Protein AF-A0A8T0A232-F1 (afdb_monomer)

pLDDT: mean 74.42, std 22.19, range [24.77, 98.38]

Sequence (380 aa):
MIFDNGHLLMFKILIAAQDFPTNPRFPLVLSEMINKCSNPKLYYELKGALNELLFWLDFSDQKQTLLLLFALNNYCKALFDWFYPLIPSINPSTSYQEKEFLEDNAEENAIEDEGTEKNKKDSNYPLIQNLVTILNRTKHFISSQHLPVQLAVLDILKYSLKLVKNYENELLPMIHQNWRGLIQKFGREQEENANFQNVQLSNSEMLVAIKSTEIIVIMTEISKDFVYWKIVKEYLPRVCALLENLFKQTQTTKIITVSEDVVKYSATFKLQMALIESIPSIIENSGAFKQNDNLQKLKEILIIYSNCQDINLSNSSEQHSFLCIFLYSFLLESLNRISDIFFRICVGFVIVISAKHCILDANAFEEYSRRLRLRSFVWY

Secondary structure (DSSP, 8-state):
--GGGHHHHHHHHHHHHTTTTT-TTHHHHHHHHHHH---GGGHHHHHHHHHHHHHHHHH--HHHHHHHHHHHHHHHHHHHHHHGGGSPP--GGGSSSSSSS------------HHHHHHHTSTTHHHHHHHHHHHHHHGGGGG-S-HHHHHHHHHHHHHHHHHHTT-HHHHHHHHHHHHHHHHGGG----TTT--S------HHHHHHHHHHHHHHHHHHHHHGGGGHHHIIIIIHHHHHHHHHHHHHHHHHS--SS--HHHHHTSHHHHHHHHHHHHHHHHHHHHTTTS--HHHHHHHHHHHHHHTGGGSS--THHHHHHHHHHHHHHHHHHHHHT--THHHHHHHHHHHHHHHHH----HHHHHHHHHHHHHHHTS--

Nearest PDB structures (foldseek):
  6wx8-assembly1_A  TM=2.902E-01  e=8.736E-02  Homo sapiens
  7z84-assembly1_L  TM=2.241E-01  e=3.233E+00  Escherichia coli BL21(DE3)
  7p7c-assembly1_L  TM=2.358E-01  e=4.147E+00  Escherichia coli BL21(DE3)
  7p63-assembly1_L  TM=1.782E-01  e=4.896E+00  Escherichia coli BL21(DE3)

Solvent-accessible surface area (backbone atoms only — not comparable to full-atom values): 21781 Å² total; per-residue (Å²): 116,75,54,81,43,46,71,70,52,46,60,58,42,44,60,34,43,79,42,38,90,87,30,76,56,37,36,59,56,50,29,56,51,49,77,63,40,90,60,64,76,52,56,78,68,43,52,63,47,51,51,42,44,60,55,48,54,78,74,43,54,76,72,53,34,44,43,38,42,49,22,50,27,44,51,34,44,46,50,35,73,63,40,48,88,69,57,74,80,77,69,85,86,74,82,75,81,82,79,84,81,77,91,83,79,94,73,99,68,89,77,75,57,69,68,60,62,56,48,69,70,40,91,60,37,68,59,47,51,51,43,53,49,50,50,70,73,43,47,70,41,48,70,47,91,47,65,72,48,25,53,37,41,52,52,32,49,51,34,36,51,67,63,30,45,78,41,56,91,61,34,53,58,53,51,60,70,42,44,64,50,47,55,50,47,57,41,70,85,60,60,103,80,49,73,72,68,86,65,78,72,54,65,69,49,31,53,51,29,37,54,38,47,56,44,51,41,50,50,18,65,58,49,26,59,79,45,26,62,53,42,67,70,57,44,44,55,34,50,46,37,39,54,55,44,54,50,52,51,62,66,66,55,65,86,73,89,68,60,69,67,62,53,65,72,32,46,67,48,49,30,53,49,46,52,63,72,42,44,63,59,35,35,60,34,16,61,61,55,63,95,45,73,53,59,55,52,42,44,57,51,31,51,57,57,34,68,54,73,84,62,94,54,72,73,64,51,49,52,50,19,52,49,26,50,51,48,42,50,51,53,51,40,54,66,61,73,62,60,75,68,52,58,57,48,53,53,46,51,51,48,56,52,46,68,73,74,51,98,62,67,64,66,66,54,50,51,54,50,45,62,55,52,66,64,65,69,76,75,126

Structure (mmCIF, N/CA/C/O backbone):
data_AF-A0A8T0A232-F1
#
_entry.id   AF-A0A8T0A232-F1
#
loop_
_atom_site.group_PDB
_atom_site.id
_atom_site.type_symbol
_atom_site.label_atom_id
_atom_site.label_alt_id
_atom_site.label_comp_id
_atom_site.label_asym_id
_atom_site.label_entity_id
_atom_site.label_seq_id
_atom_site.pdbx_PDB_ins_code
_atom_site.Cartn_x
_atom_site.Cartn_y
_atom_site.Cartn_z
_atom_site.occupancy
_atom_site.B_iso_or_equiv
_atom_site.auth_seq_id
_atom_site.auth_comp_id
_atom_site.auth_asym_id
_atom_site.auth_atom_id
_atom_site.pdbx_PDB_model_num
ATOM 1 N N . MET A 1 1 ? 5.574 21.201 -25.820 1.00 47.62 1 MET A N 1
ATOM 2 C CA . MET A 1 1 ? 6.580 21.007 -26.890 1.00 47.62 1 MET A CA 1
ATOM 3 C C . MET A 1 1 ? 7.589 19.888 -26.609 1.00 47.62 1 MET A C 1
ATOM 5 O O . MET A 1 1 ? 7.643 18.974 -27.414 1.00 47.62 1 MET A O 1
ATOM 9 N N . ILE A 1 2 ? 8.384 19.890 -25.520 1.00 51.84 2 ILE A N 1
ATOM 10 C CA . ILE A 1 2 ? 9.349 18.782 -25.262 1.00 51.84 2 ILE A CA 1
ATOM 11 C C . ILE A 1 2 ? 8.635 17.463 -24.905 1.00 51.84 2 ILE A C 1
ATOM 13 O O . ILE A 1 2 ? 9.009 16.407 -25.402 1.00 51.84 2 ILE A O 1
ATOM 17 N N . PHE A 1 3 ? 7.577 17.524 -24.094 1.00 57.38 3 PHE A N 1
ATOM 18 C CA . PHE A 1 3 ? 6.860 16.334 -23.608 1.00 57.38 3 PHE A CA 1
ATOM 19 C C . PHE A 1 3 ? 5.857 15.747 -24.615 1.00 57.38 3 PHE A C 1
ATOM 21 O O . PHE A 1 3 ? 5.478 14.586 -24.485 1.00 57.38 3 PHE A O 1
ATOM 28 N N . ASP A 1 4 ? 5.517 16.499 -25.669 1.00 59.53 4 ASP A N 1
ATOM 29 C CA . ASP A 1 4 ? 4.760 15.988 -26.825 1.00 59.53 4 ASP A CA 1
ATOM 30 C C . ASP A 1 4 ? 5.613 15.008 -27.658 1.00 59.53 4 ASP A C 1
ATOM 32 O O . ASP A 1 4 ? 5.086 14.143 -28.353 1.00 59.53 4 ASP A O 1
ATOM 36 N N . ASN A 1 5 ? 6.944 15.087 -27.514 1.00 66.62 5 ASN A N 1
ATOM 37 C CA . ASN A 1 5 ? 7.934 14.204 -28.131 1.00 66.62 5 ASN A CA 1
ATOM 38 C C . ASN A 1 5 ? 8.553 13.214 -27.124 1.00 66.62 5 ASN A C 1
ATOM 40 O O . ASN A 1 5 ? 9.725 12.859 -27.253 1.00 66.62 5 ASN A O 1
ATOM 44 N N . GLY A 1 6 ? 7.791 12.766 -26.116 1.00 69.25 6 GLY A N 1
ATOM 45 C CA . GLY A 1 6 ? 8.269 11.827 -25.085 1.00 69.25 6 GLY A CA 1
ATOM 46 C C . GLY A 1 6 ? 8.980 10.587 -25.648 1.00 69.25 6 GLY A C 1
ATOM 47 O O . GLY A 1 6 ? 9.989 10.157 -25.095 1.00 69.25 6 GLY A O 1
ATOM 48 N N . HIS A 1 7 ? 8.548 10.108 -26.816 1.00 74.44 7 HIS A N 1
ATOM 49 C CA . HIS A 1 7 ? 9.172 8.994 -27.534 1.00 74.44 7 HIS A CA 1
ATOM 50 C C . HIS A 1 7 ? 10.646 9.225 -27.912 1.00 74.44 7 HIS A C 1
ATOM 52 O O . HIS A 1 7 ? 11.475 8.321 -27.802 1.00 74.44 7 HIS A O 1
ATOM 58 N N . LEU A 1 8 ? 11.026 10.455 -28.285 1.00 77.69 8 LEU A N 1
ATOM 59 C CA . LEU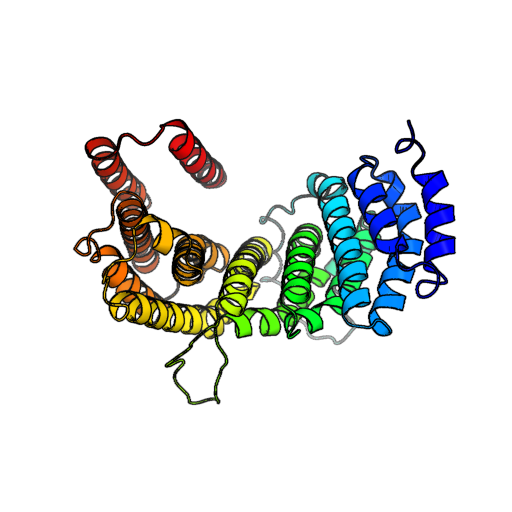 A 1 8 ? 12.420 10.797 -28.600 1.00 77.69 8 LEU A CA 1
ATOM 60 C C . LEU A 1 8 ? 13.305 10.784 -27.351 1.00 77.69 8 LEU A C 1
ATOM 62 O O . LEU A 1 8 ? 14.491 10.451 -27.420 1.00 77.69 8 LEU A O 1
ATOM 66 N N . LEU A 1 9 ? 12.738 11.163 -26.203 1.00 84.00 9 LEU A N 1
ATOM 67 C CA . LEU A 1 9 ? 13.452 11.126 -24.932 1.00 84.00 9 LEU A CA 1
ATOM 68 C C . LEU A 1 9 ? 13.576 9.690 -24.413 1.00 84.00 9 LEU A C 1
ATOM 70 O O . LEU A 1 9 ? 14.602 9.350 -23.821 1.00 84.00 9 LEU A O 1
ATOM 74 N N . MET A 1 10 ? 12.583 8.841 -24.695 1.00 88.06 10 MET A N 1
ATOM 75 C CA . MET A 1 10 ? 12.567 7.453 -24.252 1.00 88.06 10 MET A CA 1
ATOM 76 C C . MET A 1 10 ? 13.795 6.680 -24.739 1.00 88.06 10 MET A C 1
ATOM 78 O O . MET A 1 10 ? 14.449 6.022 -23.937 1.00 88.06 10 MET A O 1
ATOM 82 N N . PHE A 1 11 ? 14.189 6.834 -26.007 1.00 87.44 11 PHE A N 1
ATOM 83 C CA . PHE A 1 11 ? 15.398 6.189 -26.537 1.00 87.44 11 PHE A CA 1
ATOM 84 C C . PHE A 1 11 ? 16.666 6.551 -25.743 1.00 87.44 11 PHE A C 1
ATOM 86 O O . PHE A 1 11 ? 17.450 5.676 -25.378 1.00 87.44 11 PHE A O 1
ATOM 93 N N . LYS A 1 12 ? 16.851 7.835 -25.409 1.00 88.75 12 LYS A N 1
ATOM 94 C CA . LYS A 1 12 ? 18.006 8.288 -24.613 1.00 88.75 12 LYS A CA 1
ATOM 95 C C . LYS A 1 12 ? 17.964 7.765 -23.181 1.00 88.75 12 LYS A C 1
ATOM 97 O O . LYS A 1 12 ? 19.005 7.415 -22.633 1.00 88.75 12 LYS A O 1
ATOM 102 N N . ILE A 1 13 ? 16.775 7.718 -22.581 1.00 91.69 13 ILE A N 1
ATOM 103 C CA . ILE A 1 13 ? 16.590 7.158 -21.240 1.00 91.69 13 ILE A CA 1
ATOM 104 C C . ILE A 1 13 ? 16.913 5.664 -21.241 1.00 91.69 13 ILE A C 1
ATOM 106 O O . ILE A 1 13 ? 17.581 5.217 -20.320 1.00 91.69 13 ILE A O 1
ATOM 110 N N . LEU A 1 14 ? 16.493 4.910 -22.261 1.00 92.06 14 LEU A N 1
ATOM 111 C CA . LEU A 1 14 ? 16.801 3.481 -22.375 1.00 92.06 14 LEU A CA 1
ATOM 112 C C . LEU A 1 14 ? 18.308 3.231 -22.466 1.00 92.06 14 LEU A C 1
ATOM 114 O O . LEU A 1 14 ? 18.816 2.381 -21.746 1.00 92.06 14 LEU A O 1
ATOM 118 N N . ILE A 1 15 ? 19.033 4.008 -23.279 1.00 91.19 15 ILE A N 1
ATOM 119 C CA . ILE A 1 15 ? 20.501 3.913 -23.345 1.00 91.19 15 ILE A CA 1
ATOM 120 C C . ILE A 1 15 ? 21.126 4.202 -21.977 1.00 91.19 15 ILE A C 1
ATOM 122 O O . ILE A 1 15 ? 22.000 3.469 -21.530 1.00 91.19 15 ILE A O 1
ATOM 126 N N . ALA A 1 16 ? 20.672 5.256 -21.293 1.00 92.81 16 ALA A N 1
ATOM 127 C CA . ALA A 1 16 ? 21.175 5.585 -19.962 1.00 92.81 16 ALA A CA 1
ATOM 128 C C . ALA A 1 16 ? 20.837 4.497 -18.926 1.00 92.81 16 ALA A C 1
ATOM 130 O O . ALA A 1 16 ? 21.632 4.240 -18.027 1.00 92.81 16 ALA A O 1
ATOM 131 N N . ALA A 1 17 ? 19.676 3.854 -19.052 1.00 93.94 17 ALA A N 1
ATOM 132 C CA . ALA A 1 17 ? 19.223 2.811 -18.143 1.00 93.94 17 ALA A CA 1
ATOM 133 C C . ALA A 1 17 ? 20.078 1.540 -18.231 1.00 93.94 17 ALA A C 1
ATOM 135 O O . ALA A 1 17 ? 20.280 0.904 -17.206 1.00 93.94 17 ALA A O 1
ATOM 136 N N . GLN A 1 18 ? 20.648 1.220 -19.397 1.00 93.25 18 GLN A N 1
ATOM 137 C CA . GLN A 1 18 ? 21.536 0.058 -19.566 1.00 93.25 18 GLN A CA 1
ATOM 138 C C . GLN A 1 18 ? 22.827 0.143 -18.737 1.00 93.25 18 GLN A C 1
ATOM 140 O O . GLN A 1 18 ? 23.438 -0.881 -18.452 1.00 93.25 18 GLN A O 1
ATOM 145 N N . ASP A 1 19 ? 23.242 1.349 -18.339 1.00 92.56 19 ASP A N 1
ATOM 146 C CA . ASP A 1 19 ? 24.403 1.574 -17.477 1.00 92.56 19 ASP A CA 1
ATOM 147 C C . ASP A 1 19 ? 24.033 2.528 -16.333 1.00 92.56 19 ASP A C 1
ATOM 149 O O . ASP A 1 19 ? 24.440 3.696 -16.280 1.00 92.56 19 ASP A O 1
ATOM 153 N N . PHE A 1 20 ? 23.195 2.026 -15.423 1.00 92.69 20 PHE A N 1
ATOM 154 C CA . PHE A 1 20 ? 22.719 2.770 -14.260 1.00 92.69 20 PHE A CA 1
ATOM 155 C C . PHE A 1 20 ? 23.836 3.272 -13.329 1.00 92.69 20 PHE A C 1
ATOM 157 O O . PHE A 1 20 ? 23.733 4.423 -12.890 1.00 92.69 20 PHE A O 1
ATOM 164 N N . PRO A 1 21 ? 24.908 2.505 -13.034 1.00 90.81 21 PRO A N 1
ATOM 165 C CA . PRO A 1 21 ? 26.017 3.009 -12.226 1.00 90.81 21 PRO A CA 1
ATOM 166 C C . PRO A 1 21 ? 26.651 4.279 -12.807 1.00 90.81 21 PRO A C 1
ATOM 168 O O . PRO A 1 21 ? 26.930 5.220 -12.061 1.00 90.81 21 PRO A O 1
ATOM 171 N N . THR A 1 22 ? 26.815 4.344 -14.131 1.00 94.19 22 THR A N 1
ATOM 172 C CA . THR A 1 22 ? 27.332 5.540 -14.816 1.00 94.19 22 THR A CA 1
ATOM 173 C C . THR A 1 22 ? 26.264 6.628 -14.958 1.00 94.19 22 THR A C 1
ATOM 175 O O . THR A 1 22 ? 26.579 7.819 -14.962 1.00 94.19 22 THR A O 1
ATOM 178 N N . ASN A 1 23 ? 24.983 6.250 -15.015 1.00 94.06 23 ASN A N 1
ATOM 179 C CA . ASN A 1 23 ? 23.851 7.157 -15.224 1.00 94.06 23 ASN A CA 1
ATOM 180 C C . ASN A 1 23 ? 22.820 7.109 -14.075 1.00 94.06 23 ASN A C 1
ATOM 182 O O . ASN A 1 23 ? 21.633 6.847 -14.307 1.00 94.06 23 ASN A O 1
ATOM 186 N N . PRO A 1 24 ? 23.192 7.477 -12.833 1.00 93.50 24 PRO A N 1
ATOM 187 C CA . PRO A 1 24 ? 22.336 7.297 -11.654 1.00 93.50 24 PRO A CA 1
ATOM 188 C C . PRO A 1 24 ? 21.073 8.171 -11.660 1.00 93.50 24 PRO A C 1
ATOM 190 O O . PRO A 1 24 ? 20.184 8.018 -10.825 1.00 93.50 24 PRO A O 1
ATOM 193 N N . ARG A 1 25 ? 20.985 9.131 -12.587 1.00 93.88 25 ARG A N 1
ATOM 194 C CA . ARG A 1 25 ? 19.856 10.058 -12.719 1.00 93.88 25 ARG A CA 1
ATOM 195 C C . ARG A 1 25 ? 18.744 9.540 -13.625 1.00 93.88 25 ARG A C 1
ATOM 197 O O . ARG A 1 25 ? 17.676 10.151 -13.620 1.00 93.88 25 ARG A O 1
ATOM 204 N N . PHE A 1 26 ? 18.951 8.456 -14.379 1.00 94.94 26 PHE A N 1
ATOM 205 C CA . PHE A 1 26 ? 17.926 7.974 -15.311 1.00 94.94 26 PHE A CA 1
ATOM 206 C C . PHE A 1 26 ? 16.560 7.723 -14.638 1.00 94.94 26 PHE A C 1
ATOM 208 O O . PHE A 1 26 ? 15.565 8.123 -15.245 1.00 94.94 26 PHE A O 1
ATOM 215 N N . PRO A 1 27 ? 16.453 7.192 -13.394 1.00 96.38 27 PRO A N 1
ATOM 216 C CA . PRO A 1 27 ? 15.145 6.957 -12.781 1.00 96.38 27 PRO A CA 1
ATOM 217 C C . PRO A 1 27 ? 14.387 8.269 -12.533 1.00 96.38 27 PRO A C 1
ATOM 219 O O . PRO A 1 27 ? 13.172 8.337 -12.712 1.00 96.38 27 PRO A O 1
ATOM 222 N N . LEU A 1 28 ? 15.104 9.344 -12.186 1.00 95.12 28 LEU A N 1
ATOM 223 C CA . LEU A 1 28 ? 14.522 10.673 -11.974 1.00 95.12 28 LEU A CA 1
ATOM 224 C C . LEU A 1 28 ? 14.055 11.300 -13.290 1.00 95.12 28 LEU A C 1
ATOM 226 O O . LEU A 1 28 ? 12.950 11.831 -13.358 1.00 95.12 28 LEU A O 1
ATOM 230 N N . VAL A 1 29 ? 14.875 11.208 -14.341 1.00 93.62 29 VAL A N 1
ATOM 231 C CA . VAL A 1 29 ? 14.526 11.728 -15.674 1.00 93.62 29 VAL A CA 1
ATOM 232 C C . VAL A 1 29 ? 13.319 10.980 -16.242 1.00 93.62 29 VAL A C 1
ATOM 234 O O . VAL A 1 29 ? 12.402 11.607 -16.769 1.00 93.62 29 VAL A O 1
ATOM 237 N N . LEU A 1 30 ? 13.287 9.655 -16.079 1.00 94.00 30 LEU A N 1
ATOM 238 C CA . LEU A 1 30 ? 12.154 8.812 -16.448 1.00 94.00 30 LEU A CA 1
ATOM 239 C C . LEU A 1 30 ? 10.885 9.214 -15.688 1.00 94.00 30 LEU A C 1
ATOM 241 O O . LEU A 1 30 ? 9.847 9.414 -16.311 1.00 94.00 30 LEU A O 1
ATOM 245 N N . SER A 1 31 ? 10.979 9.392 -14.368 1.00 94.38 31 SER A N 1
ATOM 246 C CA . SER A 1 31 ? 9.847 9.818 -13.533 1.00 94.38 31 SER A CA 1
ATOM 247 C C . SER A 1 31 ? 9.267 11.154 -13.993 1.00 94.38 31 SER A C 1
ATOM 249 O O . SER A 1 31 ? 8.056 11.291 -14.142 1.00 94.38 31 SER A O 1
ATOM 251 N N . GLU A 1 32 ? 10.132 12.134 -14.256 1.00 91.94 32 GLU A N 1
ATOM 252 C CA . GLU A 1 32 ? 9.721 13.468 -14.693 1.00 91.94 32 GLU A CA 1
ATOM 253 C C . GLU A 1 32 ? 9.086 13.448 -16.089 1.00 91.94 32 GLU A C 1
ATOM 255 O O . GLU A 1 32 ? 8.097 14.139 -16.336 1.00 91.94 32 GLU A O 1
ATOM 260 N N . MET A 1 33 ? 9.625 12.631 -16.999 1.00 90.81 33 MET A N 1
ATOM 261 C CA . MET A 1 33 ? 9.041 12.423 -18.323 1.00 90.81 33 MET A CA 1
ATOM 262 C C . MET A 1 33 ? 7.644 11.805 -18.222 1.00 90.81 33 MET A C 1
ATOM 264 O O . MET A 1 33 ? 6.721 12.297 -18.869 1.00 90.81 33 MET A O 1
ATOM 268 N N . ILE A 1 34 ? 7.489 10.755 -17.409 1.00 91.31 34 ILE A N 1
ATOM 269 C CA . ILE A 1 34 ? 6.213 10.064 -17.198 1.00 91.31 34 ILE A CA 1
ATOM 270 C C . ILE A 1 34 ? 5.174 11.029 -16.616 1.00 91.31 34 ILE A C 1
ATOM 272 O O . ILE A 1 34 ? 4.088 11.154 -17.172 1.00 91.31 34 ILE A O 1
ATOM 276 N N . ASN A 1 35 ? 5.522 11.772 -15.561 1.00 88.38 35 ASN A N 1
ATOM 277 C CA . ASN A 1 35 ? 4.600 12.695 -14.887 1.00 88.38 35 ASN A CA 1
ATOM 278 C C . ASN A 1 35 ? 4.098 13.835 -15.781 1.00 88.38 35 ASN A C 1
ATOM 280 O O . ASN A 1 35 ? 3.027 14.388 -15.535 1.00 88.38 35 ASN A O 1
ATOM 284 N N . LYS A 1 36 ? 4.875 14.215 -16.799 1.00 85.88 36 LYS A N 1
ATOM 285 C CA . LYS A 1 36 ? 4.528 15.298 -17.728 1.00 85.88 36 LYS A CA 1
ATOM 286 C C . LYS A 1 36 ? 3.906 14.818 -19.033 1.00 85.88 36 LYS A C 1
ATOM 288 O O . LYS A 1 36 ? 3.436 15.651 -19.806 1.00 85.88 36 LYS A O 1
ATOM 293 N N . CYS A 1 37 ? 3.903 13.515 -19.301 1.00 83.06 37 CYS A N 1
ATOM 294 C CA . CYS A 1 37 ? 3.258 12.963 -20.480 1.00 83.06 37 CYS A CA 1
ATOM 295 C C . CYS A 1 37 ? 1.835 12.509 -20.137 1.00 83.06 37 CYS A C 1
ATOM 297 O O . CYS A 1 37 ? 1.627 11.692 -19.248 1.00 83.06 37 CYS A O 1
ATOM 299 N N . SER A 1 38 ? 0.840 13.011 -20.866 1.00 75.31 38 SER A N 1
ATOM 300 C CA . SER A 1 38 ? -0.563 12.604 -20.685 1.00 75.31 38 SER A CA 1
ATOM 301 C C . SER A 1 38 ? -1.032 11.585 -21.726 1.00 75.31 38 SER A C 1
ATOM 303 O O . SER A 1 38 ? -2.224 11.313 -21.806 1.00 75.31 38 SER A O 1
ATOM 305 N N . ASN A 1 39 ? -0.131 11.057 -22.562 1.00 81.81 39 ASN A N 1
ATOM 306 C CA . ASN A 1 39 ? -0.492 10.189 -23.680 1.00 81.81 39 ASN A CA 1
ATOM 307 C C . ASN A 1 39 ? -0.329 8.699 -23.312 1.00 81.81 39 ASN A C 1
ATOM 309 O O . ASN A 1 39 ? 0.810 8.232 -23.230 1.00 81.81 39 ASN A O 1
ATOM 313 N N . PRO A 1 40 ? -1.424 7.916 -23.209 1.00 83.19 40 PRO A N 1
ATOM 314 C CA . PRO A 1 40 ? -1.359 6.488 -22.885 1.00 83.19 40 PRO A CA 1
ATOM 315 C C . PRO A 1 40 ? -0.556 5.655 -23.893 1.00 83.19 40 PRO A C 1
ATOM 317 O O . PRO A 1 40 ? -0.054 4.591 -23.543 1.00 83.19 40 PRO A O 1
ATOM 320 N N . LYS A 1 41 ? -0.379 6.131 -25.138 1.00 83.44 41 LYS A N 1
ATOM 321 C CA . LYS A 1 41 ? 0.431 5.435 -26.157 1.00 83.44 41 LYS A CA 1
ATOM 322 C C . LYS A 1 41 ? 1.889 5.253 -25.731 1.00 83.44 41 LYS A C 1
ATOM 324 O O . LYS A 1 41 ? 2.521 4.296 -26.169 1.00 83.44 41 LYS A O 1
ATOM 329 N N . LEU A 1 42 ? 2.393 6.115 -24.843 1.00 85.06 42 LEU A N 1
ATOM 330 C CA . LEU A 1 42 ? 3.742 6.013 -24.285 1.00 85.06 42 LEU A CA 1
ATOM 331 C C . LEU A 1 42 ? 3.959 4.695 -23.517 1.00 85.06 42 LEU A C 1
ATOM 333 O O . LEU A 1 42 ? 5.088 4.222 -23.426 1.00 85.06 42 LEU A O 1
ATOM 337 N N . TYR A 1 43 ? 2.892 4.059 -23.017 1.00 85.25 43 TYR A N 1
ATOM 338 C CA . TYR A 1 43 ? 2.962 2.768 -22.326 1.00 85.25 43 TYR A CA 1
ATOM 339 C C . TYR A 1 43 ? 3.788 1.718 -23.083 1.00 85.25 43 TYR A C 1
ATOM 341 O O . TYR A 1 43 ? 4.639 1.057 -22.484 1.00 85.25 43 TYR A O 1
ATOM 349 N N . TYR A 1 44 ? 3.576 1.595 -24.396 1.00 83.94 44 TYR A N 1
ATOM 350 C CA . TYR A 1 44 ? 4.246 0.579 -25.210 1.00 83.94 44 TYR A CA 1
ATOM 351 C C . TYR A 1 44 ? 5.761 0.795 -25.299 1.00 83.94 44 TYR A C 1
ATOM 353 O O . TYR A 1 44 ? 6.518 -0.167 -25.409 1.00 83.94 44 TYR A O 1
ATOM 361 N N . GLU A 1 45 ? 6.211 2.041 -25.184 1.00 85.94 45 GLU A N 1
ATOM 362 C CA . GLU A 1 45 ? 7.628 2.403 -25.227 1.00 85.94 45 GLU A CA 1
ATOM 363 C C . GLU A 1 45 ? 8.292 2.289 -23.846 1.00 85.94 45 GLU A C 1
ATOM 365 O O . GLU A 1 45 ? 9.486 2.002 -23.743 1.00 85.94 45 GLU A O 1
ATOM 370 N N . LEU A 1 46 ? 7.512 2.427 -22.767 1.00 88.50 46 LEU A N 1
ATOM 371 C CA . LEU A 1 46 ? 8.008 2.316 -21.394 1.00 88.50 46 LEU A CA 1
ATOM 372 C C . LEU A 1 46 ? 8.367 0.884 -20.987 1.00 88.50 46 LEU A C 1
ATOM 374 O O . LEU A 1 46 ? 9.040 0.702 -19.973 1.00 88.50 46 LEU A O 1
ATOM 378 N N . LYS A 1 47 ? 7.950 -0.138 -21.745 1.00 87.50 47 LYS A N 1
ATOM 379 C CA . LYS A 1 47 ? 8.217 -1.544 -21.399 1.00 87.50 47 LYS A CA 1
ATOM 380 C C . LYS A 1 47 ? 9.714 -1.830 -21.249 1.00 87.50 47 LYS A C 1
ATOM 382 O O . LYS A 1 47 ? 10.107 -2.507 -20.304 1.00 87.50 47 LYS A O 1
ATOM 387 N N . GLY A 1 48 ? 10.547 -1.283 -22.137 1.00 90.25 48 GLY A N 1
ATOM 388 C CA . GLY A 1 48 ? 12.002 -1.419 -22.024 1.00 90.25 48 GLY A CA 1
ATOM 389 C C . GLY A 1 48 ? 12.529 -0.796 -20.731 1.00 90.25 48 GLY A C 1
ATOM 390 O O . GLY A 1 48 ? 13.293 -1.421 -20.008 1.00 90.25 48 GLY A O 1
ATOM 391 N N . ALA A 1 49 ? 12.043 0.396 -20.386 1.00 92.06 49 ALA A N 1
ATOM 392 C CA . ALA A 1 49 ? 12.489 1.115 -19.200 1.00 92.06 49 ALA A CA 1
ATOM 393 C C . ALA A 1 49 ? 12.037 0.421 -17.910 1.00 92.06 49 ALA A C 1
ATOM 395 O O . ALA A 1 49 ? 12.791 0.382 -16.942 1.00 92.06 49 ALA A O 1
ATOM 396 N N . LEU A 1 50 ? 10.838 -0.169 -17.904 1.00 94.81 50 LEU A N 1
ATOM 397 C CA . LEU A 1 50 ? 10.364 -1.003 -16.804 1.00 94.81 50 LEU A CA 1
ATOM 398 C C . LEU A 1 50 ? 11.290 -2.204 -16.573 1.00 94.81 50 LEU A C 1
ATOM 400 O O . LEU A 1 50 ? 11.651 -2.476 -15.430 1.00 94.81 50 LEU A O 1
ATOM 404 N N . ASN A 1 51 ? 11.687 -2.901 -17.640 1.00 94.69 51 ASN A N 1
ATOM 405 C CA . ASN A 1 51 ? 12.588 -4.047 -17.528 1.00 94.69 51 ASN A CA 1
ATOM 406 C C . ASN A 1 51 ? 13.938 -3.641 -16.926 1.00 94.69 51 ASN A C 1
ATOM 408 O O . ASN A 1 51 ? 14.406 -4.308 -16.011 1.00 94.69 51 ASN A O 1
ATOM 412 N N . GLU A 1 52 ? 14.514 -2.521 -17.372 1.00 96.00 52 GLU A N 1
ATOM 413 C CA . GLU A 1 52 ? 15.760 -1.992 -16.803 1.00 96.00 52 GLU A CA 1
ATOM 414 C C . GLU A 1 52 ? 15.592 -1.595 -15.328 1.00 96.00 52 GLU A C 1
ATOM 416 O O . GLU A 1 52 ? 16.418 -1.952 -14.492 1.00 96.00 52 GLU A O 1
ATOM 421 N N . LEU A 1 53 ? 14.493 -0.916 -14.965 1.00 96.88 53 LEU A N 1
ATOM 422 C CA . LEU A 1 53 ? 14.203 -0.580 -13.565 1.00 96.88 53 LEU A CA 1
ATOM 423 C C . LEU A 1 53 ? 14.149 -1.834 -12.684 1.00 96.88 53 LEU A C 1
ATOM 425 O O . LEU A 1 53 ? 14.742 -1.853 -11.608 1.00 96.88 53 LEU A O 1
ATOM 429 N N . LEU A 1 54 ? 13.437 -2.872 -13.132 1.00 96.81 54 LEU A N 1
ATOM 430 C CA . LEU A 1 54 ? 13.285 -4.126 -12.394 1.00 96.81 54 LEU A CA 1
ATOM 431 C C . LEU A 1 54 ? 14.569 -4.957 -12.361 1.00 96.81 54 LEU A C 1
ATOM 433 O O . LEU A 1 54 ? 14.781 -5.671 -11.380 1.00 96.81 54 LEU A O 1
ATOM 437 N N . PHE A 1 55 ? 15.394 -4.880 -13.405 1.00 96.31 55 PHE A N 1
ATOM 438 C CA . PHE A 1 55 ? 16.711 -5.507 -13.454 1.00 96.31 55 PHE A CA 1
ATOM 439 C C . PHE A 1 55 ? 17.636 -4.874 -12.415 1.00 96.31 55 PHE A C 1
ATOM 441 O O . PHE A 1 55 ? 18.145 -5.569 -11.540 1.00 96.31 55 PHE A O 1
ATOM 448 N N . TRP A 1 56 ? 17.784 -3.547 -12.437 1.00 97.06 56 TRP A N 1
ATOM 449 C CA . TRP A 1 56 ? 18.666 -2.848 -11.501 1.00 97.06 56 TRP A CA 1
ATOM 450 C C . TRP A 1 56 ? 18.194 -2.914 -10.053 1.00 97.06 56 TRP A C 1
ATOM 452 O O . TRP A 1 56 ? 19.028 -2.856 -9.153 1.00 97.06 56 TRP A O 1
ATOM 462 N N . LEU A 1 57 ? 16.890 -3.082 -9.814 1.00 96.50 57 LEU A N 1
ATOM 463 C CA . LEU A 1 57 ? 16.335 -3.196 -8.464 1.00 96.50 57 LEU A CA 1
ATOM 464 C C . LEU A 1 57 ? 16.922 -4.385 -7.686 1.00 96.50 57 LEU A C 1
ATOM 466 O O . LEU A 1 57 ? 17.064 -4.292 -6.470 1.00 96.50 57 LEU A O 1
ATOM 470 N N . ASP A 1 58 ? 17.314 -5.462 -8.373 1.00 92.50 58 ASP A N 1
ATOM 471 C CA . ASP A 1 58 ? 17.931 -6.639 -7.740 1.00 92.50 58 ASP A CA 1
ATOM 472 C C . ASP A 1 58 ? 19.378 -6.428 -7.308 1.00 92.50 58 ASP A C 1
ATOM 474 O O . ASP A 1 58 ? 19.857 -7.106 -6.401 1.00 92.50 58 ASP A O 1
ATOM 478 N N . PHE A 1 59 ? 20.085 -5.514 -7.968 1.00 92.00 59 PHE A N 1
ATOM 479 C CA . PHE A 1 59 ? 21.522 -5.309 -7.782 1.00 92.00 59 PHE A CA 1
ATOM 480 C C . PHE A 1 59 ? 21.846 -3.972 -7.113 1.00 92.00 59 PHE A C 1
ATOM 482 O O . PHE A 1 59 ? 23.014 -3.630 -6.936 1.00 92.00 59 PHE A O 1
ATOM 489 N N . SER A 1 60 ? 20.820 -3.199 -6.760 1.00 91.81 60 SER A N 1
ATOM 490 C CA . SER A 1 60 ? 20.988 -1.841 -6.262 1.00 91.81 60 SER A CA 1
ATOM 491 C C . SER A 1 60 ? 21.350 -1.773 -4.782 1.00 91.81 60 SER A C 1
ATOM 493 O O . SER A 1 60 ? 20.813 -2.507 -3.953 1.00 91.81 60 SER A O 1
ATOM 495 N N . ASP A 1 61 ? 22.193 -0.801 -4.428 1.00 92.31 61 ASP A N 1
ATOM 496 C CA . ASP A 1 61 ? 22.344 -0.383 -3.034 1.00 92.31 61 ASP A CA 1
ATOM 497 C C . ASP A 1 61 ? 21.076 0.328 -2.517 1.00 92.31 61 ASP A C 1
ATOM 499 O O . ASP A 1 61 ? 20.129 0.602 -3.257 1.00 92.31 61 ASP A O 1
ATOM 503 N N . GLN A 1 62 ? 21.038 0.676 -1.231 1.00 90.56 62 GLN A N 1
ATOM 504 C CA . GLN A 1 62 ? 19.871 1.314 -0.612 1.00 90.56 62 GLN A CA 1
ATOM 505 C C . GLN A 1 62 ? 19.474 2.660 -1.251 1.00 90.56 62 GLN A C 1
ATOM 507 O O . GLN A 1 62 ? 18.285 2.982 -1.342 1.00 90.56 62 GLN A O 1
ATOM 512 N N . LYS A 1 63 ? 20.447 3.472 -1.677 1.00 91.81 63 LYS A N 1
ATOM 513 C CA . LYS A 1 63 ? 20.205 4.809 -2.238 1.00 91.81 63 LYS A CA 1
ATOM 514 C C . LYS A 1 63 ? 19.678 4.693 -3.666 1.00 91.81 63 LYS A C 1
ATOM 516 O O . LYS A 1 63 ? 18.735 5.386 -4.040 1.00 91.81 63 LYS A O 1
ATOM 521 N N . GLN A 1 64 ? 20.255 3.774 -4.426 1.00 94.69 64 GLN A N 1
ATOM 522 C CA . GLN A 1 64 ? 19.815 3.384 -5.753 1.00 94.69 64 GLN A CA 1
ATOM 523 C C . GLN A 1 64 ? 18.419 2.746 -5.730 1.00 94.69 64 GLN A C 1
ATOM 525 O O . GLN A 1 64 ? 17.557 3.162 -6.502 1.00 94.69 64 GLN A O 1
ATOM 530 N N . THR A 1 65 ? 18.158 1.837 -4.784 1.00 96.19 65 THR A N 1
ATOM 531 C CA . THR A 1 65 ? 16.843 1.210 -4.560 1.00 96.19 65 THR A CA 1
ATOM 532 C C . THR A 1 65 ? 15.758 2.276 -4.430 1.00 96.19 65 THR A C 1
ATOM 534 O O . THR A 1 65 ? 14.711 2.184 -5.063 1.00 96.19 65 THR A O 1
ATOM 537 N N . LEU A 1 66 ? 16.011 3.335 -3.651 1.00 96.12 66 LEU A N 1
ATOM 538 C CA . LEU A 1 66 ? 15.046 4.420 -3.476 1.00 96.12 66 LEU A CA 1
ATOM 539 C C . LEU A 1 66 ? 14.738 5.154 -4.792 1.00 96.12 66 LEU A C 1
ATOM 541 O O . LEU A 1 66 ? 13.578 5.467 -5.048 1.00 96.12 66 LEU A O 1
ATOM 545 N N . LEU A 1 67 ? 15.747 5.414 -5.630 1.00 96.75 67 LEU A N 1
ATOM 546 C CA . LEU A 1 67 ? 15.555 6.063 -6.934 1.00 96.75 67 LEU A CA 1
ATOM 547 C C . LEU A 1 67 ? 14.758 5.177 -7.899 1.00 96.75 67 LEU A C 1
ATOM 549 O O . LEU A 1 67 ? 13.875 5.671 -8.602 1.00 96.75 67 LEU A O 1
ATOM 553 N N . LEU A 1 68 ? 15.040 3.873 -7.908 1.00 97.94 68 LEU A N 1
ATOM 554 C CA . LEU A 1 68 ? 14.337 2.897 -8.739 1.00 97.94 68 LEU A CA 1
ATOM 555 C C . LEU A 1 68 ? 12.878 2.737 -8.296 1.00 97.94 68 LEU A C 1
ATOM 557 O O . LEU A 1 68 ? 11.974 2.808 -9.126 1.00 97.94 68 LEU A O 1
ATOM 561 N N . LEU A 1 69 ? 12.625 2.615 -6.989 1.00 98.00 69 LEU A N 1
ATOM 562 C CA . LEU A 1 69 ? 11.269 2.562 -6.433 1.00 98.00 69 LEU A CA 1
ATOM 563 C C . LEU A 1 69 ? 10.498 3.861 -6.671 1.00 98.00 69 LEU A C 1
ATOM 565 O O . LEU A 1 69 ? 9.302 3.817 -6.943 1.00 98.00 69 LEU A O 1
ATOM 569 N N . PHE A 1 70 ? 11.166 5.016 -6.616 1.00 96.75 70 PHE A N 1
ATOM 570 C CA . PHE A 1 70 ? 10.548 6.288 -6.980 1.00 96.75 70 PHE A CA 1
ATOM 571 C C . PHE A 1 70 ? 10.074 6.276 -8.440 1.00 96.75 70 PHE A C 1
ATOM 573 O O . PHE A 1 70 ? 8.929 6.639 -8.713 1.00 96.75 70 PHE A O 1
ATOM 580 N N . ALA A 1 71 ? 10.901 5.799 -9.372 1.00 97.19 71 ALA A N 1
ATOM 581 C CA . ALA A 1 71 ? 10.507 5.673 -10.774 1.00 97.19 71 ALA A CA 1
ATOM 582 C C . ALA A 1 71 ? 9.385 4.652 -10.992 1.00 97.19 71 ALA A C 1
ATOM 584 O O . ALA A 1 71 ? 8.429 4.949 -11.707 1.00 97.19 71 ALA A O 1
ATOM 585 N N . LEU A 1 72 ? 9.443 3.495 -10.325 1.00 98.00 72 LEU A N 1
ATOM 586 C CA . LEU A 1 72 ? 8.378 2.490 -10.369 1.00 98.00 72 LEU A CA 1
ATOM 587 C C . LEU A 1 72 ? 7.054 3.022 -9.808 1.00 98.00 72 LEU A C 1
ATOM 589 O O . LEU A 1 72 ? 5.999 2.746 -10.374 1.00 98.00 72 LEU A O 1
ATOM 593 N N . ASN A 1 73 ? 7.089 3.821 -8.739 1.00 97.44 73 ASN A N 1
ATOM 594 C CA . ASN A 1 73 ? 5.893 4.450 -8.184 1.00 97.44 73 ASN A CA 1
ATOM 595 C C . ASN A 1 73 ? 5.260 5.436 -9.177 1.00 97.44 73 ASN A C 1
ATOM 597 O O . ASN A 1 73 ? 4.062 5.358 -9.440 1.00 97.44 73 ASN A O 1
ATOM 601 N N . ASN A 1 74 ? 6.062 6.320 -9.785 1.00 95.75 74 ASN A N 1
ATOM 602 C CA . ASN A 1 74 ? 5.563 7.248 -10.809 1.00 95.75 74 ASN A CA 1
ATOM 603 C C . ASN A 1 74 ? 5.039 6.502 -12.046 1.00 95.75 74 ASN A C 1
ATOM 605 O O . ASN A 1 74 ? 4.010 6.887 -12.592 1.00 95.75 74 ASN A O 1
ATOM 609 N N . TYR A 1 75 ? 5.684 5.400 -12.441 1.00 95.31 75 TYR A N 1
ATOM 610 C CA . TYR A 1 75 ? 5.182 4.513 -13.490 1.00 95.31 75 TYR A CA 1
ATOM 611 C C . TYR A 1 75 ? 3.799 3.947 -13.135 1.00 95.31 75 TYR A C 1
ATOM 613 O O . TYR A 1 75 ? 2.854 4.133 -13.896 1.00 95.31 75 TYR A O 1
ATOM 621 N N . CYS A 1 76 ? 3.640 3.328 -11.959 1.00 95.94 76 CYS A N 1
ATOM 622 C CA . CYS A 1 76 ? 2.359 2.755 -11.523 1.00 95.94 76 CYS A CA 1
ATOM 623 C C . CYS A 1 76 ? 1.260 3.818 -11.407 1.00 95.94 76 CYS A C 1
ATOM 625 O O . CYS A 1 76 ? 0.122 3.575 -11.807 1.00 95.94 76 CYS A O 1
ATOM 627 N N . LYS A 1 77 ? 1.600 5.005 -10.896 1.00 94.56 77 LYS A N 1
ATOM 628 C CA . LYS A 1 77 ? 0.678 6.138 -10.811 1.00 94.56 77 LYS A CA 1
ATOM 629 C C . LYS A 1 77 ? 0.233 6.613 -12.194 1.00 94.56 77 LYS A C 1
ATOM 631 O O . LYS A 1 77 ? -0.956 6.798 -12.405 1.00 94.56 77 LYS A O 1
ATOM 636 N N . ALA A 1 78 ? 1.151 6.757 -13.146 1.00 92.62 78 ALA A N 1
ATOM 637 C CA . ALA A 1 78 ? 0.791 7.161 -14.500 1.00 92.62 78 ALA A CA 1
ATOM 638 C C . ALA A 1 78 ? -0.079 6.117 -15.202 1.00 92.62 78 ALA A C 1
ATOM 640 O O . ALA A 1 78 ? -1.051 6.481 -15.856 1.00 92.62 78 ALA A O 1
ATOM 641 N N . LEU A 1 79 ? 0.195 4.820 -15.010 1.00 92.19 79 LEU A N 1
ATOM 642 C CA . LEU A 1 79 ? -0.710 3.777 -15.497 1.00 92.19 79 LEU A CA 1
ATOM 643 C C . LEU A 1 79 ? -2.097 3.888 -14.866 1.00 92.19 79 LEU A C 1
ATOM 645 O O . LEU A 1 79 ? -3.096 3.705 -15.558 1.00 92.19 79 LEU A O 1
ATOM 649 N N . PHE A 1 80 ? -2.162 4.206 -13.572 1.00 92.00 80 PHE A N 1
ATOM 650 C CA . PHE A 1 80 ? -3.426 4.444 -12.890 1.00 92.00 80 PHE A CA 1
ATOM 651 C C . PHE A 1 80 ? -4.160 5.620 -13.538 1.00 92.00 80 PHE A C 1
ATOM 653 O O . PHE A 1 80 ? -5.294 5.462 -13.972 1.00 92.00 80 PHE A O 1
ATOM 660 N N . ASP A 1 81 ? -3.499 6.755 -13.721 1.00 90.81 81 ASP A N 1
ATOM 661 C CA . ASP A 1 81 ? -4.120 7.943 -14.306 1.00 90.81 81 ASP A CA 1
ATOM 662 C C . ASP A 1 81 ? -4.547 7.728 -15.776 1.00 90.81 81 ASP A C 1
ATOM 664 O O . ASP A 1 81 ? -5.607 8.199 -16.188 1.00 90.81 81 ASP A O 1
ATOM 668 N N . TRP A 1 82 ? -3.763 6.987 -16.568 1.00 89.50 82 TRP A N 1
ATOM 669 C CA . TRP A 1 82 ? -4.036 6.750 -17.992 1.00 89.50 82 TRP A CA 1
ATOM 670 C C . TRP A 1 82 ? -5.090 5.672 -18.252 1.00 89.50 82 TRP A C 1
ATOM 672 O O . TRP A 1 82 ? -5.870 5.807 -19.194 1.00 89.50 82 TRP A O 1
ATOM 682 N N . PHE A 1 83 ? -5.100 4.595 -17.460 1.00 87.44 83 PHE A N 1
ATOM 683 C CA . PHE A 1 83 ? -5.884 3.396 -17.767 1.00 87.44 83 PHE A CA 1
ATOM 684 C C . PHE A 1 83 ? -6.970 3.080 -16.744 1.00 87.44 83 PHE A C 1
ATOM 686 O O . PHE A 1 83 ? -7.921 2.398 -17.110 1.00 87.44 83 PHE A O 1
ATOM 693 N N . TYR A 1 84 ? -6.911 3.584 -15.505 1.00 82.12 84 TYR A N 1
ATOM 694 C CA . TYR A 1 84 ? -7.948 3.301 -14.502 1.00 82.12 84 TYR A CA 1
ATOM 695 C C . TYR A 1 84 ? -9.374 3.657 -14.963 1.00 82.12 84 TYR A C 1
ATOM 697 O O . TYR A 1 84 ? -10.270 2.846 -14.724 1.00 82.12 84 TYR A O 1
ATOM 705 N N . PRO A 1 85 ? -9.619 4.783 -15.672 1.00 78.88 85 PRO A N 1
ATOM 706 C CA . PRO A 1 85 ? -10.947 5.091 -16.211 1.00 78.88 85 PRO A CA 1
ATOM 707 C C . PRO A 1 85 ? -11.428 4.115 -17.295 1.00 78.88 85 PRO A C 1
ATOM 709 O O . PRO A 1 85 ? -12.618 4.074 -17.592 1.00 78.88 85 PRO A O 1
ATOM 712 N N . LEU A 1 86 ? -10.510 3.368 -17.912 1.00 73.38 86 LEU A N 1
ATOM 713 C CA . LEU A 1 86 ? -10.774 2.489 -19.050 1.00 73.38 86 LEU A CA 1
ATOM 714 C C . LEU A 1 86 ? -11.006 1.032 -18.635 1.00 73.38 86 LEU A C 1
ATOM 716 O O . LEU A 1 86 ? -11.446 0.239 -19.464 1.00 73.38 86 LEU A O 1
ATOM 720 N N . ILE A 1 87 ? -10.709 0.660 -17.384 1.00 73.00 87 ILE A N 1
ATOM 721 C CA . ILE A 1 87 ? -10.893 -0.722 -16.936 1.00 73.00 87 ILE A CA 1
ATOM 722 C C . ILE A 1 87 ? -12.387 -0.962 -16.676 1.00 73.00 87 ILE A C 1
ATOM 724 O O . ILE A 1 87 ? -12.955 -0.304 -15.796 1.00 73.00 87 ILE A O 1
ATOM 728 N N . PRO A 1 88 ? -13.032 -1.902 -17.394 1.00 67.44 88 PRO A N 1
ATOM 729 C CA . PRO A 1 88 ? -14.463 -2.147 -17.257 1.00 67.44 88 PRO A CA 1
ATOM 730 C C . PRO A 1 88 ? -14.806 -2.541 -15.820 1.00 67.44 88 PRO A C 1
ATOM 732 O O . PRO A 1 88 ? -14.163 -3.408 -15.234 1.00 67.44 88 PRO A O 1
ATOM 735 N N . SER A 1 89 ? -15.812 -1.904 -15.220 1.00 63.69 89 SER A N 1
ATOM 736 C CA . SER A 1 89 ? -16.346 -2.342 -13.930 1.00 63.69 89 SER A CA 1
ATOM 737 C C . SER A 1 89 ? -17.102 -3.651 -14.125 1.00 63.69 89 SER A C 1
ATOM 739 O O . SER A 1 89 ? -18.115 -3.673 -14.825 1.00 63.69 89 SER A O 1
ATOM 741 N N . ILE A 1 90 ? -16.639 -4.735 -13.504 1.00 59.09 90 ILE A N 1
ATOM 742 C CA . ILE A 1 90 ? -17.417 -5.973 -13.460 1.00 59.09 90 ILE A CA 1
ATOM 743 C C . ILE A 1 90 ? -18.618 -5.717 -12.541 1.00 59.09 90 ILE A C 1
ATOM 745 O O . ILE A 1 90 ? -18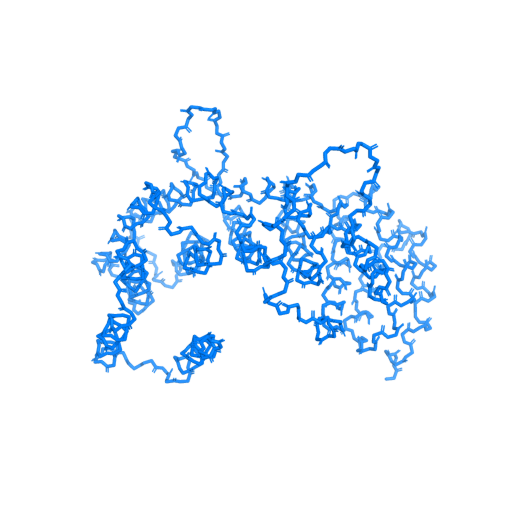.451 -5.452 -11.348 1.00 59.09 90 ILE A O 1
ATOM 749 N N . ASN A 1 91 ? -19.832 -5.755 -13.097 1.00 42.88 91 ASN A N 1
ATOM 750 C CA . ASN A 1 91 ? -21.048 -5.707 -12.290 1.00 42.88 91 ASN A CA 1
ATOM 751 C C . ASN A 1 91 ? -21.102 -6.969 -11.403 1.00 42.88 91 ASN A C 1
ATOM 753 O O . ASN A 1 91 ? -20.931 -8.072 -11.927 1.00 42.88 91 ASN A O 1
ATOM 757 N N . PRO A 1 92 ? -21.361 -6.849 -10.085 1.00 41.34 92 PRO A N 1
ATOM 758 C CA . PRO A 1 92 ? -21.377 -7.985 -9.153 1.00 41.34 92 PRO A CA 1
ATOM 759 C C . PRO A 1 92 ? -22.408 -9.082 -9.465 1.00 41.34 92 PRO A C 1
ATOM 761 O O . PRO A 1 92 ? -22.389 -10.127 -8.824 1.00 41.34 92 PRO A O 1
ATOM 764 N 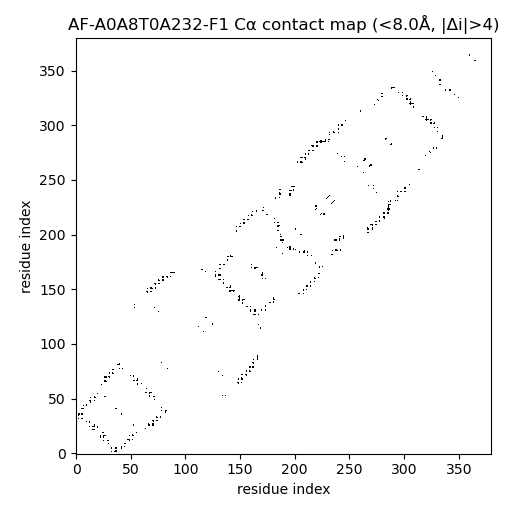N . SER A 1 93 ? -23.324 -8.848 -10.404 1.00 37.53 93 SER A N 1
ATOM 765 C CA . SER A 1 93 ? -24.510 -9.675 -10.633 1.00 37.53 93 SER A CA 1
ATOM 766 C C . SER A 1 93 ? -24.243 -11.015 -11.323 1.00 37.53 93 SER A C 1
ATOM 768 O O . SER A 1 93 ? -25.142 -11.844 -11.362 1.00 37.53 93 SER A O 1
ATOM 770 N N . THR A 1 94 ? -23.052 -11.242 -11.885 1.00 33.34 94 THR A N 1
ATOM 771 C CA . THR A 1 94 ? -22.830 -12.359 -12.829 1.00 33.34 94 THR A CA 1
ATOM 772 C C . THR A 1 94 ? -21.808 -13.413 -12.404 1.00 33.34 94 THR A C 1
ATOM 774 O O . THR A 1 94 ? -21.621 -14.362 -13.151 1.00 33.34 94 THR A O 1
ATOM 777 N N . SER A 1 95 ? -21.152 -13.311 -11.241 1.00 37.44 95 SER A N 1
ATOM 778 C CA . SER A 1 95 ? -20.100 -14.284 -10.867 1.00 37.44 95 SER A CA 1
ATOM 779 C C . SER A 1 95 ? -20.481 -15.306 -9.788 1.00 37.44 95 SER A C 1
ATOM 781 O O . SER A 1 95 ? -19.715 -16.241 -9.577 1.00 37.44 95 SER A O 1
ATOM 783 N N . TYR A 1 96 ? -21.638 -15.180 -9.123 1.00 38.44 96 TYR A N 1
ATOM 784 C CA . TYR A 1 96 ? -21.975 -16.033 -7.966 1.00 38.44 96 TYR A CA 1
ATOM 785 C C . TYR A 1 96 ? -23.247 -16.886 -8.098 1.00 38.44 96 TYR A C 1
ATOM 787 O O . TYR A 1 96 ? -23.497 -17.694 -7.213 1.00 38.44 96 TYR A O 1
ATOM 795 N N . GLN A 1 97 ? -24.045 -16.764 -9.168 1.00 32.34 97 GLN A N 1
ATOM 796 C CA . GLN A 1 97 ? -25.308 -17.522 -9.284 1.00 32.34 97 GLN A CA 1
ATOM 797 C C . GLN A 1 97 ? -25.224 -18.834 -10.084 1.00 32.34 97 GLN A C 1
ATOM 799 O O . GLN A 1 97 ? -26.170 -19.611 -10.040 1.00 32.34 97 GLN A O 1
ATOM 804 N N . GLU A 1 98 ? -24.115 -19.138 -10.765 1.00 35.09 98 GLU A N 1
ATOM 805 C CA . GLU A 1 98 ? -24.040 -20.324 -11.646 1.00 35.09 98 GLU A CA 1
ATOM 806 C C . GLU A 1 98 ? -23.262 -21.527 -11.084 1.00 35.09 98 GLU A C 1
ATOM 808 O O . GLU A 1 98 ? -23.217 -22.566 -11.736 1.00 35.09 98 GLU A O 1
ATOM 813 N N . LYS A 1 99 ? -22.686 -21.457 -9.875 1.00 39.09 99 LYS A N 1
ATOM 814 C CA . LYS A 1 99 ? -21.867 -22.563 -9.329 1.00 39.09 99 LYS A CA 1
ATOM 815 C C . LYS A 1 99 ? -22.578 -23.529 -8.370 1.00 39.09 99 LYS A C 1
ATOM 817 O O . LYS A 1 99 ? -21.940 -24.470 -7.922 1.00 39.09 99 LYS A O 1
ATOM 822 N N . GLU A 1 100 ? -23.873 -23.367 -8.093 1.00 34.81 100 GLU A N 1
ATOM 823 C CA . GLU A 1 100 ? -24.584 -24.211 -7.107 1.00 34.81 100 GLU A CA 1
ATOM 824 C C . GLU A 1 100 ? -25.487 -25.312 -7.710 1.00 34.81 100 GLU A C 1
ATOM 826 O O . GLU A 1 100 ? -26.264 -25.921 -6.984 1.00 34.81 100 GLU A O 1
ATOM 831 N N . PHE A 1 101 ? -25.397 -25.609 -9.017 1.00 33.16 101 PHE A N 1
ATOM 832 C CA . PHE A 1 101 ? -26.290 -26.593 -9.667 1.00 33.16 101 PHE A CA 1
ATOM 833 C C . PHE A 1 101 ? -25.629 -27.743 -10.442 1.00 33.16 101 PHE A C 1
ATOM 835 O O . PHE A 1 101 ? -26.342 -28.500 -11.096 1.00 33.16 101 PHE A O 1
ATOM 842 N N . LEU A 1 102 ? -24.310 -27.937 -10.365 1.00 38.09 102 LEU A N 1
ATOM 843 C CA . LEU A 1 102 ? -23.645 -29.061 -11.043 1.00 38.09 102 LEU A CA 1
ATOM 844 C C . LEU A 1 102 ? -22.565 -29.702 -10.159 1.00 38.09 102 LEU A C 1
ATOM 846 O O . LEU A 1 102 ? -21.391 -29.727 -10.513 1.00 38.09 102 LEU A O 1
ATOM 850 N N . GLU A 1 103 ? -22.970 -30.248 -9.015 1.00 41.56 103 GLU A N 1
ATOM 851 C CA . GLU A 1 103 ? -22.235 -31.343 -8.375 1.00 41.56 103 GLU A CA 1
ATOM 852 C C . GLU A 1 103 ? -23.017 -32.630 -8.614 1.00 41.56 103 GLU A C 1
ATOM 854 O O . GLU A 1 103 ? -23.952 -32.939 -7.889 1.00 41.56 103 GLU A O 1
ATOM 859 N N . ASP A 1 104 ? -22.680 -33.308 -9.710 1.00 34.53 104 ASP A N 1
ATOM 860 C CA . ASP A 1 104 ? -22.710 -34.766 -9.838 1.00 34.53 104 ASP A CA 1
ATOM 861 C C . ASP A 1 104 ? -22.153 -35.113 -11.222 1.00 34.53 104 ASP A C 1
ATOM 863 O O . ASP A 1 104 ? -22.864 -35.081 -12.225 1.00 34.53 104 ASP A O 1
ATOM 867 N N . ASN A 1 105 ? -20.840 -35.343 -11.285 1.00 34.38 105 ASN A N 1
ATOM 868 C CA . ASN A 1 105 ? -20.198 -36.438 -12.019 1.00 34.38 105 ASN A CA 1
ATOM 869 C C . ASN A 1 105 ? -18.680 -36.245 -11.969 1.00 34.38 105 ASN A C 1
ATOM 871 O O . ASN A 1 105 ? -18.116 -35.319 -12.547 1.00 34.38 105 ASN A O 1
ATOM 875 N N . ALA A 1 106 ? -18.033 -37.147 -11.239 1.00 43.19 106 ALA A N 1
ATOM 876 C CA . ALA A 1 106 ? -16.595 -37.302 -11.226 1.00 43.19 106 ALA A CA 1
ATOM 877 C C . ALA A 1 106 ? -16.109 -37.769 -12.602 1.00 43.19 106 ALA A C 1
ATOM 879 O O . ALA A 1 106 ? -16.528 -38.826 -13.058 1.00 43.19 106 ALA A O 1
ATOM 880 N N . GLU A 1 107 ? -15.185 -37.022 -13.203 1.00 34.62 107 GLU A N 1
ATOM 881 C CA . GLU A 1 107 ? -14.152 -37.552 -14.093 1.00 34.62 107 GLU A CA 1
ATOM 882 C C . GLU A 1 107 ? -12.975 -36.563 -14.126 1.00 34.62 107 GLU A C 1
ATOM 884 O O . GLU A 1 107 ? -13.118 -35.388 -14.463 1.00 34.62 107 GLU A O 1
ATOM 889 N N . GLU A 1 108 ? -11.806 -37.044 -13.700 1.00 41.88 108 GLU A N 1
ATOM 890 C CA . GLU A 1 108 ? -10.529 -36.334 -13.747 1.00 41.88 108 GLU A CA 1
ATOM 891 C C . GLU A 1 108 ? -10.168 -36.000 -15.198 1.00 41.88 108 GLU A C 1
ATOM 893 O O . GLU A 1 108 ? -9.753 -36.879 -15.945 1.00 41.88 108 GLU A O 1
ATOM 898 N N . ASN A 1 109 ? -10.278 -34.730 -15.588 1.00 33.62 109 ASN A N 1
ATOM 899 C CA . ASN A 1 109 ? -9.516 -34.134 -16.686 1.00 33.62 109 ASN A CA 1
ATOM 900 C C . ASN A 1 109 ? -9.391 -32.620 -16.460 1.00 33.62 109 ASN A C 1
ATOM 902 O O . ASN A 1 109 ? -10.298 -31.982 -15.935 1.00 33.62 109 ASN A O 1
ATOM 906 N N . ALA A 1 110 ? -8.228 -32.069 -16.814 1.00 43.59 110 ALA A N 1
ATOM 907 C CA . ALA A 1 110 ? -7.789 -30.702 -16.542 1.00 43.59 110 ALA A CA 1
ATOM 908 C C . ALA A 1 110 ? -8.852 -29.632 -16.858 1.00 43.59 110 ALA A C 1
ATOM 910 O O . ALA A 1 110 ? -9.064 -29.270 -18.014 1.00 43.59 110 ALA A O 1
ATOM 911 N N . ILE A 1 111 ? -9.482 -29.088 -15.814 1.00 40.72 111 ILE A N 1
ATOM 912 C CA . ILE A 1 111 ? -10.303 -27.883 -15.915 1.00 40.72 111 ILE A CA 1
ATOM 913 C C . ILE A 1 111 ? -9.331 -26.702 -15.946 1.00 40.72 111 ILE A C 1
ATOM 915 O O . ILE A 1 111 ? -8.908 -26.190 -14.908 1.00 40.72 111 ILE A O 1
ATOM 919 N N . GLU A 1 112 ? -8.925 -26.292 -17.146 1.00 42.56 112 GLU A N 1
ATOM 920 C CA . GLU A 1 112 ? -8.430 -24.933 -17.340 1.00 42.56 112 GLU A CA 1
ATOM 921 C C . GLU A 1 112 ? -9.586 -23.984 -17.002 1.00 42.56 112 GLU A C 1
ATOM 923 O O . GLU A 1 112 ? -10.598 -23.930 -17.692 1.00 42.56 112 GLU A O 1
ATOM 928 N N . ASP A 1 113 ? -9.459 -23.302 -15.865 1.00 49.84 113 ASP A N 1
ATOM 929 C CA . ASP A 1 113 ? -10.452 -22.378 -15.324 1.00 49.84 113 ASP A CA 1
ATOM 930 C C . ASP A 1 113 ? -10.866 -21.340 -16.386 1.00 49.84 113 ASP A C 1
ATOM 932 O O . ASP A 1 113 ? -10.053 -20.502 -16.791 1.00 49.84 113 ASP A O 1
ATOM 936 N N . GLU A 1 114 ? -12.126 -21.386 -16.842 1.00 50.69 114 GLU A N 1
ATOM 937 C CA . GLU A 1 114 ? -12.674 -20.551 -17.930 1.00 50.69 114 GLU A CA 1
ATOM 938 C C . GLU A 1 114 ? -12.451 -19.038 -17.715 1.00 50.69 114 GLU A C 1
ATOM 940 O O . GLU A 1 114 ? -12.398 -18.258 -18.674 1.00 50.69 114 GLU A O 1
ATOM 945 N N . GLY A 1 115 ? -12.290 -18.598 -16.461 1.00 53.94 115 GLY A N 1
ATOM 946 C CA . GLY A 1 115 ? -11.941 -17.215 -16.117 1.00 53.94 115 GLY A CA 1
ATOM 947 C C . GLY A 1 115 ? -10.532 -16.807 -16.569 1.00 53.94 115 GLY A C 1
ATOM 948 O O . GLY A 1 115 ? -10.305 -15.665 -16.977 1.00 53.94 115 GLY A O 1
ATOM 949 N N . THR A 1 116 ? -9.587 -17.747 -16.580 1.00 55.84 116 THR A N 1
ATOM 950 C CA . THR A 1 116 ? -8.187 -17.505 -16.953 1.00 55.84 116 THR A CA 1
ATOM 951 C C . THR A 1 116 ? -8.031 -17.291 -18.459 1.00 55.84 116 THR A C 1
ATOM 953 O O . THR A 1 116 ? -7.272 -16.418 -18.885 1.00 55.84 116 THR A O 1
ATOM 956 N N . GLU A 1 117 ? -8.775 -18.029 -19.288 1.00 57.75 117 GLU A N 1
ATOM 957 C CA . GLU A 1 117 ? -8.757 -17.835 -20.743 1.00 57.75 117 GLU A CA 1
ATOM 958 C C . GLU A 1 117 ? -9.429 -16.529 -21.183 1.00 57.75 117 GLU A C 1
ATOM 960 O O . GLU A 1 117 ? -8.947 -15.872 -22.111 1.00 57.75 117 GLU A O 1
ATOM 965 N N . LYS A 1 118 ? -10.520 -16.123 -20.516 1.00 60.66 118 LYS A N 1
ATOM 966 C CA . LYS A 1 118 ? -11.209 -14.854 -20.806 1.00 60.66 118 LYS A CA 1
ATOM 967 C C . LYS A 1 118 ? -10.305 -13.651 -20.527 1.00 60.66 118 LYS A C 1
ATOM 969 O O . LYS A 1 118 ? -10.210 -12.762 -21.371 1.00 60.66 118 LYS A O 1
ATOM 974 N N . ASN A 1 119 ? -9.569 -13.664 -19.415 1.00 64.94 119 ASN A N 1
ATOM 975 C CA . ASN A 1 119 ? -8.651 -12.579 -19.052 1.00 64.94 119 ASN A CA 1
ATOM 976 C C . ASN A 1 119 ? -7.475 -12.439 -20.029 1.00 64.94 119 ASN A C 1
ATOM 978 O O . ASN A 1 119 ? -7.091 -11.322 -20.367 1.00 64.94 119 ASN A O 1
ATOM 982 N N . LYS A 1 120 ? -6.943 -13.551 -20.552 1.00 66.62 120 LYS A N 1
ATOM 983 C CA . LYS A 1 120 ? -5.836 -13.534 -21.528 1.00 66.62 120 LYS A CA 1
ATOM 984 C C . LYS A 1 120 ? -6.201 -12.889 -22.871 1.00 66.62 120 LYS A C 1
ATOM 986 O O . LYS A 1 120 ? -5.301 -12.486 -23.605 1.00 66.62 120 LYS A O 1
ATOM 991 N N . LYS A 1 121 ? -7.493 -12.794 -23.204 1.00 71.25 121 LYS A N 1
ATOM 992 C CA . LYS A 1 121 ? -7.994 -12.169 -24.443 1.00 71.25 121 LYS A CA 1
ATOM 993 C C . LYS A 1 121 ? -8.239 -10.659 -24.303 1.00 71.25 121 LYS A C 1
ATOM 995 O O . LYS A 1 121 ? -8.518 -10.004 -25.305 1.00 71.25 121 LYS A O 1
ATOM 1000 N N . ASP A 1 122 ? -8.123 -10.100 -23.098 1.00 80.00 122 ASP A N 1
ATOM 1001 C CA . ASP A 1 122 ? -8.260 -8.664 -22.850 1.00 80.00 122 ASP A CA 1
ATOM 1002 C C . ASP A 1 122 ? -7.019 -7.892 -23.336 1.00 80.00 122 ASP A C 1
ATOM 1004 O O . ASP A 1 122 ? -5.882 -8.218 -22.987 1.00 80.00 122 ASP A O 1
ATOM 1008 N N . SER A 1 123 ? -7.231 -6.816 -24.101 1.00 82.00 123 SER A N 1
ATOM 1009 C CA . SER A 1 123 ? -6.166 -5.928 -24.583 1.00 82.00 123 SER A CA 1
ATOM 1010 C C . SER A 1 123 ? -5.321 -5.302 -23.468 1.00 82.00 123 SER A C 1
ATOM 1012 O O . SER A 1 123 ? -4.165 -4.954 -23.701 1.00 82.00 123 SER A O 1
ATOM 1014 N N . ASN A 1 124 ? -5.875 -5.167 -22.260 1.00 85.56 124 ASN A N 1
ATOM 1015 C CA . ASN A 1 124 ? -5.182 -4.608 -21.100 1.00 85.56 124 ASN A CA 1
ATOM 1016 C C . ASN A 1 124 ? -4.374 -5.658 -20.321 1.00 85.56 124 ASN A C 1
ATOM 1018 O O . ASN A 1 124 ? -3.569 -5.289 -19.467 1.00 85.56 124 ASN A O 1
ATOM 1022 N N . TYR A 1 125 ? -4.523 -6.954 -20.612 1.00 87.19 125 TYR A N 1
ATOM 1023 C CA . TYR A 1 125 ? -3.857 -8.020 -19.857 1.00 87.19 125 TYR A CA 1
ATOM 1024 C C . TYR A 1 125 ? -2.319 -7.882 -19.792 1.00 87.19 125 TYR A C 1
ATOM 1026 O O . TYR A 1 125 ? -1.758 -8.076 -18.712 1.00 87.19 125 TYR A O 1
ATOM 1034 N N . PRO A 1 126 ? -1.597 -7.449 -20.851 1.00 89.75 126 PRO A N 1
ATOM 1035 C CA . PRO A 1 126 ? -0.156 -7.185 -20.754 1.00 89.75 126 PRO A CA 1
ATOM 1036 C C . PRO A 1 126 ? 0.216 -6.100 -19.729 1.00 89.75 126 PRO A C 1
ATOM 1038 O O . PRO A 1 126 ? 1.251 -6.195 -19.068 1.00 89.75 126 PRO A O 1
ATOM 1041 N N . LEU A 1 127 ? -0.631 -5.080 -19.561 1.00 91.12 127 LEU A N 1
ATOM 1042 C CA . LEU A 1 127 ? -0.455 -4.051 -18.534 1.00 91.12 127 LEU A CA 1
ATOM 1043 C C . LEU A 1 127 ? -0.609 -4.655 -17.144 1.00 91.12 127 LEU A C 1
ATOM 1045 O O . LEU A 1 127 ? 0.217 -4.394 -16.268 1.00 91.12 127 LEU A O 1
ATOM 1049 N N . ILE A 1 128 ? -1.615 -5.506 -16.960 1.00 93.19 128 ILE A N 1
ATOM 1050 C CA . ILE A 1 128 ? -1.848 -6.211 -15.700 1.00 93.19 128 ILE A CA 1
ATOM 1051 C C . ILE A 1 128 ? -0.663 -7.107 -15.347 1.00 93.19 128 ILE A C 1
ATOM 1053 O O . ILE A 1 128 ? -0.174 -7.043 -14.222 1.00 93.19 128 ILE A O 1
ATOM 1057 N N . GLN A 1 129 ? -0.114 -7.846 -16.312 1.00 94.06 129 GLN A N 1
ATOM 1058 C CA . GLN A 1 129 ? 1.075 -8.678 -16.097 1.00 94.06 129 GLN A CA 1
ATOM 1059 C C . GLN A 1 129 ? 2.306 -7.863 -15.677 1.00 94.06 129 GLN A C 1
ATOM 1061 O O . GLN A 1 129 ? 3.056 -8.279 -14.788 1.00 94.06 129 GLN A O 1
ATOM 1066 N N . ASN A 1 130 ? 2.498 -6.667 -16.242 1.00 94.62 130 ASN A N 1
ATOM 1067 C CA . ASN A 1 130 ? 3.560 -5.765 -15.790 1.00 94.62 130 ASN A CA 1
ATOM 1068 C C . ASN A 1 130 ? 3.354 -5.346 -14.324 1.00 94.62 130 ASN A C 1
ATOM 1070 O O . ASN A 1 130 ? 4.306 -5.374 -13.545 1.00 94.62 130 ASN A O 1
ATOM 1074 N N . LEU A 1 131 ? 2.126 -4.993 -13.925 1.00 96.31 131 LEU A N 1
ATOM 1075 C CA . LEU A 1 131 ? 1.814 -4.622 -12.538 1.00 96.31 131 LEU A CA 1
ATOM 1076 C C . LEU A 1 131 ? 2.017 -5.791 -11.570 1.00 96.31 131 LEU A C 1
ATOM 1078 O O . LEU A 1 131 ? 2.627 -5.611 -10.520 1.00 96.31 131 LEU A O 1
ATOM 1082 N N . VAL A 1 132 ? 1.567 -6.994 -11.934 1.00 96.81 132 VAL A N 1
ATOM 1083 C CA . VAL A 1 132 ? 1.785 -8.222 -11.153 1.00 96.81 132 VAL A CA 1
ATOM 1084 C C . VAL A 1 132 ? 3.279 -8.501 -10.995 1.00 96.81 132 VAL A C 1
ATOM 1086 O O . VAL A 1 132 ? 3.737 -8.853 -9.907 1.00 96.81 132 VAL A O 1
ATOM 1089 N N . THR A 1 133 ? 4.065 -8.283 -12.050 1.00 97.38 133 THR A N 1
ATOM 1090 C CA . THR A 1 133 ? 5.526 -8.413 -11.995 1.00 97.38 133 THR A CA 1
ATOM 1091 C C . THR A 1 133 ? 6.125 -7.403 -11.018 1.00 97.38 133 THR A C 1
ATOM 1093 O O . THR A 1 133 ? 6.894 -7.795 -10.142 1.00 97.38 133 THR A O 1
ATOM 1096 N N . ILE A 1 134 ? 5.736 -6.125 -11.096 1.00 97.94 134 ILE A N 1
ATOM 1097 C CA . ILE A 1 134 ? 6.198 -5.086 -10.160 1.00 97.94 134 ILE A CA 1
ATOM 1098 C C . ILE A 1 134 ? 5.856 -5.481 -8.720 1.00 97.94 134 ILE A C 1
ATOM 1100 O O . ILE A 1 134 ? 6.751 -5.537 -7.881 1.00 97.94 134 ILE A O 1
ATOM 1104 N N . LEU A 1 135 ? 4.596 -5.831 -8.445 1.00 97.75 135 LEU A N 1
ATOM 1105 C CA . LEU A 1 135 ? 4.134 -6.221 -7.112 1.00 97.75 135 LEU A CA 1
ATOM 1106 C C . LEU A 1 135 ? 4.916 -7.412 -6.549 1.00 97.75 135 LEU A C 1
ATOM 1108 O O . LEU A 1 135 ? 5.344 -7.389 -5.393 1.00 97.75 135 LEU A O 1
ATOM 1112 N N . ASN A 1 136 ? 5.163 -8.433 -7.371 1.00 96.88 136 ASN A N 1
ATOM 1113 C CA . ASN A 1 136 ? 5.966 -9.589 -6.979 1.00 96.88 136 ASN A CA 1
ATOM 1114 C C . ASN A 1 136 ? 7.401 -9.219 -6.615 1.00 96.88 136 ASN A C 1
ATOM 1116 O O . ASN A 1 136 ? 7.965 -9.774 -5.669 1.00 96.88 136 ASN A O 1
ATOM 1120 N N . ARG A 1 137 ? 7.981 -8.280 -7.359 1.00 96.50 137 ARG A N 1
ATOM 1121 C CA . ARG A 1 137 ? 9.365 -7.840 -7.197 1.00 96.50 137 ARG A CA 1
ATOM 1122 C C . ARG A 1 137 ? 9.524 -6.883 -6.026 1.00 96.50 137 ARG A C 1
ATOM 1124 O O . ARG A 1 137 ? 10.557 -6.919 -5.372 1.00 96.50 137 ARG A O 1
ATOM 1131 N N . THR A 1 138 ? 8.500 -6.101 -5.687 1.00 97.25 138 THR A N 1
ATOM 1132 C CA . THR A 1 138 ? 8.591 -5.097 -4.621 1.00 97.25 138 THR A CA 1
ATOM 1133 C C . THR A 1 138 ? 8.074 -5.558 -3.257 1.00 97.25 138 THR A C 1
ATOM 1135 O O . THR A 1 138 ? 8.403 -4.924 -2.257 1.00 97.25 138 THR A O 1
ATOM 1138 N N . LYS A 1 139 ? 7.294 -6.647 -3.163 1.00 95.50 139 LYS A N 1
ATOM 1139 C CA . LYS A 1 139 ? 6.620 -7.068 -1.910 1.00 95.50 139 LYS A CA 1
ATOM 1140 C C . LYS A 1 139 ? 7.535 -7.203 -0.690 1.00 95.50 139 LYS A C 1
ATOM 1142 O O . LYS A 1 139 ? 7.151 -6.850 0.422 1.00 95.50 139 LYS A O 1
ATOM 1147 N N . HIS A 1 140 ? 8.765 -7.676 -0.879 1.00 95.12 140 HIS A N 1
ATOM 1148 C CA . HIS A 1 140 ? 9.712 -7.882 0.219 1.00 95.12 140 HIS A CA 1
ATOM 1149 C C . HIS A 1 140 ? 10.197 -6.558 0.842 1.00 95.12 140 HIS A C 1
ATOM 1151 O O . HIS A 1 140 ? 10.504 -6.514 2.035 1.00 95.12 140 HIS A O 1
ATOM 1157 N N . PHE A 1 141 ? 10.181 -5.452 0.085 1.00 96.62 141 PHE A N 1
ATOM 1158 C CA . PHE A 1 141 ? 10.553 -4.128 0.588 1.00 96.62 141 PHE A CA 1
ATOM 1159 C C . PHE A 1 141 ? 9.542 -3.539 1.576 1.00 96.62 141 PHE A C 1
ATOM 1161 O O . PHE A 1 141 ? 9.896 -2.613 2.308 1.00 96.62 141 PHE A O 1
ATOM 1168 N N . ILE A 1 142 ? 8.329 -4.099 1.690 1.00 95.56 142 ILE A N 1
ATOM 1169 C CA . ILE A 1 142 ? 7.401 -3.752 2.780 1.00 95.56 142 ILE A CA 1
ATOM 1170 C C . ILE A 1 142 ? 8.096 -3.964 4.135 1.00 95.56 142 ILE A C 1
ATOM 1172 O O . ILE A 1 142 ? 7.917 -3.173 5.059 1.00 95.56 142 ILE A O 1
ATOM 1176 N N . SER A 1 143 ? 8.956 -4.977 4.256 1.00 93.06 143 SER A N 1
ATOM 1177 C CA . SER A 1 143 ? 9.720 -5.282 5.473 1.00 93.06 143 SER A CA 1
ATOM 1178 C C . SER A 1 143 ? 11.070 -4.560 5.573 1.00 93.06 143 SER A C 1
ATOM 1180 O O . SER A 1 143 ? 11.814 -4.818 6.515 1.00 93.06 143 SER A O 1
ATOM 1182 N N . SER A 1 144 ? 1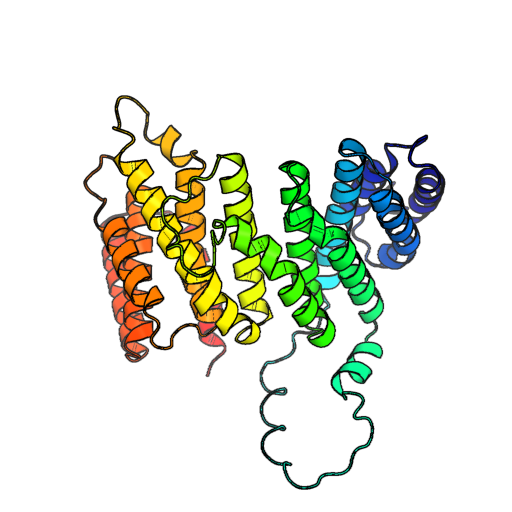1.390 -3.642 4.652 1.00 94.12 144 SER A N 1
ATOM 1183 C CA . SER A 1 144 ? 12.627 -2.849 4.697 1.00 94.12 144 SER A CA 1
ATOM 1184 C C . SER A 1 144 ? 12.747 -2.058 6.002 1.00 94.12 144 SER A C 1
ATOM 1186 O O . SER A 1 144 ? 11.746 -1.613 6.553 1.00 94.12 144 SER A O 1
ATOM 1188 N N . GLN A 1 145 ? 13.970 -1.838 6.483 1.00 91.69 145 GLN A N 1
ATOM 1189 C CA . GLN A 1 145 ? 14.232 -0.976 7.644 1.00 91.69 145 GLN A CA 1
ATOM 1190 C C . GLN A 1 145 ? 14.233 0.517 7.281 1.00 91.69 145 GLN A C 1
ATOM 1192 O O . GLN A 1 145 ? 14.243 1.377 8.159 1.00 91.69 145 GLN A O 1
ATOM 1197 N N . HIS A 1 146 ? 14.231 0.843 5.987 1.00 94.44 146 HIS A N 1
ATOM 1198 C CA . HIS A 1 146 ? 14.313 2.216 5.519 1.00 94.44 146 HIS A CA 1
ATOM 1199 C C . HIS A 1 146 ? 12.923 2.789 5.228 1.00 94.44 146 HIS A C 1
ATOM 1201 O O . HIS A 1 146 ? 12.263 2.392 4.266 1.00 94.44 146 HIS A O 1
ATOM 1207 N N . LEU A 1 147 ? 12.504 3.772 6.030 1.00 94.75 147 LEU A N 1
ATOM 1208 C CA . LEU A 1 147 ? 11.167 4.370 5.961 1.00 94.75 147 LEU A CA 1
ATOM 1209 C C . LEU A 1 147 ? 10.772 4.844 4.541 1.00 94.75 147 LEU A C 1
ATOM 1211 O O . LEU A 1 147 ? 9.714 4.430 4.068 1.00 94.75 147 LEU A O 1
ATOM 1215 N N . PRO A 1 148 ? 11.590 5.629 3.806 1.00 96.38 148 PRO A N 1
ATOM 1216 C CA . PRO A 1 148 ? 11.253 6.029 2.436 1.00 96.38 148 PRO A CA 1
ATOM 1217 C C . PRO A 1 148 ? 11.001 4.860 1.474 1.00 96.38 148 PRO A C 1
ATOM 1219 O O . PRO A 1 148 ? 10.146 4.964 0.599 1.00 96.38 148 PRO A O 1
ATOM 1222 N N . VAL A 1 149 ? 11.716 3.742 1.646 1.00 96.62 149 VAL A N 1
ATOM 1223 C CA . VAL A 1 149 ? 11.534 2.537 0.818 1.00 96.62 149 VAL A CA 1
ATOM 1224 C C . VAL A 1 149 ? 10.190 1.883 1.129 1.00 96.62 149 VAL A C 1
ATOM 1226 O O . VAL A 1 149 ? 9.441 1.569 0.207 1.00 96.62 149 VAL A O 1
ATOM 1229 N N . GLN A 1 150 ? 9.845 1.743 2.414 1.00 96.75 150 GLN A N 1
ATOM 1230 C CA . GLN A 1 150 ? 8.547 1.199 2.822 1.00 96.75 150 GLN A CA 1
ATOM 1231 C C . GLN A 1 150 ? 7.390 2.042 2.275 1.00 96.75 150 GLN A C 1
ATOM 1233 O O . GLN A 1 150 ? 6.461 1.495 1.687 1.00 96.75 150 GLN A O 1
ATOM 1238 N N . LEU A 1 151 ? 7.458 3.369 2.421 1.00 97.25 151 LEU A N 1
ATOM 1239 C CA . LEU A 1 151 ? 6.405 4.269 1.942 1.00 97.25 151 LEU A CA 1
ATOM 1240 C C . LEU A 1 151 ? 6.249 4.217 0.416 1.00 97.25 151 LEU A C 1
ATOM 1242 O O . LEU A 1 151 ? 5.123 4.116 -0.067 1.00 97.25 151 LEU A O 1
ATOM 1246 N N . ALA A 1 152 ? 7.357 4.208 -0.334 1.00 97.25 152 ALA A N 1
ATOM 1247 C CA . ALA A 1 152 ? 7.319 4.102 -1.793 1.00 97.25 152 ALA A CA 1
ATOM 1248 C C . ALA A 1 152 ? 6.652 2.798 -2.261 1.00 97.25 152 ALA A C 1
ATOM 1250 O O . ALA A 1 152 ? 5.854 2.806 -3.195 1.00 97.25 152 ALA A O 1
ATOM 1251 N N . VAL A 1 153 ? 6.937 1.680 -1.590 1.00 98.00 153 VAL A N 1
ATOM 1252 C CA . VAL A 1 153 ? 6.364 0.369 -1.934 1.00 98.00 153 VAL A CA 1
ATOM 1253 C C . VAL A 1 153 ? 4.880 0.294 -1.590 1.00 98.00 153 VAL A C 1
ATOM 1255 O O . VAL A 1 153 ? 4.113 -0.299 -2.346 1.00 98.00 153 VAL A O 1
ATOM 1258 N N . LEU A 1 154 ? 4.446 0.925 -0.496 1.00 98.38 154 LEU A N 1
ATOM 1259 C CA . LEU A 1 154 ? 3.021 1.026 -0.175 1.00 98.38 154 LEU A CA 1
ATOM 1260 C C . LEU A 1 154 ? 2.262 1.864 -1.216 1.00 98.38 154 LEU A C 1
ATOM 1262 O O . LEU A 1 154 ? 1.149 1.495 -1.585 1.00 98.38 154 LEU A O 1
ATOM 1266 N N . ASP A 1 155 ? 2.856 2.936 -1.750 1.00 97.88 155 ASP A N 1
ATOM 1267 C CA . ASP A 1 155 ? 2.252 3.686 -2.862 1.00 97.88 155 ASP A CA 1
ATOM 1268 C C . ASP A 1 155 ? 2.205 2.865 -4.166 1.00 97.88 155 ASP A C 1
ATOM 1270 O O . ASP A 1 155 ? 1.172 2.851 -4.838 1.00 97.88 155 ASP A O 1
ATOM 1274 N N . ILE A 1 156 ? 3.260 2.105 -4.491 1.00 98.38 156 ILE A N 1
ATOM 1275 C CA . ILE A 1 156 ? 3.240 1.152 -5.618 1.00 98.38 156 ILE A CA 1
ATOM 1276 C C . ILE A 1 156 ? 2.080 0.161 -5.455 1.00 98.38 156 ILE A C 1
ATOM 1278 O O . ILE A 1 156 ? 1.313 -0.060 -6.397 1.00 98.38 156 ILE A O 1
ATOM 1282 N N . LEU A 1 157 ? 1.922 -0.404 -4.253 1.00 98.06 157 LEU A N 1
ATOM 1283 C CA . LEU A 1 157 ? 0.863 -1.358 -3.932 1.00 98.06 157 LEU A CA 1
ATOM 1284 C C . LEU A 1 157 ? -0.530 -0.729 -4.087 1.00 98.06 157 LEU A C 1
ATOM 1286 O O . LEU A 1 157 ? -1.406 -1.334 -4.703 1.00 98.06 157 LEU A O 1
ATOM 1290 N N . LYS A 1 158 ? -0.716 0.513 -3.618 1.00 97.00 158 LYS A N 1
ATOM 1291 C CA . LYS A 1 158 ? -1.962 1.286 -3.759 1.00 97.00 158 LYS A CA 1
ATOM 1292 C C . LYS A 1 158 ? -2.423 1.399 -5.211 1.00 97.00 158 LYS A C 1
ATOM 1294 O O . LYS A 1 158 ? -3.578 1.090 -5.504 1.00 97.00 158 LYS A O 1
ATOM 1299 N N . TYR A 1 159 ? -1.563 1.895 -6.103 1.00 96.81 159 TYR A N 1
ATOM 1300 C CA . TYR A 1 159 ? -1.953 2.139 -7.497 1.00 96.81 159 TYR A CA 1
ATOM 1301 C C . TYR A 1 159 ? -2.135 0.830 -8.264 1.00 96.81 159 TYR A C 1
ATOM 1303 O O . TYR A 1 159 ? -3.121 0.664 -8.983 1.00 96.81 159 TYR A O 1
ATOM 1311 N N . SER A 1 160 ? -1.226 -0.124 -8.055 1.00 96.81 160 SER A N 1
ATOM 1312 C CA . SER A 1 160 ? -1.236 -1.396 -8.776 1.00 96.81 160 SER A CA 1
ATOM 1313 C C . SER A 1 160 ? -2.467 -2.236 -8.435 1.00 96.81 160 SER A C 1
ATOM 1315 O O . SER A 1 160 ? -3.144 -2.704 -9.343 1.00 96.81 160 SER A O 1
ATOM 1317 N N . LEU A 1 161 ? -2.830 -2.375 -7.153 1.00 95.81 161 LEU A N 1
ATOM 1318 C CA . LEU A 1 161 ? -4.005 -3.167 -6.759 1.00 95.81 161 LEU A CA 1
ATOM 1319 C C . LEU A 1 161 ? -5.307 -2.627 -7.360 1.00 95.81 161 LEU A C 1
ATOM 1321 O O . LEU A 1 161 ? -6.145 -3.401 -7.815 1.00 95.81 161 LEU A O 1
ATOM 1325 N N . LYS A 1 162 ? -5.467 -1.301 -7.421 1.00 94.31 162 LYS A N 1
ATOM 1326 C CA . LYS A 1 162 ? -6.661 -0.688 -8.019 1.00 94.31 162 LYS A CA 1
ATOM 1327 C C . LYS A 1 162 ? -6.784 -0.959 -9.517 1.00 94.31 162 LYS A C 1
ATOM 1329 O O . LYS A 1 162 ? -7.903 -1.072 -10.007 1.00 94.31 162 LYS A O 1
ATOM 1334 N N . LEU A 1 163 ? -5.667 -1.060 -10.236 1.00 93.44 163 LEU A N 1
ATOM 1335 C CA . LEU A 1 163 ? -5.659 -1.422 -11.656 1.00 93.44 163 LEU A CA 1
ATOM 1336 C C . LEU A 1 163 ? -5.922 -2.919 -11.868 1.00 93.44 163 LEU A C 1
ATOM 1338 O O . LEU A 1 163 ? -6.625 -3.293 -12.798 1.00 93.44 163 LEU A O 1
ATOM 1342 N N . VAL A 1 164 ? -5.418 -3.777 -10.979 1.00 93.31 164 VAL A N 1
ATOM 1343 C CA . VAL A 1 164 ? -5.591 -5.238 -11.072 1.00 93.31 164 VAL A CA 1
ATOM 1344 C C . VAL A 1 164 ? -6.983 -5.694 -10.589 1.00 93.31 164 VAL A C 1
ATOM 1346 O O . VAL A 1 164 ? -7.353 -6.842 -10.797 1.00 93.31 164 VAL A O 1
ATOM 1349 N N . LYS A 1 165 ? -7.806 -4.805 -10.008 1.00 92.00 165 LYS A N 1
ATOM 1350 C CA . LYS A 1 165 ? -9.074 -5.143 -9.325 1.00 92.00 165 LYS A CA 1
ATOM 1351 C C . LYS A 1 165 ? -10.055 -6.035 -10.105 1.00 92.00 165 LYS A C 1
ATOM 1353 O O . LYS A 1 165 ? -10.800 -6.781 -9.489 1.00 92.00 165 LYS A O 1
ATOM 1358 N N . ASN A 1 166 ? -10.082 -5.939 -11.436 1.00 89.44 166 ASN A N 1
ATOM 1359 C CA . ASN A 1 166 ? -11.013 -6.691 -12.286 1.00 89.44 166 ASN A CA 1
ATOM 1360 C C . ASN A 1 166 ? -10.416 -8.008 -12.821 1.00 89.44 166 ASN A C 1
ATOM 1362 O O . ASN A 1 166 ? -11.074 -8.719 -13.569 1.00 89.44 166 ASN A O 1
ATOM 1366 N N . TYR A 1 167 ? -9.180 -8.339 -12.444 1.00 91.25 167 TYR A N 1
ATOM 1367 C CA . TYR A 1 167 ? -8.476 -9.555 -12.849 1.00 91.25 167 TYR A CA 1
ATOM 1368 C C . TYR A 1 167 ? -8.268 -10.421 -11.612 1.00 91.25 167 TYR A C 1
ATOM 1370 O O . TYR A 1 167 ? -7.176 -10.474 -11.055 1.00 91.25 167 TYR A O 1
ATOM 1378 N N . GLU A 1 168 ? -9.337 -11.061 -11.144 1.00 89.88 168 GLU A N 1
ATOM 1379 C CA . GLU A 1 168 ? -9.377 -11.759 -9.852 1.00 89.88 168 GLU A CA 1
ATOM 1380 C C . GLU A 1 168 ? -8.249 -12.797 -9.687 1.00 89.88 168 GLU A C 1
ATOM 1382 O O . GLU A 1 168 ? -7.565 -12.805 -8.661 1.00 89.88 168 GLU A O 1
ATOM 1387 N N . ASN A 1 169 ? -7.964 -13.567 -10.744 1.00 90.88 169 ASN A N 1
ATOM 1388 C CA . ASN A 1 169 ? -6.893 -14.575 -10.772 1.00 90.88 169 ASN A CA 1
ATOM 1389 C C . ASN A 1 169 ? -5.493 -13.976 -10.545 1.00 90.88 169 ASN A C 1
ATOM 1391 O O . ASN A 1 169 ? -4.598 -14.665 -10.065 1.00 90.88 169 ASN A O 1
ATOM 1395 N N . GLU A 1 170 ? -5.312 -12.688 -10.839 1.00 93.88 170 GLU A N 1
ATOM 1396 C CA . GLU A 1 170 ? -4.084 -11.942 -10.563 1.00 93.88 170 GLU A CA 1
ATOM 1397 C C . GLU A 1 170 ? -4.171 -11.188 -9.224 1.00 93.88 170 GLU A C 1
ATOM 1399 O O . GLU A 1 170 ? -3.205 -11.119 -8.461 1.00 93.88 170 GLU A O 1
ATOM 1404 N N . LEU A 1 171 ? -5.345 -10.637 -8.905 1.00 94.62 171 LEU A N 1
ATOM 1405 C CA . LEU A 1 171 ? -5.594 -9.824 -7.719 1.00 94.62 171 LEU A CA 1
ATOM 1406 C C . LEU A 1 171 ? -5.438 -10.619 -6.421 1.00 94.62 171 LEU A C 1
ATOM 1408 O O . LEU A 1 171 ? -4.720 -10.184 -5.516 1.00 94.62 171 LEU A O 1
ATOM 1412 N N . LEU A 1 172 ? -6.130 -11.754 -6.301 1.00 94.81 172 LEU A N 1
ATOM 1413 C CA . LEU A 1 172 ? -6.210 -12.497 -5.042 1.00 94.81 172 LEU A CA 1
ATOM 1414 C C . LEU A 1 172 ? -4.839 -13.021 -4.587 1.00 94.81 172 LEU A C 1
ATOM 1416 O O . LEU A 1 172 ? -4.501 -12.829 -3.410 1.00 94.81 172 LEU A O 1
ATOM 1420 N N . PRO A 1 173 ? -3.984 -13.581 -5.474 1.00 96.00 173 PRO A N 1
ATOM 1421 C CA . PRO A 1 173 ? -2.607 -13.900 -5.113 1.00 96.00 173 PRO A CA 1
ATOM 1422 C C . PRO A 1 173 ? -1.825 -12.676 -4.633 1.00 96.00 173 PRO A C 1
ATOM 1424 O O . PRO A 1 173 ? -1.093 -12.771 -3.645 1.00 96.00 173 PRO A O 1
ATOM 1427 N N . MET A 1 174 ? -1.991 -11.513 -5.275 1.00 97.06 174 MET A N 1
ATOM 1428 C CA . MET A 1 174 ? -1.291 -10.291 -4.865 1.00 97.06 174 MET A CA 1
ATOM 1429 C C . MET A 1 174 ? -1.734 -9.812 -3.482 1.00 97.06 174 MET A C 1
ATOM 1431 O O . MET A 1 174 ? -0.882 -9.436 -2.673 1.00 97.06 174 MET A O 1
ATOM 1435 N N . ILE A 1 175 ? -3.027 -9.887 -3.166 1.00 96.19 175 ILE A N 1
ATOM 1436 C CA . ILE A 1 175 ? -3.538 -9.587 -1.823 1.00 96.19 175 ILE A CA 1
ATOM 1437 C C . ILE A 1 175 ? -2.958 -10.564 -0.806 1.00 96.19 175 ILE A C 1
ATOM 1439 O O . ILE A 1 175 ? -2.365 -10.137 0.185 1.00 96.19 175 ILE A O 1
ATOM 1443 N N . HIS A 1 176 ? -3.071 -11.869 -1.064 1.00 94.44 176 HIS A N 1
ATOM 1444 C CA . HIS A 1 176 ? -2.607 -12.897 -0.138 1.00 94.44 176 HIS A CA 1
ATOM 1445 C C . HIS A 1 176 ? -1.110 -12.762 0.172 1.00 94.44 176 HIS A C 1
ATOM 1447 O O . HIS A 1 176 ? -0.716 -12.775 1.339 1.00 94.44 176 HIS A O 1
ATOM 1453 N N . GLN A 1 177 ? -0.279 -12.587 -0.858 1.00 95.44 177 GLN A N 1
ATOM 1454 C CA . GLN A 1 177 ? 1.174 -12.531 -0.707 1.00 95.44 177 GLN A CA 1
ATOM 1455 C C . GLN A 1 177 ? 1.661 -11.250 -0.014 1.00 95.44 177 GLN A C 1
ATOM 1457 O O . GLN A 1 177 ? 2.638 -11.301 0.733 1.00 95.44 177 GLN A O 1
ATOM 1462 N N . ASN A 1 178 ? 0.998 -10.109 -0.230 1.00 96.31 178 ASN A N 1
ATOM 1463 C CA . ASN A 1 178 ? 1.375 -8.843 0.412 1.00 96.31 178 ASN A CA 1
ATOM 1464 C C . ASN A 1 178 ? 0.787 -8.690 1.825 1.00 96.31 178 ASN A C 1
ATOM 1466 O O . ASN A 1 178 ? 1.329 -7.934 2.634 1.00 96.31 178 ASN A O 1
ATOM 1470 N N . TRP A 1 179 ? -0.274 -9.437 2.153 1.00 95.50 179 TRP A N 1
ATOM 1471 C CA . TRP A 1 179 ? -0.989 -9.353 3.428 1.00 95.50 179 TRP A CA 1
ATOM 1472 C C . TRP A 1 179 ? -0.070 -9.443 4.651 1.00 95.50 179 TRP A C 1
ATOM 1474 O O . TRP A 1 179 ? -0.110 -8.581 5.528 1.00 95.50 179 TRP A O 1
ATOM 1484 N N . ARG A 1 180 ? 0.809 -10.455 4.697 1.00 92.56 180 ARG A N 1
ATOM 1485 C CA . ARG A 1 180 ? 1.694 -10.682 5.852 1.00 92.56 180 ARG A CA 1
ATOM 1486 C C . ARG A 1 180 ? 2.626 -9.493 6.109 1.00 92.56 180 ARG A C 1
ATOM 1488 O O . ARG A 1 180 ? 2.869 -9.146 7.261 1.00 92.56 180 ARG A O 1
ATOM 1495 N N . GLY A 1 181 ? 3.132 -8.857 5.051 1.00 93.38 181 GLY A N 1
ATOM 1496 C CA . GLY A 1 181 ? 3.981 -7.671 5.176 1.00 93.38 181 GLY A CA 1
ATOM 1497 C C . GLY A 1 181 ? 3.224 -6.475 5.760 1.00 93.38 181 GLY A C 1
ATOM 1498 O O . GLY A 1 181 ? 3.775 -5.748 6.586 1.00 93.38 181 GLY A O 1
ATOM 1499 N N . LEU A 1 182 ? 1.957 -6.300 5.371 1.00 95.12 182 LEU A N 1
ATOM 1500 C CA . LEU A 1 182 ? 1.086 -5.231 5.869 1.00 95.12 182 LEU A CA 1
ATOM 1501 C C . LEU A 1 182 ? 0.664 -5.459 7.321 1.00 95.12 182 LEU A C 1
ATOM 1503 O O . LEU A 1 182 ? 0.738 -4.545 8.138 1.00 95.12 182 LEU A O 1
ATOM 1507 N N . ILE A 1 183 ? 0.254 -6.679 7.669 1.00 93.88 183 ILE A N 1
ATOM 1508 C CA . ILE A 1 183 ? -0.319 -6.957 8.990 1.00 93.88 183 ILE A CA 1
ATOM 1509 C C . ILE A 1 183 ? 0.704 -6.800 10.119 1.00 93.88 183 ILE A C 1
ATOM 1511 O O . ILE A 1 183 ? 0.378 -6.361 11.221 1.00 93.88 183 ILE A O 1
ATOM 1515 N N . GLN A 1 184 ? 1.978 -7.060 9.815 1.00 91.88 184 GLN A N 1
ATOM 1516 C CA . GLN A 1 184 ? 3.099 -6.856 10.732 1.00 91.88 184 GLN A CA 1
ATOM 1517 C C . GLN A 1 184 ? 3.354 -5.378 11.075 1.00 91.88 184 GLN A C 1
ATOM 1519 O O . GLN A 1 184 ? 4.120 -5.100 11.998 1.00 91.88 184 GLN A O 1
ATOM 1524 N N . LYS A 1 185 ? 2.728 -4.424 10.367 1.00 92.69 185 LYS A N 1
ATOM 1525 C CA . LYS A 1 185 ? 2.828 -2.983 10.670 1.00 92.69 185 LYS A CA 1
ATOM 1526 C C . LYS A 1 185 ? 1.959 -2.553 11.843 1.00 92.69 185 LYS A C 1
ATOM 1528 O O . LYS A 1 185 ? 2.197 -1.494 12.408 1.00 92.69 185 LYS A O 1
ATOM 1533 N N . PHE A 1 186 ? 1.018 -3.398 12.254 1.00 91.62 186 PHE A N 1
ATOM 1534 C CA . PHE A 1 186 ? 0.128 -3.154 13.390 1.00 91.62 186 PHE A CA 1
ATOM 1535 C C . PHE A 1 186 ? 0.583 -3.883 14.663 1.00 91.62 186 PHE A C 1
ATOM 1537 O O . PHE A 1 186 ? -0.201 -4.090 15.583 1.00 91.62 186 PHE A O 1
ATOM 1544 N N . GLY A 1 187 ? 1.854 -4.291 14.709 1.00 79.25 187 GLY A N 1
ATOM 1545 C CA . GLY A 1 187 ? 2.424 -5.126 15.764 1.00 79.25 187 GLY A CA 1
ATOM 1546 C C . GLY A 1 187 ? 2.824 -6.502 15.238 1.00 79.25 187 GLY A C 1
ATOM 1547 O O . GLY A 1 187 ? 2.377 -6.937 14.176 1.00 79.25 187 GLY A O 1
ATOM 1548 N N . ARG A 1 188 ? 3.703 -7.189 15.970 1.00 69.56 188 ARG A N 1
ATOM 1549 C CA . ARG A 1 188 ? 4.141 -8.556 15.653 1.00 69.56 188 ARG A CA 1
ATOM 1550 C C . ARG A 1 188 ? 3.355 -9.546 16.507 1.00 69.56 188 ARG A C 1
ATOM 1552 O O . ARG A 1 188 ? 3.086 -9.260 17.667 1.00 69.56 188 ARG A O 1
ATOM 1559 N N . GLU A 1 189 ? 3.032 -10.704 15.941 1.00 61.38 189 GLU A N 1
ATOM 1560 C CA . GLU A 1 189 ? 2.728 -11.880 16.762 1.00 61.38 189 GLU A CA 1
ATOM 1561 C C . GLU A 1 189 ? 4.037 -12.281 17.430 1.00 61.38 189 GLU A C 1
ATOM 1563 O O . GLU A 1 189 ? 4.983 -12.688 16.753 1.00 61.38 189 GLU A O 1
ATOM 1568 N N . GLN A 1 190 ? 4.135 -12.077 18.738 1.00 48.97 190 GLN A N 1
ATOM 1569 C CA . GLN A 1 190 ? 5.149 -12.761 19.520 1.00 48.97 190 GLN A CA 1
ATOM 1570 C C . GLN A 1 190 ? 4.539 -14.108 19.903 1.00 48.97 190 GLN A C 1
ATOM 1572 O O . GLN A 1 190 ? 3.838 -14.184 20.884 1.00 48.97 190 GLN A O 1
ATOM 1577 N N . GLU A 1 191 ? 4.771 -15.151 19.108 1.00 44.03 191 GLU A N 1
ATOM 1578 C CA . GLU A 1 191 ? 4.407 -16.543 19.434 1.00 44.03 191 GLU A CA 1
ATOM 1579 C C . GLU A 1 191 ? 2.897 -16.858 19.514 1.00 44.03 191 GLU A C 1
ATOM 1581 O O . GLU A 1 191 ? 2.053 -16.024 19.828 1.00 44.03 191 GLU A O 1
ATOM 1586 N N . GLU A 1 192 ? 2.549 -18.114 19.228 1.00 40.91 192 GLU A N 1
ATOM 1587 C CA . GLU A 1 192 ? 1.174 -18.631 19.076 1.00 40.91 192 GLU A CA 1
ATOM 1588 C C . GLU A 1 192 ? 0.302 -18.539 20.349 1.00 40.91 192 GLU A C 1
ATOM 1590 O O . GLU A 1 192 ? -0.862 -18.925 20.324 1.00 40.91 192 GLU A O 1
ATOM 1595 N N . ASN A 1 193 ? 0.833 -17.982 21.445 1.00 42.06 193 ASN A N 1
ATOM 1596 C CA . ASN A 1 193 ? 0.148 -17.807 22.726 1.00 42.06 193 ASN A CA 1
ATOM 1597 C C . ASN A 1 193 ? 0.361 -16.432 23.390 1.00 42.06 193 ASN A C 1
ATOM 1599 O O . ASN A 1 193 ? -0.182 -16.221 24.479 1.00 42.06 193 ASN A O 1
ATOM 1603 N N . ALA A 1 194 ? 1.125 -15.489 22.811 1.00 47.06 194 ALA A N 1
ATOM 1604 C CA . ALA A 1 194 ? 1.215 -14.169 23.435 1.00 47.06 194 ALA A CA 1
ATOM 1605 C C . ALA A 1 194 ? 0.052 -13.292 22.987 1.00 47.06 194 ALA A C 1
ATOM 1607 O O . ALA A 1 194 ? -0.127 -12.960 21.814 1.00 47.06 194 ALA A O 1
ATOM 1608 N N . ASN A 1 195 ? -0.725 -12.861 23.973 1.00 54.78 195 ASN A N 1
ATOM 1609 C CA . ASN A 1 195 ? -1.628 -11.735 23.823 1.00 54.78 195 ASN A CA 1
ATOM 1610 C C . ASN A 1 195 ? -0.869 -10.573 23.156 1.00 54.78 195 ASN A C 1
ATOM 1612 O O . ASN A 1 195 ? 0.259 -10.286 23.555 1.00 54.78 195 ASN A O 1
ATOM 1616 N N . PHE A 1 196 ? -1.487 -9.884 22.186 1.00 59.19 196 PHE A N 1
ATOM 1617 C CA . PHE A 1 196 ? -0.972 -8.652 21.562 1.00 59.19 196 PHE A CA 1
ATOM 1618 C C . PHE A 1 196 ? -0.876 -7.501 22.586 1.00 59.19 196 PHE A C 1
ATOM 1620 O O . PHE A 1 196 ? -1.544 -6.479 22.481 1.00 59.19 196 PHE A O 1
ATOM 1627 N N . GLN A 1 197 ? -0.095 -7.661 23.643 1.00 52.38 197 GLN A N 1
ATOM 1628 C CA . GLN A 1 197 ? 0.055 -6.697 24.719 1.00 52.38 197 GLN A CA 1
ATOM 1629 C C . GLN A 1 197 ? 1.361 -5.932 24.516 1.00 52.38 197 GLN A C 1
ATOM 1631 O O . GLN A 1 197 ? 2.375 -6.501 24.122 1.00 52.38 197 GLN A O 1
ATOM 1636 N N . ASN A 1 198 ? 1.331 -4.628 24.799 1.00 56.78 198 ASN A N 1
ATOM 1637 C CA . ASN A 1 198 ? 2.505 -3.748 24.791 1.00 56.78 198 ASN A CA 1
ATOM 1638 C C . ASN A 1 198 ? 3.136 -3.502 23.406 1.00 56.78 198 ASN A C 1
ATOM 1640 O O . ASN A 1 198 ? 4.357 -3.405 23.282 1.00 56.78 198 ASN A O 1
ATOM 1644 N N . VAL A 1 199 ? 2.316 -3.334 22.362 1.00 68.88 199 VAL A N 1
ATOM 1645 C CA . VAL A 1 199 ? 2.808 -2.879 21.052 1.00 68.88 199 VAL A CA 1
ATOM 1646 C C . VAL A 1 199 ? 3.202 -1.403 21.161 1.00 68.88 199 VAL A C 1
ATOM 1648 O O . VAL A 1 199 ? 2.346 -0.518 21.148 1.00 68.88 199 VAL A O 1
ATOM 1651 N N . GLN A 1 200 ? 4.500 -1.133 21.294 1.00 76.94 200 GLN A N 1
ATOM 1652 C CA . GLN A 1 200 ? 5.068 0.207 21.154 1.00 76.94 200 GLN A CA 1
ATOM 1653 C C . GLN A 1 200 ? 5.636 0.362 19.745 1.00 76.94 200 GLN A C 1
ATOM 1655 O O . GLN A 1 200 ? 6.486 -0.420 19.328 1.00 76.94 200 GLN A O 1
ATOM 1660 N N . LEU A 1 201 ? 5.148 1.366 19.020 1.00 86.62 201 LEU A N 1
ATOM 1661 C CA . LEU A 1 201 ? 5.643 1.730 17.696 1.00 86.62 201 LEU A CA 1
ATOM 1662 C C . LEU A 1 201 ? 6.463 3.015 17.807 1.00 86.62 201 LEU A C 1
ATOM 1664 O O . LEU A 1 201 ? 6.081 3.944 18.515 1.00 86.62 201 LEU A O 1
ATOM 1668 N N . SER A 1 202 ? 7.570 3.089 17.081 1.00 89.00 202 SER A N 1
ATOM 1669 C CA . SER A 1 202 ? 8.278 4.346 16.833 1.00 89.00 202 SER A CA 1
ATOM 1670 C C . SER A 1 202 ? 7.474 5.261 15.901 1.00 89.00 202 SER A C 1
ATOM 1672 O O . SER A 1 202 ? 6.606 4.808 15.154 1.00 89.00 202 SER A O 1
ATOM 1674 N N . ASN A 1 203 ? 7.799 6.559 15.871 1.00 88.38 203 ASN A N 1
ATOM 1675 C CA . ASN A 1 203 ? 7.129 7.517 14.978 1.00 88.38 203 ASN A CA 1
ATOM 1676 C C . ASN A 1 203 ? 7.173 7.084 13.502 1.00 88.38 203 ASN A C 1
ATOM 1678 O O . ASN A 1 203 ? 6.184 7.234 12.789 1.00 88.38 203 ASN A O 1
ATOM 1682 N N . SER A 1 204 ? 8.296 6.530 13.035 1.00 90.06 204 SER A N 1
ATOM 1683 C CA . SER A 1 204 ? 8.419 6.023 11.664 1.00 90.06 204 SER A CA 1
ATOM 1684 C C . SER A 1 204 ? 7.517 4.817 11.416 1.00 90.06 204 SER A C 1
ATOM 1686 O O . SER A 1 204 ? 6.852 4.763 10.386 1.00 90.06 204 SER A O 1
ATOM 1688 N N . GLU A 1 205 ? 7.441 3.879 12.362 1.00 92.06 205 GLU A N 1
ATOM 1689 C CA . GLU A 1 205 ? 6.543 2.723 12.258 1.00 92.06 205 GLU A CA 1
ATOM 1690 C C . GLU A 1 205 ? 5.070 3.145 12.247 1.00 92.06 205 GLU A C 1
ATOM 1692 O O . GLU A 1 205 ? 4.292 2.597 11.468 1.00 92.06 205 GLU A O 1
ATOM 1697 N N . MET A 1 206 ? 4.696 4.170 13.020 1.00 92.44 206 MET A N 1
ATOM 1698 C CA . MET A 1 206 ? 3.340 4.726 12.995 1.00 92.44 206 MET A CA 1
ATOM 1699 C C . MET A 1 206 ? 2.978 5.314 11.624 1.00 92.44 206 MET A C 1
ATOM 1701 O O . MET A 1 206 ? 1.875 5.078 11.135 1.00 92.44 206 MET A O 1
ATOM 1705 N N . LEU A 1 207 ? 3.899 6.024 10.959 1.00 94.19 207 LEU A N 1
ATOM 1706 C CA . LEU A 1 207 ? 3.670 6.545 9.601 1.00 94.19 207 LEU A CA 1
ATOM 1707 C C . LEU A 1 207 ? 3.429 5.417 8.588 1.00 94.19 207 LEU A C 1
ATOM 1709 O O . LEU A 1 207 ? 2.551 5.520 7.729 1.00 94.19 207 LEU A O 1
ATOM 1713 N N . VAL A 1 208 ? 4.178 4.321 8.708 1.00 95.94 208 VAL A N 1
ATOM 1714 C CA . VAL A 1 208 ? 4.008 3.137 7.856 1.00 95.94 208 VAL A CA 1
ATOM 1715 C C . VAL A 1 208 ? 2.687 2.433 8.162 1.00 95.94 208 VAL A C 1
ATOM 1717 O O . VAL A 1 208 ? 2.017 1.992 7.231 1.00 95.94 208 VAL A O 1
ATOM 1720 N N . ALA A 1 209 ? 2.271 2.358 9.429 1.00 96.06 209 ALA A N 1
ATOM 1721 C CA . ALA A 1 209 ? 0.989 1.781 9.835 1.00 96.06 209 ALA A CA 1
ATOM 1722 C C . ALA A 1 209 ? -0.211 2.604 9.330 1.00 96.06 209 ALA A C 1
ATOM 1724 O O . ALA A 1 209 ? -1.164 2.027 8.804 1.00 96.06 209 ALA A O 1
ATOM 1725 N N . ILE A 1 210 ? -0.137 3.942 9.383 1.00 95.31 210 ILE A N 1
ATOM 1726 C CA . ILE A 1 210 ? -1.134 4.840 8.766 1.00 95.31 210 ILE A CA 1
ATOM 1727 C C . ILE A 1 210 ? -1.268 4.507 7.282 1.00 95.31 210 ILE A C 1
ATOM 1729 O O . ILE A 1 210 ? -2.361 4.241 6.786 1.00 95.31 210 ILE A O 1
ATOM 1733 N N . LYS A 1 211 ? -0.137 4.455 6.573 1.00 97.00 211 LYS A N 1
ATOM 1734 C CA . LYS A 1 211 ? -0.140 4.175 5.139 1.00 97.00 211 LYS A CA 1
ATOM 1735 C C . LYS A 1 211 ? -0.620 2.758 4.823 1.00 97.00 211 LYS A C 1
ATOM 1737 O O . LYS A 1 211 ? -1.342 2.557 3.858 1.00 97.00 211 LYS A O 1
ATOM 1742 N N . SER A 1 212 ? -0.280 1.783 5.661 1.00 97.75 212 SER A N 1
ATOM 1743 C CA . SER A 1 212 ? -0.751 0.401 5.529 1.00 97.75 212 SER A CA 1
ATOM 1744 C C . SER A 1 212 ? -2.260 0.298 5.738 1.00 97.75 212 SER A C 1
ATOM 1746 O O . SER A 1 212 ? -2.904 -0.482 5.048 1.00 97.75 212 SER A O 1
ATOM 1748 N N . THR A 1 213 ? -2.837 1.117 6.621 1.00 97.19 213 THR A N 1
ATOM 1749 C CA . THR A 1 213 ? -4.292 1.183 6.844 1.00 97.19 213 THR A CA 1
ATOM 1750 C C . THR A 1 213 ? -5.023 1.582 5.565 1.00 97.19 213 THR A C 1
ATOM 1752 O O . THR A 1 213 ? -5.992 0.929 5.189 1.00 97.19 213 THR A O 1
ATOM 1755 N N . GLU A 1 214 ? -4.501 2.574 4.833 1.00 96.56 214 GLU A N 1
ATOM 1756 C CA . GLU A 1 214 ? -5.019 2.955 3.510 1.00 96.56 214 GLU A CA 1
ATOM 1757 C C . GLU A 1 214 ? -5.037 1.759 2.541 1.00 96.56 214 GLU A C 1
ATOM 1759 O O . GLU A 1 214 ? -6.015 1.550 1.824 1.00 96.56 214 GLU A O 1
ATOM 1764 N N . ILE A 1 215 ? -3.981 0.938 2.539 1.00 97.94 215 ILE A N 1
ATOM 1765 C CA . ILE A 1 215 ? -3.908 -0.251 1.680 1.00 97.94 215 ILE A CA 1
ATOM 1766 C C . ILE A 1 215 ? -4.908 -1.325 2.108 1.00 97.94 215 ILE A C 1
ATOM 1768 O O . ILE A 1 215 ? -5.532 -1.934 1.243 1.00 97.94 215 ILE A O 1
ATOM 1772 N N . ILE A 1 216 ? -5.091 -1.554 3.411 1.00 97.31 216 ILE A N 1
ATOM 1773 C CA . ILE A 1 216 ? -6.068 -2.530 3.915 1.00 97.31 216 ILE A CA 1
ATOM 1774 C C . ILE A 1 216 ? -7.487 -2.136 3.491 1.00 97.31 216 ILE A C 1
ATOM 1776 O O . ILE A 1 216 ? -8.219 -2.996 3.011 1.00 97.31 216 ILE A O 1
ATOM 1780 N N . VAL A 1 217 ? -7.848 -0.849 3.573 1.00 95.69 217 VAL A N 1
ATOM 1781 C CA . VAL A 1 217 ? -9.137 -0.343 3.060 1.00 95.69 217 VAL A CA 1
ATOM 1782 C C . VAL A 1 217 ? -9.297 -0.642 1.569 1.00 95.69 217 VAL A C 1
ATOM 1784 O O . VAL A 1 217 ? -10.355 -1.088 1.137 1.00 95.69 217 VAL A O 1
ATOM 1787 N N . ILE A 1 218 ? -8.246 -0.428 0.771 1.00 95.94 218 ILE A N 1
ATOM 1788 C CA . ILE A 1 218 ? -8.278 -0.735 -0.665 1.00 95.94 218 ILE A CA 1
ATOM 1789 C C . ILE A 1 218 ? -8.455 -2.236 -0.891 1.00 95.94 218 ILE A C 1
ATOM 1791 O O . ILE A 1 218 ? -9.267 -2.623 -1.723 1.00 95.94 218 ILE A O 1
ATOM 1795 N N . MET A 1 219 ? -7.718 -3.080 -0.162 1.00 96.50 219 MET A N 1
ATOM 1796 C CA . MET A 1 219 ? -7.821 -4.534 -0.282 1.00 96.50 219 MET A CA 1
ATOM 1797 C C . MET A 1 219 ? -9.231 -5.020 0.046 1.00 96.50 219 MET A C 1
ATOM 1799 O O . MET A 1 219 ? -9.766 -5.826 -0.711 1.00 96.50 219 MET A O 1
ATOM 1803 N N . THR A 1 220 ? -9.852 -4.523 1.118 1.00 94.56 220 THR A N 1
ATOM 1804 C CA . THR A 1 220 ? -11.230 -4.904 1.455 1.00 94.56 220 THR A CA 1
ATOM 1805 C C . THR A 1 220 ? -12.213 -4.414 0.395 1.00 94.56 220 THR A C 1
ATOM 1807 O O . THR A 1 220 ? -13.054 -5.194 -0.036 1.00 94.56 220 THR A O 1
ATOM 1810 N N . GLU A 1 221 ? -12.067 -3.180 -0.102 1.00 93.25 221 GLU A N 1
ATOM 1811 C CA . GLU A 1 221 ? -12.930 -2.619 -1.154 1.00 93.25 221 GLU A CA 1
ATOM 1812 C C . GLU A 1 221 ? -12.901 -3.451 -2.447 1.00 93.25 221 GLU A C 1
ATOM 1814 O O . GLU A 1 221 ? -13.947 -3.696 -3.046 1.00 93.25 221 GLU A O 1
ATOM 1819 N N . ILE A 1 222 ? -11.719 -3.900 -2.883 1.00 93.12 222 ILE A N 1
ATOM 1820 C CA . ILE A 1 222 ? -11.563 -4.579 -4.182 1.00 93.12 222 ILE A CA 1
ATOM 1821 C C . ILE A 1 222 ? -11.707 -6.102 -4.122 1.00 93.12 222 ILE A C 1
ATOM 1823 O O . ILE A 1 222 ? -11.954 -6.704 -5.160 1.00 93.12 222 ILE A O 1
ATOM 1827 N N . SER A 1 223 ? -11.543 -6.729 -2.952 1.00 88.94 223 SER A N 1
ATOM 1828 C CA . SER A 1 223 ? -11.617 -8.197 -2.804 1.00 88.94 223 SER A CA 1
ATOM 1829 C C . SER A 1 223 ? -12.778 -8.700 -1.956 1.00 88.94 223 SER A C 1
ATOM 1831 O O . SER A 1 223 ? -12.955 -9.909 -1.831 1.00 88.94 223 SER A O 1
ATOM 1833 N N . LYS A 1 224 ? -13.585 -7.786 -1.408 1.00 80.50 224 LYS A N 1
ATOM 1834 C CA . LYS A 1 224 ? -14.821 -8.087 -0.684 1.00 80.50 224 LYS A CA 1
ATOM 1835 C C . LYS A 1 224 ? -14.602 -9.127 0.430 1.00 80.50 224 LYS A C 1
ATOM 1837 O O . LYS A 1 224 ? -13.781 -8.927 1.327 1.00 80.50 224 LYS A O 1
ATOM 1842 N N . ASP A 1 225 ? -15.318 -10.244 0.372 1.00 83.00 225 ASP A N 1
ATOM 1843 C CA . ASP A 1 225 ? -15.348 -11.312 1.366 1.00 83.00 225 ASP A CA 1
ATOM 1844 C C . ASP A 1 225 ? -14.097 -12.205 1.368 1.00 83.00 225 ASP A C 1
ATOM 1846 O O . ASP A 1 225 ? -13.834 -12.865 2.376 1.00 83.00 225 ASP A O 1
ATOM 1850 N N . PHE A 1 226 ? -13.256 -12.167 0.327 1.00 89.62 226 PHE A N 1
ATOM 1851 C CA . PHE A 1 226 ? -12.002 -12.933 0.282 1.00 89.62 226 PHE A CA 1
ATOM 1852 C C . PHE A 1 226 ? -11.093 -12.657 1.491 1.00 89.62 226 PHE A C 1
ATOM 1854 O O . PHE A 1 226 ? -10.426 -13.552 2.016 1.00 89.62 226 PHE A O 1
ATOM 1861 N N . VAL A 1 227 ? -11.070 -11.410 1.968 1.00 91.38 227 VAL A N 1
ATOM 1862 C CA . VAL A 1 227 ? -10.256 -11.006 3.123 1.00 91.38 227 VAL A CA 1
ATOM 1863 C C . VAL A 1 227 ? -10.980 -11.150 4.461 1.00 91.38 227 VAL A C 1
ATOM 1865 O O . VAL A 1 227 ? -10.393 -10.808 5.484 1.00 91.38 227 VAL A O 1
ATOM 1868 N N . TYR A 1 228 ? -12.201 -11.695 4.508 1.00 91.31 228 TYR A N 1
ATOM 1869 C CA . TYR A 1 228 ? -12.987 -11.825 5.743 1.00 91.31 228 TYR A CA 1
ATOM 1870 C C . TYR A 1 228 ? -12.175 -12.437 6.893 1.00 91.31 228 TYR A C 1
ATOM 1872 O O . TYR A 1 228 ? -12.027 -11.827 7.953 1.00 91.31 228 TYR A O 1
ATOM 1880 N N . TRP A 1 229 ? -11.583 -13.619 6.682 1.00 89.81 229 TRP A N 1
ATOM 1881 C CA . TRP A 1 229 ? -10.835 -14.316 7.736 1.00 89.81 229 TRP A CA 1
ATOM 1882 C C . TRP A 1 229 ? -9.573 -13.568 8.145 1.00 89.81 229 TRP A C 1
ATOM 1884 O O . TRP A 1 229 ? -9.256 -13.500 9.330 1.00 89.81 229 TRP A O 1
ATOM 1894 N N . LYS A 1 230 ? -8.898 -12.947 7.178 1.00 92.56 230 LYS A N 1
ATOM 1895 C CA . LYS A 1 230 ? -7.721 -12.107 7.403 1.00 92.56 230 LYS A CA 1
ATOM 1896 C C . LYS A 1 230 ? -8.063 -10.902 8.281 1.00 92.56 230 LYS A C 1
ATOM 1898 O O . LYS A 1 230 ? -7.344 -10.589 9.230 1.00 92.56 230 LYS A O 1
ATOM 1903 N N . ILE A 1 231 ? -9.207 -10.271 8.029 1.00 92.94 231 ILE A N 1
ATOM 1904 C CA . ILE A 1 231 ? -9.697 -9.152 8.832 1.00 92.94 231 ILE A CA 1
ATOM 1905 C C . ILE A 1 231 ? -10.079 -9.612 10.240 1.00 92.94 231 ILE A C 1
ATOM 1907 O O . ILE A 1 231 ? -9.608 -9.047 11.226 1.00 92.94 231 ILE A O 1
ATOM 1911 N N . VAL A 1 232 ? -10.890 -10.664 10.341 1.00 89.62 232 VAL A N 1
ATOM 1912 C CA . VAL A 1 232 ? -11.441 -11.153 11.611 1.00 89.62 232 VAL A CA 1
ATOM 1913 C C . VAL A 1 232 ? -10.375 -11.747 12.530 1.00 89.62 232 VAL A C 1
ATOM 1915 O O . VAL A 1 232 ? -10.429 -11.512 13.736 1.00 89.62 232 VAL A O 1
ATOM 1918 N N . LYS A 1 233 ? -9.429 -12.523 11.989 1.00 88.19 233 LYS A N 1
ATOM 1919 C CA . LYS A 1 233 ? -8.455 -13.290 12.781 1.00 88.19 233 LYS A CA 1
ATOM 1920 C C . LYS A 1 233 ? -7.104 -12.609 12.930 1.00 88.19 233 LYS A C 1
ATOM 1922 O O . LYS A 1 233 ? -6.449 -12.847 13.935 1.00 88.19 233 LYS A O 1
ATOM 1927 N N . GLU A 1 234 ? -6.695 -11.769 11.981 1.00 90.25 234 GLU A N 1
ATOM 1928 C CA . GLU A 1 234 ? -5.353 -11.178 12.006 1.00 90.25 234 GLU A CA 1
ATOM 1929 C C . GLU A 1 234 ? -5.388 -9.659 12.236 1.00 90.25 234 GLU A C 1
ATOM 1931 O O . GLU A 1 234 ? -4.637 -9.152 13.067 1.00 90.25 234 GLU A O 1
ATOM 1936 N N . TYR A 1 235 ? -6.258 -8.920 11.538 1.00 92.12 235 TYR A N 1
ATOM 1937 C CA . TYR A 1 235 ? -6.284 -7.449 11.597 1.00 92.12 235 TYR A CA 1
ATOM 1938 C C . TYR A 1 235 ? -6.992 -6.897 12.833 1.00 92.12 235 TYR A C 1
ATOM 1940 O O . TYR A 1 235 ? -6.389 -6.139 13.593 1.00 92.12 235 TYR A O 1
ATOM 1948 N N . LEU A 1 236 ? -8.252 -7.277 13.064 1.00 90.81 236 LEU A N 1
ATOM 1949 C CA . LEU A 1 236 ? -9.056 -6.718 14.153 1.00 90.81 236 LEU A CA 1
ATOM 1950 C C . LEU A 1 236 ? -8.435 -6.931 15.545 1.00 90.81 236 LEU A C 1
ATOM 1952 O O . LEU A 1 236 ? -8.378 -5.949 16.291 1.00 90.81 236 LEU A O 1
ATOM 1956 N N . PRO A 1 237 ? -7.908 -8.121 15.905 1.00 89.50 237 PRO A N 1
ATOM 1957 C CA . PRO A 1 237 ? -7.247 -8.305 17.198 1.00 89.50 237 PRO A CA 1
ATOM 1958 C C . PRO A 1 237 ? -6.070 -7.342 17.405 1.00 89.50 237 PRO A C 1
ATOM 1960 O O . PRO A 1 237 ? -5.934 -6.745 18.477 1.00 89.50 237 PRO A O 1
ATOM 1963 N N . ARG A 1 238 ? -5.252 -7.138 16.360 1.00 89.88 238 ARG A N 1
ATOM 1964 C CA . ARG A 1 238 ? -4.090 -6.236 16.383 1.00 89.88 238 ARG A CA 1
ATOM 1965 C C . ARG A 1 238 ? -4.504 -4.784 16.519 1.00 89.88 238 ARG A C 1
ATOM 1967 O O . ARG A 1 238 ? -3.943 -4.070 17.342 1.00 89.88 238 ARG A O 1
ATOM 1974 N N . VAL A 1 239 ? -5.498 -4.352 15.746 1.00 91.44 239 VAL A N 1
ATOM 1975 C CA . VAL A 1 239 ? -5.996 -2.973 15.799 1.00 91.44 239 VAL A CA 1
ATOM 1976 C C . VAL A 1 239 ? -6.626 -2.663 17.149 1.00 91.44 239 VAL A C 1
ATOM 1978 O O . VAL A 1 239 ? -6.334 -1.610 17.706 1.00 91.44 239 VAL A O 1
ATOM 1981 N N . CYS A 1 240 ? -7.415 -3.579 17.718 1.00 89.56 240 CYS A N 1
ATOM 1982 C CA . CYS A 1 240 ? -7.991 -3.388 19.050 1.00 89.56 240 CYS A CA 1
ATOM 1983 C C . CYS A 1 240 ? -6.889 -3.211 20.104 1.00 89.56 240 CYS A C 1
ATOM 1985 O O . CYS A 1 240 ? -6.872 -2.224 20.834 1.00 89.56 240 CYS A O 1
ATOM 1987 N N . ALA A 1 241 ? -5.924 -4.132 20.138 1.00 88.06 241 ALA A N 1
ATOM 1988 C CA . ALA A 1 241 ? -4.785 -4.045 21.044 1.00 88.06 241 ALA A CA 1
ATOM 1989 C C . ALA A 1 241 ? -3.956 -2.762 20.852 1.00 88.06 241 ALA A C 1
ATOM 1991 O O . ALA A 1 241 ? -3.536 -2.125 21.820 1.00 88.06 241 ALA A O 1
ATOM 1992 N N . LEU A 1 242 ? -3.711 -2.373 19.601 1.00 89.50 242 LEU A N 1
ATOM 1993 C CA . LEU A 1 242 ? -2.950 -1.176 19.271 1.00 89.50 242 LEU A CA 1
ATOM 1994 C C . LEU A 1 242 ? -3.690 0.090 19.717 1.00 89.50 242 LEU A C 1
ATOM 1996 O O . LEU A 1 242 ? -3.083 0.932 20.370 1.00 89.50 242 LEU A O 1
ATOM 2000 N N . LEU A 1 243 ? -4.991 0.207 19.442 1.00 88.19 243 LEU A N 1
ATOM 2001 C CA . LEU A 1 243 ? -5.809 1.342 19.877 1.00 88.19 243 LEU A CA 1
ATOM 2002 C C . LEU A 1 243 ? -5.860 1.471 21.404 1.00 88.19 243 LEU A C 1
ATOM 2004 O O . LEU A 1 243 ? -5.757 2.591 21.904 1.00 88.19 243 LEU A O 1
ATOM 2008 N N . GLU A 1 244 ? -5.954 0.362 22.144 1.00 86.56 244 GLU A N 1
ATOM 2009 C CA . GLU A 1 244 ? -5.868 0.359 23.614 1.00 86.56 244 GLU A CA 1
ATOM 2010 C C . GLU A 1 244 ? -4.514 0.883 24.110 1.00 86.56 244 GLU A C 1
ATOM 2012 O O . GLU A 1 244 ? -4.453 1.690 25.039 1.00 86.56 244 GLU A O 1
ATOM 2017 N N . ASN A 1 245 ? -3.416 0.440 23.491 1.00 85.06 245 ASN A N 1
ATOM 2018 C CA . ASN A 1 245 ? -2.067 0.865 23.867 1.00 85.06 245 ASN A CA 1
ATOM 2019 C C . ASN A 1 245 ? -1.824 2.343 23.538 1.00 85.06 245 ASN A C 1
ATOM 2021 O O . ASN A 1 245 ? -1.311 3.074 24.385 1.00 85.06 245 ASN A O 1
ATOM 2025 N N . LEU A 1 246 ? -2.218 2.792 22.341 1.00 84.19 246 LEU A N 1
ATOM 2026 C CA . LEU A 1 246 ? -2.108 4.194 21.931 1.00 84.19 246 LEU A CA 1
ATOM 2027 C C . LEU A 1 246 ? -2.917 5.091 22.874 1.00 84.19 246 LEU A C 1
ATOM 2029 O O . LEU A 1 246 ? -2.406 6.108 23.330 1.00 84.19 246 LEU A O 1
ATOM 2033 N N . PHE A 1 247 ? -4.128 4.673 23.252 1.00 80.06 247 PHE A N 1
ATOM 2034 C CA . PHE A 1 247 ? -4.953 5.405 24.212 1.00 80.06 247 PHE A CA 1
ATOM 2035 C C . PHE A 1 247 ? -4.259 5.570 25.573 1.00 80.06 247 PHE A C 1
ATOM 2037 O O . PHE A 1 247 ? -4.141 6.683 26.087 1.00 80.06 247 PHE A O 1
ATOM 2044 N N . LYS A 1 248 ? -3.721 4.479 26.137 1.00 79.56 248 LYS A N 1
ATOM 2045 C CA . LYS A 1 248 ? -2.969 4.514 27.405 1.00 79.56 248 LYS A CA 1
ATOM 2046 C C . LYS A 1 248 ? -1.737 5.418 27.327 1.00 79.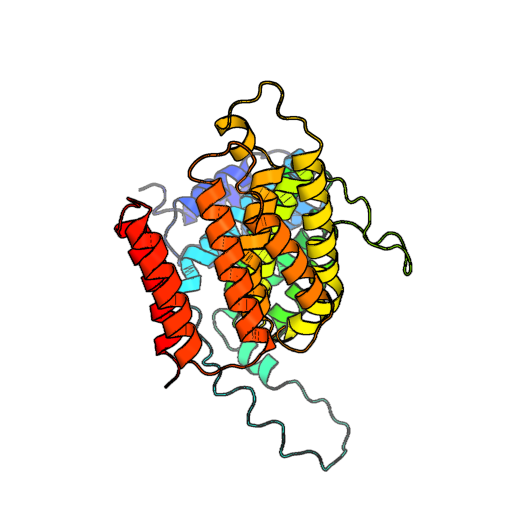56 248 LYS A C 1
ATOM 2048 O O . LYS A 1 248 ? -1.440 6.123 28.293 1.00 79.56 248 LYS A O 1
ATOM 2053 N N . GLN A 1 249 ? -1.022 5.415 26.199 1.00 74.38 249 GLN A N 1
ATOM 2054 C CA . GLN A 1 249 ? 0.129 6.299 25.984 1.00 74.38 249 GLN A CA 1
ATOM 2055 C C . GLN A 1 249 ? -0.292 7.769 26.022 1.00 74.38 249 GLN A C 1
ATOM 2057 O O . GLN A 1 249 ? 0.350 8.552 26.725 1.00 74.38 249 GLN A O 1
ATOM 2062 N N . THR A 1 250 ? -1.391 8.119 25.347 1.00 72.06 250 THR A N 1
ATOM 2063 C CA . THR A 1 250 ? -1.956 9.476 25.343 1.00 72.06 250 THR A CA 1
ATOM 2064 C C . THR A 1 250 ? -2.397 9.925 26.741 1.00 72.06 250 THR A C 1
ATOM 2066 O O . THR A 1 250 ? -2.193 11.079 27.095 1.00 72.06 250 THR A O 1
ATOM 2069 N N . GLN A 1 251 ? -2.938 9.029 27.574 1.00 65.81 251 GLN A N 1
ATOM 2070 C CA . GLN A 1 251 ? -3.309 9.357 28.961 1.00 65.81 251 GLN A CA 1
ATOM 2071 C C . GLN A 1 251 ? -2.103 9.511 29.902 1.00 65.81 251 GLN A C 1
ATOM 2073 O O . GLN A 1 251 ? -2.106 10.349 30.802 1.00 65.81 251 GLN A O 1
ATOM 2078 N N . THR A 1 252 ? -1.073 8.679 29.720 1.00 58.59 252 THR A N 1
ATOM 2079 C CA . THR A 1 252 ? 0.103 8.637 30.610 1.00 58.59 252 THR A CA 1
ATOM 2080 C C . THR A 1 252 ? 1.078 9.777 30.330 1.00 58.59 252 THR A C 1
ATOM 2082 O O . THR A 1 252 ? 1.807 10.203 31.231 1.00 58.59 252 THR A O 1
ATOM 2085 N N . THR A 1 253 ? 1.075 10.317 29.105 1.00 55.41 253 THR A N 1
ATOM 2086 C CA . THR A 1 253 ? 1.721 11.599 28.809 1.00 55.41 253 THR A CA 1
ATOM 2087 C C . THR A 1 253 ? 0.926 12.701 29.501 1.00 55.41 253 THR A C 1
ATOM 2089 O O . THR A 1 253 ? 0.092 13.371 28.905 1.00 55.41 253 THR A O 1
ATOM 2092 N N . LYS A 1 254 ? 1.172 12.864 30.808 1.00 45.88 254 LYS A N 1
ATOM 2093 C CA . LYS A 1 254 ? 0.731 14.011 31.599 1.00 45.88 254 LYS A CA 1
ATOM 2094 C C . LYS A 1 254 ? 0.947 15.263 30.758 1.00 45.88 254 LYS A C 1
ATOM 2096 O O . LYS A 1 254 ? 2.086 15.605 30.441 1.00 45.88 254 LYS A O 1
ATOM 2101 N N . ILE A 1 255 ? -0.167 15.900 30.415 1.00 48.00 255 ILE A N 1
ATOM 2102 C CA . ILE A 1 255 ? -0.311 17.176 29.713 1.00 48.00 255 ILE A CA 1
ATOM 2103 C C . ILE A 1 255 ? 0.270 18.261 30.619 1.00 48.00 255 ILE A C 1
ATOM 2105 O O . ILE A 1 255 ? -0.422 19.048 31.255 1.00 48.00 255 ILE A O 1
ATOM 2109 N N . ILE A 1 256 ? 1.584 18.230 30.774 1.00 41.78 256 ILE A N 1
ATOM 2110 C CA . ILE A 1 256 ? 2.363 19.281 31.385 1.00 41.78 256 ILE A CA 1
ATOM 2111 C C . ILE A 1 256 ? 2.958 19.992 30.174 1.00 41.78 256 ILE A C 1
ATOM 2113 O O . ILE A 1 256 ? 3.872 19.498 29.521 1.00 41.78 256 ILE A O 1
ATOM 2117 N N . THR A 1 257 ? 2.335 21.120 29.831 1.00 43.62 257 THR A N 1
ATOM 2118 C CA . THR A 1 257 ? 2.895 22.187 28.984 1.00 43.62 257 THR A CA 1
ATOM 2119 C C . THR A 1 257 ? 3.091 21.921 27.485 1.00 43.62 257 THR A C 1
ATOM 2121 O O . THR A 1 257 ? 3.979 22.524 26.890 1.00 43.62 257 THR A O 1
ATOM 2124 N N . VAL A 1 258 ? 2.281 21.084 26.832 1.00 51.69 258 VAL A N 1
ATOM 2125 C CA . VAL A 1 258 ? 2.299 20.982 25.357 1.00 51.69 258 VAL A CA 1
ATOM 2126 C C . VAL A 1 258 ? 0.985 21.519 24.795 1.00 51.69 258 VAL A C 1
ATOM 2128 O O . VAL A 1 258 ? -0.084 21.082 25.211 1.00 51.69 258 VAL A O 1
ATOM 2131 N N . SER A 1 259 ? 1.067 22.503 23.894 1.00 53.19 259 SER A N 1
ATOM 2132 C CA . SER A 1 259 ? -0.101 23.122 23.262 1.00 53.19 259 SER A CA 1
ATOM 2133 C C . SER A 1 259 ? -0.896 22.108 22.432 1.00 53.19 259 SER A C 1
ATOM 2135 O O . SER A 1 259 ? -0.325 21.197 21.828 1.00 53.19 259 SER A O 1
ATOM 2137 N N . GLU A 1 260 ? -2.219 22.284 22.385 1.00 56.66 260 GLU A N 1
ATOM 2138 C CA . GLU A 1 260 ? -3.177 21.403 21.694 1.00 56.66 260 GLU A CA 1
ATOM 2139 C C . GLU A 1 260 ? -2.785 21.109 20.238 1.00 56.66 260 GLU A C 1
ATOM 2141 O O . GLU A 1 260 ? -2.945 19.989 19.750 1.00 56.66 260 GLU A O 1
ATOM 2146 N N . ASP A 1 261 ? -2.212 22.100 19.556 1.00 52.25 261 ASP A N 1
ATOM 2147 C CA . ASP A 1 261 ? -1.764 21.976 18.172 1.00 52.25 261 ASP A CA 1
ATOM 2148 C C . ASP A 1 261 ? -0.667 20.918 18.012 1.00 52.25 261 ASP A C 1
ATOM 2150 O O . ASP A 1 261 ? -0.702 20.124 17.075 1.00 52.25 261 ASP A O 1
ATOM 2154 N N . VAL A 1 262 ? 0.274 20.823 18.953 1.00 57.59 262 VAL A N 1
ATOM 2155 C CA . VAL A 1 262 ? 1.409 19.890 18.861 1.00 57.59 262 VAL A CA 1
ATOM 2156 C C . VAL A 1 262 ? 0.949 18.432 18.990 1.00 57.59 262 VAL A C 1
ATOM 2158 O O . VAL A 1 262 ? 1.506 17.552 18.329 1.00 57.59 262 VAL A O 1
ATOM 2161 N N . VAL A 1 263 ? -0.111 18.164 19.763 1.00 60.09 263 VAL A N 1
ATOM 2162 C CA . VAL A 1 263 ? -0.685 16.814 19.910 1.00 60.09 263 VAL A CA 1
ATOM 2163 C C . VAL A 1 263 ? -1.360 16.353 18.614 1.00 60.09 263 VAL A C 1
ATOM 2165 O O . VAL A 1 263 ? -1.148 15.211 18.199 1.00 60.09 263 VAL A O 1
ATOM 2168 N N . LYS A 1 264 ? -2.084 17.240 17.912 1.00 60.59 264 LYS A N 1
ATOM 2169 C CA . LYS A 1 264 ? -2.735 16.933 16.617 1.00 60.59 264 LYS A CA 1
ATOM 2170 C C . LYS A 1 264 ? -1.727 16.560 15.530 1.00 60.59 264 LYS A C 1
ATOM 2172 O O . LYS A 1 264 ? -2.012 15.749 14.649 1.00 60.59 264 LYS A O 1
ATOM 2177 N N . TYR A 1 265 ? -0.524 17.127 15.596 1.00 65.69 265 TYR A N 1
ATOM 2178 C CA . TYR A 1 265 ? 0.543 16.809 14.650 1.00 65.69 265 TYR A CA 1
ATOM 2179 C C . TYR A 1 265 ? 1.348 15.555 15.018 1.00 65.69 265 TYR A C 1
ATOM 2181 O O . TYR A 1 265 ? 2.136 15.097 14.180 1.00 65.69 265 TYR A O 1
ATOM 2189 N N . SER A 1 266 ? 1.123 14.970 16.202 1.00 80.44 266 SER A N 1
ATOM 2190 C CA . SER A 1 266 ? 1.809 13.754 16.648 1.00 80.44 266 SER A CA 1
ATOM 2191 C C . SER A 1 266 ? 1.481 12.542 15.768 1.00 80.44 266 SER A C 1
ATOM 2193 O O . SER A 1 266 ? 0.384 12.411 15.220 1.00 80.44 266 SER A O 1
ATOM 2195 N N . ALA A 1 267 ? 2.448 11.634 15.624 1.00 83.31 267 ALA A N 1
ATOM 2196 C CA . ALA A 1 267 ? 2.258 10.399 14.864 1.00 83.31 267 ALA A CA 1
ATOM 2197 C C . ALA A 1 267 ? 1.212 9.477 15.521 1.00 83.31 267 ALA A C 1
ATOM 2199 O O . ALA A 1 267 ? 0.418 8.861 14.813 1.00 83.31 267 ALA A O 1
ATOM 2200 N N . THR A 1 268 ? 1.163 9.456 16.858 1.00 84.19 268 THR A N 1
ATOM 2201 C CA . THR A 1 268 ? 0.191 8.699 17.662 1.00 84.19 268 THR A CA 1
ATOM 2202 C C . THR A 1 268 ? -1.239 9.099 17.327 1.00 84.19 268 THR A C 1
ATOM 2204 O O . THR A 1 268 ? -2.042 8.240 16.969 1.00 84.19 268 THR A O 1
ATOM 2207 N N . PHE A 1 269 ? -1.543 10.402 17.372 1.00 81.62 269 PHE A N 1
ATOM 2208 C CA . PHE A 1 269 ? -2.883 10.905 17.078 1.00 81.62 269 PHE A CA 1
ATOM 2209 C C . PHE A 1 269 ? -3.289 10.612 15.629 1.00 81.62 269 PHE A C 1
ATOM 2211 O O . PHE A 1 269 ? -4.374 10.095 15.376 1.00 81.62 269 PHE A O 1
ATOM 2218 N N . LYS A 1 270 ? -2.389 10.854 14.665 1.00 84.94 270 LYS A N 1
ATOM 2219 C CA . LYS A 1 270 ? -2.649 10.552 13.246 1.00 84.94 270 LYS A CA 1
ATOM 2220 C C . LYS A 1 270 ? -2.929 9.067 13.005 1.00 84.94 270 LYS A C 1
ATOM 2222 O O . LYS A 1 270 ? -3.773 8.742 12.176 1.00 84.94 270 LYS A O 1
ATOM 2227 N N . LEU A 1 271 ? -2.247 8.173 13.724 1.00 89.88 271 LEU A N 1
ATOM 2228 C CA . LEU A 1 271 ? -2.493 6.734 13.640 1.00 89.88 271 LEU A CA 1
ATOM 2229 C C . LEU A 1 271 ? -3.831 6.340 14.274 1.00 89.88 271 LEU A C 1
ATOM 2231 O O . LEU A 1 271 ? -4.558 5.559 13.667 1.00 89.88 271 LEU A O 1
ATOM 2235 N N . GLN A 1 272 ? -4.180 6.893 15.441 1.00 87.19 272 GLN A N 1
ATOM 2236 C CA . GLN A 1 272 ? -5.492 6.675 16.068 1.00 87.19 272 GLN A CA 1
ATOM 2237 C C . GLN A 1 272 ? -6.627 7.060 15.113 1.00 87.19 272 GLN A C 1
ATOM 2239 O O . GLN A 1 272 ? -7.490 6.228 14.835 1.00 87.19 272 GLN A O 1
ATOM 2244 N N . MET A 1 273 ? -6.565 8.269 14.544 1.00 83.25 273 MET A N 1
ATOM 2245 C CA . MET A 1 273 ? -7.548 8.755 13.570 1.00 83.25 273 MET A CA 1
ATOM 2246 C C . MET A 1 273 ? -7.643 7.836 12.353 1.00 83.25 273 MET A C 1
ATOM 2248 O O . MET A 1 273 ? -8.731 7.377 12.022 1.00 83.25 273 MET A O 1
ATOM 2252 N N . ALA A 1 274 ? -6.508 7.511 11.723 1.00 88.31 274 ALA A N 1
ATOM 2253 C CA . A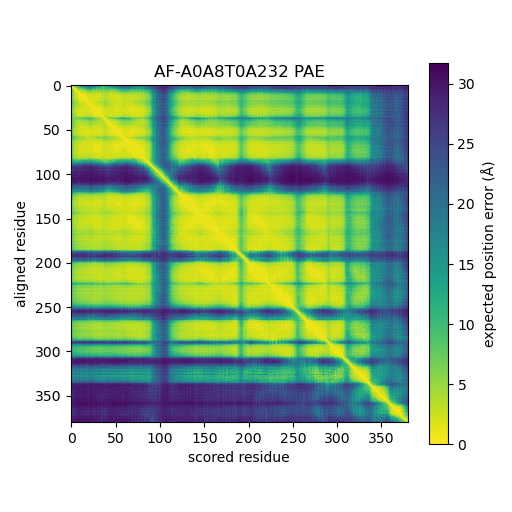LA A 1 274 ? -6.490 6.674 10.526 1.00 88.31 274 ALA A CA 1
ATOM 2254 C C . ALA A 1 274 ? -7.132 5.297 10.769 1.00 88.31 274 ALA A C 1
ATOM 2256 O O . ALA A 1 274 ? -7.889 4.813 9.930 1.00 88.31 274 ALA A O 1
ATOM 2257 N N . LEU A 1 275 ? -6.861 4.675 11.921 1.00 90.81 275 LEU A N 1
ATOM 2258 C CA . LEU A 1 275 ? -7.465 3.398 12.299 1.00 90.81 275 LEU A CA 1
ATOM 2259 C C . LEU A 1 275 ? -8.977 3.541 12.510 1.00 90.81 275 LEU A C 1
ATOM 2261 O O . LEU A 1 275 ? -9.744 2.803 11.893 1.00 90.81 275 LEU A O 1
ATOM 2265 N N . ILE A 1 276 ? -9.402 4.507 13.326 1.00 86.69 276 ILE A N 1
ATOM 2266 C CA . ILE A 1 276 ? -10.811 4.722 13.687 1.00 86.69 276 ILE A CA 1
ATOM 2267 C C . ILE A 1 276 ? -11.655 5.069 12.453 1.00 86.69 276 ILE A C 1
ATOM 2269 O O . ILE A 1 276 ? -12.697 4.455 12.235 1.00 86.69 276 ILE A O 1
ATOM 2273 N N . GLU A 1 277 ? -11.176 5.962 11.587 1.00 84.19 277 GLU A N 1
ATOM 2274 C CA . GLU A 1 277 ? -11.855 6.343 10.340 1.00 84.19 277 GLU A CA 1
ATOM 2275 C C . GLU A 1 277 ? -11.958 5.188 9.331 1.00 84.19 277 GLU A C 1
ATOM 2277 O O . GLU A 1 277 ? -12.913 5.125 8.555 1.00 84.19 277 GLU A O 1
ATOM 2282 N N . SER A 1 278 ? -10.991 4.265 9.328 1.00 88.81 278 SER A N 1
ATOM 2283 C CA . SER A 1 278 ? -10.941 3.158 8.361 1.00 88.81 278 SER A CA 1
ATOM 2284 C C . SER A 1 278 ? -11.840 1.968 8.709 1.00 88.81 278 SER A C 1
ATOM 2286 O O . SER A 1 278 ? -12.308 1.265 7.809 1.00 88.81 278 SER A O 1
ATOM 2288 N N . ILE A 1 279 ? -12.103 1.752 10.002 1.00 87.88 279 ILE A N 1
ATOM 2289 C CA . ILE A 1 279 ? -12.861 0.617 10.540 1.00 87.88 279 ILE A CA 1
ATOM 2290 C C . ILE A 1 279 ? -14.213 0.378 9.849 1.00 87.88 279 ILE A C 1
ATOM 2292 O O . ILE A 1 279 ? -14.447 -0.770 9.466 1.00 87.88 279 ILE A O 1
ATOM 2296 N N . PRO A 1 280 ? -15.106 1.374 9.662 1.00 84.38 280 PRO A N 1
ATOM 2297 C CA . PRO A 1 280 ? -16.426 1.100 9.093 1.00 84.38 280 PRO A CA 1
ATOM 2298 C C . PRO A 1 280 ? -16.321 0.570 7.661 1.00 84.38 280 PRO A C 1
ATOM 2300 O O . PRO A 1 280 ? -16.907 -0.463 7.359 1.00 84.38 280 PRO A O 1
ATOM 2303 N N . SER A 1 281 ? -15.489 1.199 6.822 1.00 86.50 281 SER A N 1
ATOM 2304 C CA . SER A 1 281 ? -15.243 0.749 5.444 1.00 86.50 281 SER A CA 1
ATOM 2305 C C . SER A 1 281 ? -14.636 -0.657 5.410 1.00 86.50 281 SER A C 1
ATOM 2307 O O . SER A 1 281 ? -15.033 -1.500 4.611 1.00 86.50 281 SER A O 1
ATOM 2309 N N . ILE A 1 282 ? -13.695 -0.954 6.314 1.00 90.12 282 ILE A N 1
ATOM 2310 C CA . ILE A 1 282 ? -13.084 -2.283 6.417 1.00 90.12 282 ILE A CA 1
ATOM 2311 C C . ILE A 1 282 ? -14.120 -3.348 6.779 1.00 90.12 282 ILE A C 1
ATOM 2313 O O . ILE A 1 282 ? -14.166 -4.389 6.122 1.00 90.12 282 ILE A O 1
ATOM 2317 N N . ILE A 1 283 ? -14.939 -3.105 7.803 1.00 87.62 283 ILE A N 1
ATOM 2318 C CA . ILE A 1 283 ? -15.953 -4.059 8.268 1.00 87.62 283 ILE A CA 1
ATOM 2319 C C . ILE A 1 283 ? -17.025 -4.267 7.198 1.00 87.62 283 ILE A C 1
ATOM 2321 O O . ILE A 1 283 ? -17.363 -5.413 6.906 1.00 87.62 283 ILE A O 1
ATOM 2325 N N . GLU A 1 284 ? -17.502 -3.180 6.589 1.00 85.25 284 GLU A N 1
ATOM 2326 C CA . GLU A 1 284 ? -18.518 -3.209 5.539 1.00 85.25 284 GLU A CA 1
ATOM 2327 C C . GLU A 1 284 ? -18.049 -3.994 4.322 1.00 85.25 284 GLU A C 1
ATOM 2329 O O . GLU A 1 284 ? -18.673 -4.990 3.954 1.00 85.25 284 GLU A O 1
ATOM 2334 N N . ASN A 1 285 ? -16.906 -3.614 3.751 1.00 88.00 285 ASN A N 1
ATOM 2335 C CA . ASN A 1 285 ? -16.411 -4.239 2.530 1.00 88.00 285 ASN A CA 1
ATOM 2336 C C . ASN A 1 285 ? -16.033 -5.713 2.745 1.00 88.00 285 ASN A C 1
ATOM 2338 O O . ASN A 1 285 ? -16.235 -6.529 1.852 1.00 88.00 285 ASN A O 1
ATOM 2342 N N . SER A 1 286 ? -15.501 -6.068 3.921 1.00 86.56 286 SER A N 1
ATOM 2343 C CA . SER A 1 286 ? -15.123 -7.457 4.228 1.00 86.56 286 SER A CA 1
ATOM 2344 C C . SER A 1 286 ? -16.288 -8.341 4.680 1.00 86.56 286 SER A C 1
ATOM 2346 O O . SER A 1 286 ? -16.107 -9.547 4.846 1.00 86.56 286 SER A O 1
ATOM 2348 N N . GLY A 1 287 ? -17.470 -7.768 4.931 1.00 82.94 287 GLY A N 1
ATOM 2349 C CA . GLY A 1 287 ? -18.605 -8.494 5.500 1.00 82.94 287 GLY A CA 1
ATOM 2350 C C . GLY A 1 287 ? -18.356 -8.996 6.928 1.00 82.94 287 GLY A C 1
ATOM 2351 O O . GLY A 1 287 ? -19.007 -9.947 7.374 1.00 82.94 287 GLY A O 1
ATOM 2352 N N . ALA A 1 288 ? -17.425 -8.379 7.665 1.00 79.94 288 ALA A N 1
ATOM 2353 C CA . ALA A 1 288 ? -17.017 -8.766 9.018 1.00 79.94 288 ALA A CA 1
ATOM 2354 C C . ALA A 1 288 ? -18.052 -8.381 10.096 1.00 79.94 288 ALA A C 1
ATOM 2356 O O . ALA A 1 288 ? -17.689 -7.885 11.154 1.00 79.94 288 ALA A O 1
ATOM 2357 N N . PHE A 1 289 ? -19.342 -8.605 9.827 1.00 69.88 289 PHE A N 1
ATOM 2358 C CA . PHE A 1 289 ? -20.479 -8.265 10.692 1.00 69.88 289 PHE A CA 1
ATOM 2359 C C . PHE A 1 289 ? -20.948 -9.416 11.593 1.00 69.88 289 PHE A C 1
ATOM 2361 O O . PHE A 1 289 ? -21.724 -9.209 12.526 1.00 69.88 289 PHE A O 1
ATOM 2368 N N . LYS A 1 290 ? -20.529 -10.651 11.297 1.00 65.75 290 LYS A N 1
ATOM 2369 C CA . LYS A 1 290 ? -20.926 -11.842 12.065 1.00 65.75 290 LYS A CA 1
ATOM 2370 C C . LYS A 1 290 ? -20.291 -11.786 13.460 1.00 65.75 290 LYS A C 1
ATOM 2372 O O . LYS A 1 290 ? -19.161 -11.320 13.582 1.00 65.75 290 LYS A O 1
ATOM 2377 N N . GLN A 1 291 ? -21.022 -12.248 14.484 1.00 57.06 291 GLN A N 1
ATOM 2378 C CA . GLN A 1 291 ? -20.604 -12.231 15.895 1.00 57.06 291 GLN A CA 1
ATOM 2379 C C . GLN A 1 291 ? -19.121 -12.590 16.044 1.00 57.06 291 GLN A C 1
ATOM 2381 O O . GLN A 1 291 ? -18.695 -13.707 15.759 1.00 57.06 291 GLN A O 1
ATOM 2386 N N . ASN A 1 292 ? -18.342 -11.591 16.440 1.00 67.75 292 ASN A N 1
ATOM 2387 C CA . ASN A 1 292 ? -16.901 -11.663 16.575 1.00 67.75 292 ASN A CA 1
ATOM 2388 C C . ASN A 1 292 ? -16.551 -10.904 17.849 1.00 67.75 292 ASN A C 1
ATOM 2390 O O . ASN A 1 292 ? -16.838 -9.709 17.943 1.00 67.75 292 ASN A O 1
ATOM 2394 N N . ASP A 1 293 ? -15.920 -11.584 18.803 1.00 78.44 293 ASP A N 1
ATOM 2395 C CA . ASP A 1 293 ? -15.508 -11.006 20.088 1.00 78.44 293 ASP A CA 1
ATOM 2396 C C . ASP A 1 293 ? -14.676 -9.727 19.896 1.00 78.44 293 ASP A C 1
ATOM 2398 O O . ASP A 1 293 ? -14.768 -8.783 20.680 1.00 78.44 293 ASP A O 1
ATOM 2402 N N . ASN A 1 294 ? -13.934 -9.632 18.785 1.00 80.81 294 ASN A N 1
ATOM 2403 C CA . ASN A 1 294 ? -13.167 -8.437 18.445 1.00 80.81 294 ASN A CA 1
ATOM 2404 C C . ASN A 1 294 ? -14.042 -7.217 18.124 1.00 80.81 294 ASN A C 1
ATOM 2406 O O . ASN A 1 294 ? -13.613 -6.099 18.381 1.00 80.81 294 ASN A O 1
ATOM 2410 N N . LEU A 1 295 ? -15.256 -7.387 17.586 1.00 80.44 295 LEU A N 1
ATOM 2411 C CA . LEU A 1 295 ? -16.179 -6.266 17.357 1.00 80.44 295 LEU A CA 1
ATOM 2412 C C . LEU A 1 295 ? -16.742 -5.733 18.673 1.00 80.44 295 LEU A C 1
ATOM 2414 O O . LEU A 1 295 ? -16.926 -4.527 18.818 1.00 80.44 295 LEU A O 1
ATOM 2418 N N . GLN A 1 296 ? -17.009 -6.622 19.632 1.00 82.00 296 GLN A N 1
ATOM 2419 C CA . GLN A 1 296 ? -17.431 -6.215 20.968 1.00 82.00 296 GLN A CA 1
ATOM 2420 C C . GLN A 1 296 ? -16.299 -5.483 21.690 1.00 82.00 296 GLN A C 1
ATOM 2422 O O . GLN A 1 296 ? -16.506 -4.377 22.183 1.00 82.00 296 GLN A O 1
ATOM 2427 N N . LYS A 1 297 ? -15.080 -6.025 21.631 1.00 85.25 297 LYS A N 1
ATOM 2428 C CA . LYS A 1 297 ? -13.885 -5.341 22.130 1.00 85.25 297 LYS A CA 1
ATOM 2429 C C . LYS A 1 297 ? -13.686 -3.974 21.465 1.00 85.25 297 LYS A C 1
ATOM 2431 O O . LYS A 1 297 ? -13.417 -2.982 22.135 1.00 85.25 297 LYS A O 1
ATOM 2436 N N . LEU A 1 298 ? -13.871 -3.891 20.148 1.00 85.38 298 LEU A N 1
ATOM 2437 C CA . LEU A 1 298 ? -13.761 -2.633 19.416 1.00 85.38 298 LEU A CA 1
ATOM 2438 C C . LEU A 1 298 ? -14.807 -1.605 19.864 1.00 85.38 298 LEU A C 1
ATOM 2440 O O . LEU A 1 298 ? -14.479 -0.429 20.001 1.00 85.38 298 LEU A O 1
ATOM 2444 N N . LYS A 1 299 ? -16.044 -2.035 20.140 1.00 82.44 299 LYS A N 1
ATOM 2445 C CA . LYS A 1 299 ? -17.080 -1.166 20.719 1.00 82.44 299 LYS A CA 1
ATOM 2446 C C . LYS A 1 299 ? -16.658 -0.602 22.071 1.00 82.44 299 LYS A C 1
ATOM 2448 O O . LYS A 1 299 ? -16.794 0.599 22.281 1.00 82.44 299 LYS A O 1
ATOM 2453 N N . GLU A 1 300 ? -16.147 -1.445 22.965 1.00 84.88 300 GLU A N 1
ATOM 2454 C CA . GLU A 1 300 ? -15.668 -1.023 24.288 1.00 84.88 300 GLU A CA 1
ATOM 2455 C C . GLU A 1 300 ? -14.549 0.019 24.167 1.00 84.88 300 GLU A C 1
ATOM 2457 O O . GLU A 1 300 ? -14.587 1.053 24.832 1.00 84.88 300 GLU A O 1
ATOM 2462 N N . ILE A 1 301 ? -13.608 -0.194 23.242 1.00 83.81 301 ILE A N 1
ATOM 2463 C CA . ILE A 1 301 ? -12.546 0.769 22.932 1.00 83.81 301 ILE A CA 1
ATOM 2464 C C . ILE A 1 301 ? -13.139 2.091 22.432 1.00 83.81 301 ILE A C 1
ATOM 2466 O O . ILE A 1 301 ? -12.778 3.151 22.934 1.00 83.81 301 ILE A O 1
ATOM 2470 N N . LEU A 1 302 ? -14.067 2.061 21.475 1.00 81.44 302 LEU A N 1
ATOM 2471 C CA . LEU A 1 302 ? -14.665 3.284 20.930 1.00 81.44 302 LEU A CA 1
ATOM 2472 C C . LEU A 1 302 ? -15.459 4.075 21.979 1.00 81.44 302 LEU A C 1
ATOM 2474 O O . LEU A 1 302 ? -15.429 5.302 21.934 1.00 81.44 302 LEU A O 1
ATOM 2478 N N . ILE A 1 303 ? -16.092 3.407 22.952 1.00 80.06 303 ILE A N 1
ATOM 2479 C CA . ILE A 1 303 ? -16.729 4.071 24.105 1.00 80.06 303 ILE A CA 1
ATOM 2480 C C . ILE A 1 303 ? -15.688 4.818 24.949 1.00 80.06 303 ILE A C 1
ATOM 2482 O O . ILE A 1 303 ? -15.906 5.952 25.377 1.00 80.06 303 ILE A O 1
ATOM 2486 N N . ILE A 1 304 ? -14.536 4.192 25.193 1.00 79.06 304 ILE A N 1
ATOM 2487 C CA . ILE A 1 304 ? -13.440 4.820 25.938 1.00 79.06 304 ILE A CA 1
ATOM 2488 C C . ILE A 1 304 ? -12.957 6.083 25.207 1.00 79.06 304 ILE A C 1
ATOM 2490 O O . ILE A 1 304 ? -12.781 7.131 25.830 1.00 79.06 304 ILE A O 1
ATOM 2494 N N . TYR A 1 305 ? -12.809 6.010 23.883 1.00 74.62 305 TYR A N 1
ATOM 2495 C CA . TYR A 1 305 ? -12.436 7.158 23.059 1.00 74.62 305 TYR A CA 1
ATOM 2496 C C . TYR A 1 305 ? -13.529 8.242 23.000 1.00 74.62 305 TYR A C 1
ATOM 2498 O O . TYR A 1 305 ? -13.193 9.427 23.019 1.00 74.62 305 TYR A O 1
ATOM 2506 N N . SER A 1 306 ? -14.820 7.883 22.981 1.00 69.69 306 SER A N 1
ATOM 2507 C CA . SER A 1 306 ? -15.921 8.861 22.971 1.00 69.69 306 SER A CA 1
ATOM 2508 C C . SER A 1 306 ? -16.051 9.622 24.287 1.00 69.69 306 SER A C 1
ATOM 2510 O O . SER A 1 306 ? -16.314 10.823 24.269 1.00 69.69 306 SER A O 1
ATOM 2512 N N . ASN A 1 307 ? -15.824 8.944 25.416 1.00 66.88 307 ASN A N 1
ATOM 2513 C CA . ASN A 1 307 ? -15.953 9.510 26.763 1.00 66.88 307 ASN A CA 1
ATOM 2514 C C . ASN A 1 307 ? -14.772 10.409 27.166 1.00 66.88 307 ASN A C 1
ATOM 2516 O O . ASN A 1 307 ? -14.778 10.988 28.246 1.00 66.88 307 ASN A O 1
ATOM 2520 N N . CYS A 1 308 ? -13.759 10.561 26.312 1.00 61.44 308 CYS A N 1
ATOM 2521 C CA . CYS A 1 308 ? -12.558 11.339 26.610 1.00 61.44 308 CYS A CA 1
ATOM 2522 C C . CYS A 1 308 ? -12.741 12.871 26.471 1.00 61.44 308 CYS A C 1
ATOM 2524 O O . CYS A 1 308 ? -11.747 13.589 26.366 1.00 61.44 308 CYS A O 1
ATOM 2526 N N . GLN A 1 309 ? -13.983 13.380 26.487 1.00 49.31 309 GLN A N 1
ATOM 2527 C CA . GLN A 1 309 ? -14.307 14.818 26.418 1.00 49.31 309 GLN A CA 1
ATOM 2528 C C . GLN A 1 309 ? -13.714 15.642 27.584 1.00 49.31 309 GLN A C 1
ATOM 2530 O O . GLN A 1 309 ? -13.546 16.849 27.443 1.00 49.31 309 GLN A O 1
ATOM 2535 N N . ASP A 1 310 ? -13.317 15.007 28.692 1.00 40.09 310 ASP A N 1
ATOM 2536 C CA . ASP A 1 310 ? -12.875 15.687 29.923 1.00 40.09 310 ASP A CA 1
ATOM 2537 C C . ASP A 1 310 ? -11.397 16.124 29.961 1.00 40.09 310 ASP A C 1
ATOM 2539 O O . ASP A 1 310 ? -10.906 16.593 30.991 1.00 40.09 310 ASP A O 1
ATOM 2543 N N . ILE A 1 311 ? -10.650 16.001 28.861 1.00 40.59 311 ILE A N 1
ATOM 2544 C CA . ILE A 1 311 ? -9.237 16.399 28.820 1.00 40.59 311 ILE A CA 1
ATOM 2545 C C . ILE A 1 311 ? -9.050 17.538 27.815 1.00 40.59 311 ILE A C 1
ATOM 2547 O O . ILE A 1 311 ? -8.646 17.278 26.691 1.00 40.59 311 ILE A O 1
ATOM 2551 N N . ASN A 1 312 ? -9.363 18.777 28.227 1.00 36.97 312 ASN A N 1
ATOM 2552 C CA . ASN A 1 312 ? -8.958 20.075 27.637 1.00 36.97 312 ASN A CA 1
ATOM 2553 C C . ASN A 1 312 ? -8.421 20.035 26.190 1.00 36.97 312 ASN A C 1
ATOM 2555 O O . ASN A 1 312 ? -7.277 20.402 25.925 1.00 36.97 312 ASN A O 1
ATOM 2559 N N . LEU A 1 313 ? -9.234 19.571 25.251 1.00 35.78 313 LEU A N 1
ATOM 2560 C CA . LEU A 1 313 ? -8.916 19.553 23.833 1.00 35.78 313 LEU A CA 1
ATOM 2561 C C . LEU A 1 313 ? -10.167 20.081 23.142 1.00 35.78 313 LEU A C 1
ATOM 2563 O O . LEU A 1 313 ? -11.247 19.528 23.329 1.00 35.78 313 LEU A O 1
ATOM 2567 N N . SER A 1 314 ? -10.028 21.174 22.399 1.00 39.75 314 SER A N 1
ATOM 2568 C CA . SER A 1 314 ? -11.093 21.823 21.626 1.00 39.75 314 SER A CA 1
ATOM 2569 C C . SER A 1 314 ? -11.348 21.133 20.268 1.00 39.75 314 SER A C 1
ATOM 2571 O O . SER A 1 314 ? -10.473 20.418 19.774 1.00 39.75 314 SER A O 1
ATOM 2573 N N . ASN A 1 315 ? -12.524 21.378 19.658 1.00 41.97 315 ASN A N 1
ATOM 2574 C CA . ASN A 1 315 ? -13.033 21.113 18.285 1.00 41.97 315 ASN A CA 1
ATOM 2575 C C . ASN A 1 315 ? -12.630 19.818 17.527 1.00 41.97 315 ASN A C 1
ATOM 2577 O O . ASN A 1 315 ? -13.482 19.160 16.939 1.00 41.97 315 ASN A O 1
ATOM 2581 N N . SER A 1 316 ? -11.356 19.426 17.475 1.00 43.06 316 SER A N 1
ATOM 2582 C CA . SER A 1 316 ? -10.900 18.188 16.817 1.00 43.06 316 SER A CA 1
ATOM 2583 C C . SER A 1 316 ? -11.079 16.939 17.686 1.00 43.06 316 SER A C 1
ATOM 2585 O O . SER A 1 316 ? -11.311 15.856 17.161 1.00 43.06 316 SER A O 1
ATOM 2587 N N . SER A 1 317 ? -10.982 17.074 19.012 1.00 49.53 317 SER A N 1
ATOM 2588 C CA . SER A 1 317 ? -11.375 16.028 19.976 1.00 49.53 317 SER A CA 1
ATOM 2589 C C . SER A 1 317 ? -12.885 15.803 19.958 1.00 49.53 317 SER A C 1
ATOM 2591 O O . SER A 1 317 ? -13.331 14.667 20.069 1.00 49.53 317 SER A O 1
ATOM 2593 N N . GLU A 1 318 ? -13.665 16.868 19.754 1.00 52.41 318 GLU A N 1
ATOM 2594 C CA . GLU A 1 318 ? -15.103 16.787 19.536 1.00 52.41 318 GLU A CA 1
ATOM 2595 C C . GLU A 1 318 ? -15.395 16.035 18.240 1.00 52.41 318 GLU A C 1
ATOM 2597 O O . GLU A 1 318 ? -16.119 15.051 18.289 1.00 52.41 318 GLU A O 1
ATOM 2602 N N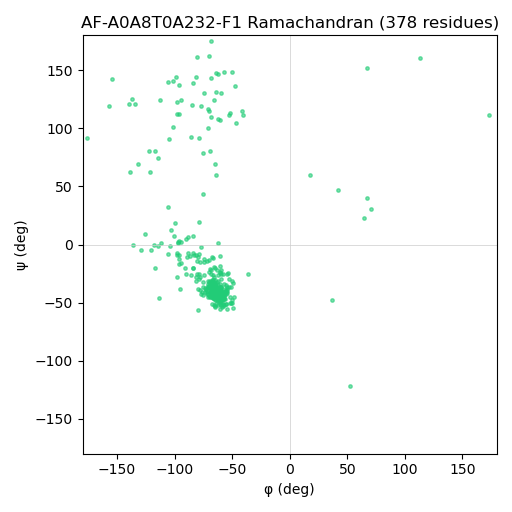 . GLN A 1 319 ? -14.774 16.395 17.107 1.00 54.34 319 GLN A N 1
ATOM 2603 C CA . GLN A 1 319 ? -14.899 15.634 15.851 1.00 54.34 319 GLN A CA 1
ATOM 2604 C C . GLN A 1 319 ? -14.522 14.156 16.017 1.00 54.34 319 GLN A C 1
ATOM 2606 O O . GLN A 1 319 ? -15.212 13.283 15.495 1.00 54.34 319 GLN A O 1
ATOM 2611 N N . HIS A 1 320 ? -13.466 13.864 16.778 1.00 58.75 320 HIS A N 1
ATOM 2612 C CA . HIS A 1 320 ? -13.043 12.499 17.075 1.00 58.75 320 HIS A CA 1
ATOM 2613 C C . HIS A 1 320 ? -14.037 11.749 17.973 1.00 58.75 320 HIS A C 1
ATOM 2615 O O . HIS A 1 320 ? -14.365 10.597 17.698 1.00 58.75 320 HIS A O 1
ATOM 2621 N N . SER A 1 321 ? -14.560 12.401 19.013 1.00 58.56 321 SER A N 1
ATOM 2622 C CA . SER A 1 321 ? -15.603 11.859 19.887 1.00 58.56 321 SER A CA 1
ATOM 2623 C C . SER A 1 321 ? -16.899 11.627 19.102 1.00 58.56 321 SER A C 1
ATOM 2625 O O . SER A 1 321 ? -17.469 10.544 19.185 1.00 58.56 321 SER A O 1
ATOM 2627 N N . PHE A 1 322 ? -17.306 12.565 18.239 1.00 62.44 322 PHE A N 1
ATOM 2628 C CA . PHE A 1 322 ? -18.446 12.418 17.331 1.00 62.44 322 PHE A CA 1
ATOM 2629 C C . PHE A 1 322 ? -18.257 11.264 16.351 1.00 62.44 322 PHE A C 1
ATOM 2631 O O . PHE A 1 322 ? -19.184 10.480 16.157 1.00 62.44 322 PHE A O 1
ATOM 2638 N N . LEU A 1 323 ? -17.063 11.120 15.769 1.00 61.25 323 LEU A N 1
ATOM 2639 C CA . LEU A 1 323 ? -16.736 9.981 14.921 1.00 61.25 323 LEU A CA 1
ATOM 2640 C C . LEU A 1 323 ? -16.835 8.675 15.717 1.00 61.25 323 LEU A C 1
ATOM 2642 O O . LEU A 1 323 ? -17.475 7.738 15.256 1.00 61.25 323 LEU A O 1
ATOM 2646 N N . CYS A 1 324 ? -16.296 8.618 16.936 1.00 64.81 324 CYS A N 1
ATOM 2647 C CA . CYS A 1 324 ? -16.399 7.438 17.798 1.00 64.81 324 CYS A CA 1
ATOM 2648 C C . CYS A 1 324 ? -17.853 7.110 18.171 1.00 64.81 324 CYS A C 1
ATOM 2650 O O . CYS A 1 324 ? -18.231 5.943 18.137 1.00 64.81 324 CYS A O 1
ATOM 2652 N N . ILE A 1 325 ? -18.690 8.111 18.460 1.00 65.81 325 ILE A N 1
ATOM 2653 C CA . ILE A 1 325 ? -20.127 7.942 18.745 1.00 65.81 325 ILE A CA 1
ATOM 2654 C C . ILE A 1 325 ? -20.875 7.439 17.503 1.00 65.81 325 ILE A C 1
ATOM 2656 O O . ILE A 1 325 ? -21.705 6.528 17.594 1.00 65.81 325 ILE A O 1
ATOM 2660 N N . PHE A 1 326 ? -20.577 8.005 16.332 1.00 66.81 326 PHE A N 1
ATOM 2661 C CA . PHE A 1 326 ? -21.146 7.567 15.061 1.00 66.81 326 PHE A CA 1
ATOM 2662 C C . PHE A 1 326 ? -20.750 6.120 14.750 1.00 66.81 326 PHE A C 1
ATOM 2664 O O . PHE A 1 326 ? -21.608 5.301 14.433 1.00 66.81 326 PHE A O 1
ATOM 2671 N N . LEU A 1 327 ? -19.473 5.775 14.922 1.00 65.12 327 LEU A N 1
ATOM 2672 C CA . LEU A 1 327 ? -18.953 4.422 14.727 1.00 65.12 327 LEU A CA 1
ATOM 2673 C C . LEU A 1 327 ? -19.515 3.429 15.735 1.00 65.12 327 LEU A C 1
ATOM 2675 O O . LEU A 1 327 ? -19.849 2.306 15.366 1.00 65.12 327 LEU A O 1
ATOM 2679 N N . TYR A 1 328 ? -19.659 3.836 16.994 1.00 67.44 328 TYR A N 1
ATOM 2680 C CA . TYR A 1 328 ? -20.325 3.037 18.010 1.00 67.44 328 TYR A CA 1
ATOM 2681 C C . TYR A 1 328 ? -21.756 2.716 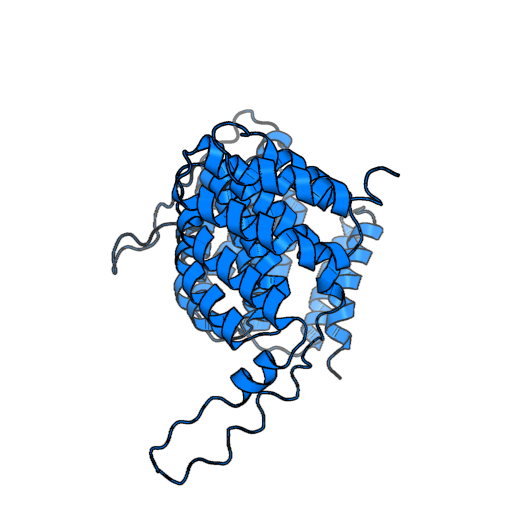17.579 1.00 67.44 328 TYR A C 1
ATOM 2683 O O . TYR A 1 328 ? -22.151 1.552 17.604 1.00 67.44 328 TYR A O 1
ATOM 2691 N N . SER A 1 329 ? -22.494 3.721 17.098 1.00 67.25 329 SER A N 1
ATOM 2692 C CA . SER A 1 329 ? -23.858 3.558 16.582 1.00 67.25 329 SER A CA 1
ATOM 2693 C C . SER A 1 329 ? -23.899 2.627 15.363 1.00 67.25 329 SER A C 1
ATOM 2695 O O . SER A 1 329 ? -24.678 1.675 15.355 1.00 67.25 329 SER A O 1
ATOM 2697 N N . PHE A 1 330 ? -22.997 2.825 14.394 1.00 69.62 330 PHE A N 1
ATOM 2698 C CA . PHE A 1 330 ? -22.831 1.964 13.217 1.00 69.62 330 PHE A CA 1
ATOM 2699 C C . PHE A 1 330 ? -22.553 0.502 13.600 1.00 69.62 330 PHE A C 1
ATOM 2701 O O . PHE A 1 330 ? -23.182 -0.418 13.076 1.00 69.62 330 PHE A O 1
ATOM 2708 N N . LEU A 1 331 ? -21.649 0.259 14.555 1.00 66.56 331 LEU A N 1
ATOM 2709 C CA . LEU A 1 331 ? -21.341 -1.085 15.050 1.00 66.56 331 LEU A CA 1
ATOM 2710 C C . LEU A 1 331 ? -22.499 -1.693 15.853 1.00 66.56 331 LEU A C 1
ATOM 2712 O O . LEU A 1 331 ? -22.650 -2.916 15.899 1.00 66.56 331 LEU A O 1
ATOM 2716 N N . LEU A 1 332 ? -23.291 -0.871 16.544 1.00 65.19 332 LEU A N 1
ATOM 2717 C CA . LEU A 1 332 ? -24.464 -1.315 17.296 1.00 65.19 332 LEU A CA 1
ATOM 2718 C C . LEU A 1 332 ? -25.562 -1.804 16.354 1.00 65.19 332 LEU A C 1
ATOM 2720 O O . LEU A 1 332 ? -26.094 -2.891 16.562 1.00 65.19 332 LEU A O 1
ATOM 2724 N N . GLU A 1 333 ? -25.808 -1.064 15.279 1.00 64.62 333 GLU A N 1
ATOM 2725 C CA . GLU A 1 333 ? -26.728 -1.442 14.207 1.00 64.62 333 GLU A CA 1
ATOM 2726 C C . GLU A 1 333 ? -26.251 -2.691 13.456 1.00 64.62 333 GLU A C 1
ATOM 2728 O O . GLU A 1 333 ? -26.999 -3.661 13.324 1.00 64.62 333 GLU A O 1
ATOM 2733 N N . SER A 1 334 ? -24.971 -2.713 13.077 1.00 61.62 334 SER A N 1
ATOM 2734 C CA . SER A 1 334 ? -24.327 -3.840 12.396 1.00 61.62 334 SER A CA 1
ATOM 2735 C C . SER A 1 334 ? -24.437 -5.158 13.168 1.00 61.62 334 SER A C 1
ATOM 2737 O O . SER A 1 334 ? -24.670 -6.211 12.577 1.00 61.62 334 SER A O 1
ATOM 2739 N N . LEU A 1 335 ? -24.289 -5.111 14.498 1.00 58.97 335 LEU A N 1
ATOM 2740 C CA . LEU A 1 335 ? -24.399 -6.295 15.355 1.00 58.97 335 LEU A CA 1
ATOM 2741 C C . LEU A 1 335 ? -25.850 -6.682 15.673 1.00 58.97 335 LEU A C 1
ATOM 2743 O O . LEU A 1 335 ? -26.107 -7.856 15.929 1.00 58.97 335 LEU A O 1
ATOM 2747 N N . ASN A 1 336 ? -26.790 -5.734 15.630 1.00 55.94 336 ASN A N 1
ATOM 2748 C CA . ASN A 1 336 ? -28.187 -5.988 15.981 1.00 55.94 336 ASN A CA 1
ATOM 2749 C C . ASN A 1 336 ? -29.105 -6.246 14.769 1.00 55.94 336 ASN A C 1
ATOM 2751 O O . ASN A 1 336 ? -30.261 -6.603 14.985 1.00 55.94 336 ASN A O 1
ATOM 2755 N N . ARG A 1 337 ? -28.633 -6.078 13.517 1.00 53.19 337 ARG A N 1
ATOM 2756 C CA . ARG A 1 337 ? -29.452 -6.143 12.280 1.00 53.19 337 ARG A CA 1
ATOM 2757 C C . ARG A 1 337 ? -30.805 -5.424 12.435 1.00 53.19 337 ARG A C 1
ATOM 2759 O O . ARG A 1 337 ? -31.855 -5.973 12.103 1.00 53.19 337 ARG A O 1
ATOM 2766 N N . ILE A 1 338 ? -30.802 -4.213 12.988 1.00 43.00 338 ILE A N 1
ATOM 2767 C CA . ILE A 1 338 ? -32.034 -3.425 13.122 1.00 43.00 338 ILE A CA 1
ATOM 2768 C C . ILE A 1 338 ? -32.269 -2.681 11.799 1.00 43.00 338 ILE A C 1
ATOM 2770 O O . ILE A 1 338 ? -31.328 -2.223 11.168 1.00 43.00 338 ILE A O 1
ATOM 2774 N N . SER A 1 339 ? -33.527 -2.636 11.355 1.00 44.94 339 SER A N 1
ATOM 2775 C CA . SER A 1 339 ? -33.984 -2.112 10.058 1.00 44.94 339 SER A CA 1
ATOM 2776 C C . SER A 1 339 ? -33.461 -0.712 9.699 1.00 44.94 339 SER A C 1
ATOM 2778 O O . SER A 1 339 ? -33.434 0.151 10.573 1.00 44.94 339 SER A O 1
ATOM 2780 N N . ASP A 1 340 ? -33.271 -0.460 8.396 1.00 47.12 340 ASP A N 1
ATOM 2781 C CA . ASP A 1 340 ? -32.934 0.804 7.687 1.00 47.12 340 ASP A CA 1
ATOM 2782 C C . ASP A 1 340 ? -33.557 2.113 8.234 1.00 47.12 340 ASP A C 1
ATOM 2784 O O . ASP A 1 340 ? -33.055 3.223 8.032 1.00 47.12 340 ASP A O 1
ATOM 2788 N N . ILE A 1 341 ? -34.694 2.008 8.921 1.00 44.69 341 ILE A N 1
ATOM 2789 C CA . ILE A 1 341 ? -35.397 3.125 9.561 1.00 44.69 341 ILE A CA 1
ATOM 2790 C C . ILE A 1 341 ? -34.590 3.677 10.750 1.00 44.69 341 ILE A C 1
ATOM 2792 O O . ILE A 1 341 ? -34.605 4.885 10.990 1.00 44.69 341 ILE A O 1
ATOM 2796 N N . PHE A 1 342 ? -33.845 2.826 11.461 1.00 44.09 342 PHE A N 1
ATOM 2797 C CA . PHE A 1 342 ? -33.020 3.225 12.601 1.00 44.09 342 PHE A CA 1
ATOM 2798 C C . PHE A 1 342 ? -31.759 3.974 12.164 1.00 44.09 342 PHE A C 1
ATOM 2800 O O . PHE A 1 342 ? -31.493 5.025 12.743 1.00 44.09 342 PHE A O 1
ATOM 2807 N N . PHE A 1 343 ? -31.076 3.558 11.087 1.00 46.00 343 PHE A N 1
ATOM 2808 C CA . PHE A 1 343 ? -30.002 4.338 10.457 1.00 46.00 343 PHE A CA 1
ATOM 2809 C C . PHE A 1 343 ? -30.439 5.780 10.177 1.00 46.00 343 PHE A C 1
ATOM 2811 O O . PHE A 1 343 ? -29.766 6.731 10.569 1.00 46.00 343 PHE A O 1
ATOM 2818 N N . ARG A 1 344 ? -31.621 5.978 9.574 1.00 43.28 344 ARG A N 1
ATOM 2819 C CA . ARG A 1 344 ? -32.154 7.321 9.273 1.00 43.28 344 ARG A CA 1
ATOM 2820 C C . ARG A 1 344 ? -32.467 8.138 10.527 1.00 43.28 344 ARG A C 1
ATOM 2822 O O . ARG A 1 344 ? -32.282 9.354 10.509 1.00 43.28 344 ARG A O 1
ATOM 2829 N N . ILE A 1 345 ? -32.908 7.494 11.607 1.00 46.38 345 ILE A N 1
ATOM 2830 C CA . ILE A 1 345 ? -33.201 8.156 12.886 1.00 46.38 345 ILE A CA 1
ATOM 2831 C C . ILE A 1 345 ? -31.910 8.479 13.644 1.00 46.38 345 ILE A C 1
ATOM 2833 O O . ILE A 1 345 ? -31.793 9.587 14.153 1.00 46.38 345 ILE A O 1
ATOM 2837 N N . CYS A 1 346 ? -30.925 7.580 13.685 1.00 43.38 346 CYS A N 1
ATOM 2838 C CA . CYS A 1 346 ? -29.631 7.793 14.338 1.00 43.38 346 CYS A CA 1
ATOM 2839 C C . CYS A 1 346 ? -28.786 8.825 13.587 1.00 43.38 346 CYS A C 1
ATOM 2841 O O . CYS A 1 346 ? -28.273 9.754 14.205 1.00 43.38 346 CYS A O 1
ATOM 2843 N N . VAL A 1 347 ? -28.728 8.743 12.255 1.00 45.12 347 VAL A N 1
ATOM 2844 C CA . VAL A 1 347 ? -28.146 9.790 11.405 1.00 45.12 347 VAL A CA 1
ATOM 2845 C C . VAL A 1 347 ? -28.916 11.097 11.593 1.00 45.12 347 VAL A C 1
ATOM 2847 O O . VAL A 1 347 ? -28.293 12.136 11.761 1.00 45.12 347 VAL A O 1
ATOM 2850 N N . GLY A 1 348 ? -30.250 11.065 11.674 1.00 38.72 348 GLY A N 1
ATOM 2851 C CA . GLY A 1 348 ? -31.079 12.234 11.984 1.00 38.72 348 GLY A CA 1
ATOM 2852 C C . GLY A 1 348 ? -30.794 12.853 13.359 1.00 38.72 348 GLY A C 1
ATOM 2853 O O . GLY A 1 348 ? -30.714 14.072 13.474 1.00 38.72 348 GLY A O 1
ATOM 2854 N N . PHE A 1 349 ? -30.574 12.042 14.393 1.00 38.28 349 PHE A N 1
ATOM 2855 C CA . PHE A 1 349 ? -30.258 12.501 15.749 1.00 38.28 349 PHE A CA 1
ATOM 2856 C C . PHE A 1 349 ? -28.845 13.080 15.836 1.00 38.28 349 PHE A C 1
ATOM 2858 O O . PHE A 1 349 ? -28.651 14.137 16.434 1.00 38.28 349 PHE A O 1
ATOM 2865 N N . VAL A 1 350 ? -27.874 12.443 15.175 1.00 41.66 350 VAL A N 1
ATOM 2866 C CA . VAL A 1 350 ? -26.506 12.960 15.037 1.00 41.66 350 VAL A CA 1
ATOM 2867 C C . VAL A 1 350 ? -26.508 14.263 14.225 1.00 41.66 350 VAL A C 1
ATOM 2869 O O . VAL A 1 350 ? -25.855 15.218 14.628 1.00 41.66 350 VAL A O 1
ATOM 2872 N N . ILE A 1 351 ? -27.324 14.373 13.167 1.00 38.75 351 ILE A N 1
ATOM 2873 C CA . ILE A 1 351 ? -27.524 15.610 12.388 1.00 38.75 351 ILE A CA 1
ATOM 2874 C C . ILE A 1 351 ? -28.120 16.730 13.251 1.00 38.75 351 ILE A C 1
ATOM 2876 O O . ILE A 1 351 ? -27.650 17.865 13.185 1.00 38.75 351 ILE A O 1
ATOM 2880 N N . VAL A 1 352 ? -29.130 16.437 14.076 1.00 33.47 352 VAL A N 1
ATOM 2881 C CA . VAL A 1 352 ? -29.777 17.437 14.945 1.00 33.47 352 VAL A CA 1
ATOM 2882 C C . VAL A 1 352 ? -28.838 17.908 16.060 1.00 33.47 352 VAL A C 1
ATOM 2884 O O . VAL A 1 352 ? -28.870 19.084 16.418 1.00 33.47 352 VAL A O 1
ATOM 2887 N N . ILE A 1 353 ? -27.972 17.031 16.576 1.00 36.31 353 ILE A N 1
ATOM 2888 C CA . ILE A 1 353 ? -26.968 17.382 17.590 1.00 36.31 353 ILE A CA 1
ATOM 2889 C C . ILE A 1 353 ? -25.803 18.167 16.958 1.00 36.31 353 ILE A C 1
ATOM 2891 O O . ILE A 1 353 ? -25.425 19.210 17.491 1.00 36.31 353 ILE A O 1
ATOM 2895 N N . SER A 1 354 ? -25.300 17.760 15.784 1.00 37.28 354 SER A N 1
ATOM 2896 C CA . SER A 1 354 ? -24.258 18.496 15.047 1.00 37.28 354 SER A CA 1
ATOM 2897 C C . SER A 1 354 ? -24.719 19.887 14.598 1.00 37.28 354 SER A C 1
ATOM 2899 O O . SER A 1 354 ? -23.962 20.846 14.731 1.00 37.28 354 SER A O 1
ATOM 2901 N N . ALA A 1 355 ? -25.968 20.035 14.140 1.00 33.22 355 ALA A N 1
ATOM 2902 C CA . ALA A 1 355 ? -26.523 21.327 13.727 1.00 33.22 355 ALA A CA 1
ATOM 2903 C C . ALA A 1 355 ? -26.765 22.294 14.902 1.00 33.22 355 ALA A C 1
ATOM 2905 O O . ALA A 1 355 ? -26.799 23.506 14.702 1.00 33.22 355 ALA A O 1
ATOM 2906 N N . LYS A 1 356 ? -26.924 21.781 16.130 1.00 31.88 356 LYS A N 1
ATOM 2907 C CA . LYS A 1 356 ? -27.116 22.607 17.333 1.00 31.88 356 LYS A CA 1
ATOM 2908 C C . LYS A 1 356 ? -25.811 23.113 17.953 1.00 31.88 356 LYS A C 1
ATOM 2910 O O . LYS A 1 356 ? -25.869 24.073 18.721 1.00 31.88 356 LYS A O 1
ATOM 2915 N N . HIS A 1 357 ? -24.665 22.485 17.663 1.00 35.44 357 HIS A N 1
ATOM 2916 C CA . HIS A 1 357 ? -23.411 22.740 18.390 1.00 35.44 357 HIS A CA 1
ATOM 2917 C C . HIS A 1 357 ? -22.170 23.053 17.541 1.00 35.44 357 HIS A C 1
ATOM 2919 O O . HIS A 1 357 ? -21.164 23.448 18.119 1.00 35.44 357 HIS A O 1
ATOM 2925 N N . CYS A 1 358 ? -22.213 22.992 16.205 1.00 35.41 358 CYS A N 1
ATOM 2926 C CA . CYS A 1 358 ? -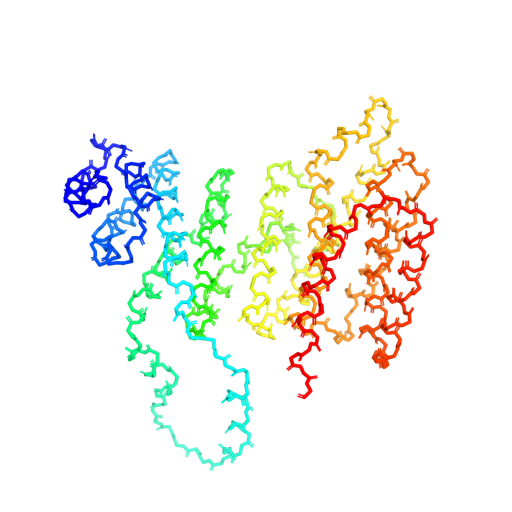21.064 23.389 15.382 1.00 35.41 358 CYS A CA 1
ATOM 2927 C C . CYS A 1 358 ? -21.449 24.228 14.157 1.00 35.41 358 CYS A C 1
ATOM 2929 O O . CYS A 1 358 ? -22.194 23.791 13.283 1.00 35.41 358 CYS A O 1
ATOM 2931 N N . ILE A 1 359 ? -20.831 25.409 14.053 1.00 35.41 359 ILE A N 1
ATOM 2932 C CA . ILE A 1 359 ? -20.616 26.128 12.791 1.00 35.41 359 ILE A CA 1
ATOM 2933 C C . ILE A 1 359 ? -19.478 25.388 12.069 1.00 35.41 359 ILE A C 1
ATOM 2935 O O . ILE A 1 359 ? -18.317 25.776 12.150 1.00 35.41 359 ILE A O 1
ATOM 2939 N N . LEU A 1 360 ? -19.787 24.258 11.436 1.00 37.84 360 LEU A N 1
ATOM 2940 C CA . LEU A 1 360 ? -18.897 23.625 10.461 1.00 37.84 360 LEU A CA 1
ATOM 2941 C C . LEU A 1 360 ? -19.328 24.065 9.062 1.00 37.84 360 LEU A C 1
ATOM 2943 O O . LEU A 1 360 ? -20.521 24.130 8.768 1.00 37.84 360 LEU A O 1
ATOM 2947 N N . ASP A 1 361 ? -18.345 24.389 8.223 1.00 41.50 361 ASP A N 1
ATOM 2948 C CA . ASP A 1 361 ? -18.529 24.791 6.829 1.00 41.50 361 ASP A CA 1
ATOM 2949 C C . ASP A 1 361 ? -19.370 23.733 6.096 1.00 41.50 361 ASP A C 1
ATOM 2951 O O . ASP A 1 361 ? -18.950 22.583 5.918 1.00 41.50 361 ASP A O 1
ATOM 2955 N N . ALA A 1 362 ? -20.593 24.119 5.723 1.00 39.75 362 ALA A N 1
ATOM 2956 C CA . ALA A 1 362 ? -21.617 23.234 5.174 1.00 39.75 362 ALA A CA 1
ATOM 2957 C C . ALA A 1 362 ? -21.119 22.440 3.953 1.00 39.75 362 ALA A C 1
ATOM 2959 O O . ALA A 1 362 ? -21.578 21.325 3.713 1.00 39.75 362 ALA A O 1
ATOM 2960 N N . ASN A 1 363 ? -20.123 22.971 3.238 1.00 36.66 363 ASN A N 1
ATOM 2961 C CA . ASN A 1 363 ? -19.551 22.382 2.033 1.00 36.66 363 ASN A CA 1
ATOM 2962 C C . ASN A 1 363 ? -18.790 21.069 2.291 1.00 36.66 363 ASN A C 1
ATOM 2964 O O . ASN A 1 363 ? -18.949 20.112 1.534 1.00 36.66 363 ASN A O 1
ATOM 2968 N N . ALA A 1 364 ? -18.003 20.982 3.371 1.00 40.56 364 ALA A N 1
ATOM 2969 C CA . ALA A 1 364 ? -17.224 19.777 3.685 1.00 40.56 364 ALA A CA 1
ATOM 2970 C C . ALA A 1 364 ? -18.133 18.617 4.131 1.00 40.56 364 ALA A C 1
ATOM 2972 O O . ALA A 1 364 ? -17.918 17.455 3.777 1.00 40.56 364 ALA A O 1
ATOM 2973 N N . PHE A 1 365 ? -19.197 18.949 4.868 1.00 42.75 365 PHE A N 1
ATOM 2974 C CA . PHE A 1 365 ? -20.218 17.992 5.283 1.00 42.75 365 PHE A CA 1
ATOM 2975 C C . PHE A 1 365 ? -21.114 17.555 4.114 1.00 42.75 365 PHE A C 1
ATOM 2977 O O . PHE A 1 365 ? -21.444 16.373 4.000 1.00 42.75 365 PHE A O 1
ATOM 2984 N N . GLU A 1 366 ? -21.477 18.468 3.207 1.00 41.53 366 GLU A N 1
ATOM 2985 C CA . GLU A 1 366 ? -22.255 18.144 2.007 1.00 41.53 366 GLU A CA 1
ATOM 2986 C C . GLU A 1 366 ? -21.469 17.232 1.053 1.00 41.53 366 GLU A C 1
ATOM 2988 O O . GLU A 1 366 ? -22.047 16.310 0.476 1.00 41.53 366 GLU A O 1
ATOM 2993 N N . GLU A 1 367 ? -20.148 17.405 0.941 1.00 42.97 367 GLU A N 1
ATOM 2994 C CA . GLU A 1 367 ? -19.289 16.519 0.151 1.00 42.97 367 GLU A CA 1
ATOM 2995 C C . GLU A 1 367 ? -19.190 15.108 0.764 1.00 42.97 367 GLU A C 1
ATOM 2997 O O . GLU A 1 367 ? -19.347 14.113 0.049 1.00 42.97 367 GLU A O 1
ATOM 3002 N N . TYR A 1 368 ? -19.017 14.998 2.087 1.00 40.84 368 TYR A N 1
ATOM 3003 C CA . TYR A 1 368 ? -18.985 13.708 2.793 1.00 40.84 368 TYR A CA 1
ATOM 3004 C C . TYR A 1 368 ? -20.350 12.994 2.748 1.00 40.84 368 TYR A C 1
ATOM 3006 O O . TYR A 1 368 ? -20.431 11.802 2.440 1.00 40.84 368 TYR A O 1
ATOM 3014 N N . SER A 1 369 ? -21.449 13.736 2.940 1.00 40.25 369 SER A N 1
ATOM 3015 C CA . SER A 1 369 ? -22.820 13.221 2.817 1.00 40.25 369 SER A CA 1
ATOM 3016 C C . SER A 1 369 ? -23.166 12.827 1.374 1.00 40.25 369 SER A C 1
ATOM 3018 O O . SER A 1 369 ? -23.835 11.812 1.174 1.00 40.25 369 SER A O 1
ATOM 3020 N N . ARG A 1 370 ? -22.678 13.554 0.353 1.00 44.75 370 ARG A N 1
ATOM 3021 C CA . ARG A 1 370 ? -22.806 13.155 -1.064 1.00 44.75 370 ARG A CA 1
ATOM 3022 C C . ARG A 1 370 ? -22.087 11.841 -1.346 1.00 44.75 370 ARG A C 1
ATOM 3024 O O . ARG A 1 370 ? -22.667 10.987 -2.010 1.00 44.75 370 ARG A O 1
ATOM 3031 N N . ARG A 1 371 ? -20.869 11.642 -0.826 1.00 41.84 371 ARG A N 1
ATOM 3032 C CA . ARG A 1 371 ? -20.115 10.386 -1.014 1.00 41.84 371 ARG A CA 1
ATOM 3033 C C . ARG A 1 371 ? -20.831 9.173 -0.406 1.00 41.84 371 ARG A C 1
ATOM 3035 O O . ARG A 1 371 ? -20.802 8.105 -1.009 1.00 41.84 371 ARG A O 1
ATOM 3042 N N . LEU A 1 372 ? -21.527 9.351 0.720 1.00 37.53 372 LEU A N 1
ATOM 3043 C CA . LEU A 1 372 ? -22.339 8.304 1.358 1.00 37.53 372 LEU A CA 1
ATOM 3044 C C . LEU A 1 372 ? -23.705 8.085 0.671 1.00 37.53 372 LEU A C 1
ATOM 3046 O O . LEU A 1 372 ? -24.129 6.942 0.490 1.00 37.53 372 LEU A O 1
ATOM 3050 N N . ARG A 1 373 ? -24.387 9.151 0.221 1.00 38.03 373 ARG A N 1
ATOM 3051 C CA . ARG A 1 373 ? -25.678 9.049 -0.499 1.00 38.03 373 ARG A CA 1
ATOM 3052 C C . ARG A 1 373 ? -25.554 8.456 -1.901 1.00 38.03 373 ARG A C 1
ATOM 3054 O O . ARG A 1 373 ? -26.464 7.766 -2.345 1.00 38.03 373 ARG A O 1
ATOM 3061 N N . LEU A 1 374 ? -24.440 8.692 -2.594 1.00 32.22 374 LEU A N 1
ATOM 3062 C CA . LEU A 1 374 ? -24.217 8.135 -3.933 1.00 32.22 374 LEU A CA 1
ATOM 3063 C C . LEU A 1 374 ? -24.023 6.609 -3.923 1.00 32.22 374 LEU A C 1
ATOM 3065 O O . LEU A 1 374 ? -24.265 5.974 -4.943 1.00 32.22 374 LEU A O 1
ATOM 3069 N N . ARG A 1 375 ? -23.636 6.005 -2.789 1.00 34.91 375 ARG A N 1
ATOM 3070 C CA . ARG A 1 375 ? -23.482 4.543 -2.663 1.00 34.91 375 ARG A CA 1
ATOM 3071 C C . ARG A 1 375 ? -24.758 3.827 -2.200 1.00 34.91 375 ARG A C 1
ATOM 3073 O O . ARG A 1 375 ? -24.957 2.673 -2.557 1.00 34.91 375 ARG A O 1
ATOM 3080 N N . SER A 1 376 ? -25.650 4.518 -1.489 1.00 29.56 376 SER A N 1
ATOM 3081 C CA . SER A 1 376 ? -26.920 3.961 -0.985 1.00 29.56 376 SER A CA 1
ATOM 3082 C C . SER A 1 376 ? -28.063 3.961 -2.013 1.00 29.56 376 SER A C 1
ATOM 3084 O O . SER A 1 376 ? -29.088 3.335 -1.776 1.00 29.56 376 SER A O 1
ATOM 3086 N N . PHE A 1 377 ? -27.894 4.608 -3.172 1.00 24.77 377 PHE A N 1
ATOM 3087 C CA . PHE A 1 377 ? -28.903 4.646 -4.244 1.00 24.77 377 PHE A CA 1
ATOM 3088 C C . PHE A 1 377 ? -28.710 3.600 -5.358 1.00 24.77 377 PHE A C 1
ATOM 3090 O O . PHE A 1 377 ? -29.476 3.595 -6.314 1.00 24.77 377 PHE A O 1
ATOM 3097 N N . VAL A 1 378 ? -27.711 2.712 -5.251 1.00 25.66 378 VAL A N 1
ATOM 3098 C CA . VAL A 1 378 ? -27.428 1.667 -6.265 1.00 25.66 378 VAL A CA 1
ATOM 3099 C C . VAL A 1 378 ? -28.047 0.305 -5.899 1.00 25.66 378 VAL A C 1
ATOM 3101 O O . VAL A 1 378 ? -27.920 -0.658 -6.645 1.00 25.66 378 VAL A O 1
ATOM 3104 N N . TRP A 1 379 ? -28.774 0.224 -4.784 1.00 27.67 379 TRP A N 1
ATOM 3105 C CA . TRP A 1 379 ? -29.514 -0.972 -4.378 1.00 27.67 379 TRP A CA 1
ATOM 3106 C C . TRP A 1 379 ? -30.997 -0.647 -4.201 1.00 27.67 379 TRP A C 1
ATOM 3108 O O . TRP A 1 379 ? -31.447 -0.421 -3.083 1.00 27.67 379 TRP A O 1
ATOM 3118 N N . TYR A 1 380 ? -31.732 -0.598 -5.312 1.00 29.39 380 TYR A N 1
ATOM 3119 C CA . TYR A 1 380 ? -33.162 -0.914 -5.384 1.00 29.39 380 TYR A CA 1
ATOM 3120 C C . TYR A 1 380 ? -33.473 -1.528 -6.744 1.00 29.39 380 TYR A C 1
ATOM 3122 O O . TYR A 1 380 ? -32.986 -0.970 -7.755 1.00 29.39 380 TYR A O 1
#

Foldseek 3Di:
DVLVVLVVVLVVLLVLLVPCVVNVCSLVVLLVSLVPHLDPVCVVSCPSVLVSLLVVCVVDDPVSVLSSLSSLLSVLVSCLNNPLVPDDDDDPPPDPPPPPPDPDDDDDDDDPPPLVVVLVPDPCNVVLVSLLVVLVSLLVQLPPPDLSSVLSNLSSLVSNLSNCLVSCVSNLVSCVSNLVSLLCLLPDPPDPPDQLADDDDDLSSLVSNLSSLVSLLSSLQRVFQSCLCVCQPRNLSSLLNSLVNLVVVVVVPPPDDDDLVVVCVGSSNSSNVSSLVSVVSNCVSNVNLPDGVSLVSVLVSLVVLLPPPPPPHPDVSPVRNLSSVVVNLSSVCSNVVDDPVVVVVVVVVSVVVCVVPDPDDVVVVVVVVCVVVVVVPPPD

Mean predicted aligned error: 12.9 Å

InterPro domains:
  IPR052587 TELO2-interacting protein 1 homolog [PTHR18460] (23-312)
  IPR057567 TTI1, C-terminal TPR domain [PF24181] (102-311)

Radius of gyration: 23.77 Å; Cα contacts (8 Å, |Δi|>4): 320; chains: 1; bounding box: 63×64×60 Å

Organism: NCBI:txid189291